Protein AF-A0A7W7VTS7-F1 (afdb_monomer)

Structure (mmCIF, N/CA/C/O backbone):
data_AF-A0A7W7VTS7-F1
#
_entry.id   AF-A0A7W7VTS7-F1
#
loop_
_atom_site.group_PDB
_atom_site.id
_atom_site.type_symbol
_atom_site.label_atom_id
_atom_site.label_alt_id
_atom_site.label_comp_id
_atom_site.label_asym_id
_atom_site.label_entity_id
_atom_site.label_seq_id
_atom_site.pdbx_PDB_ins_code
_atom_site.Cartn_x
_atom_site.Cartn_y
_atom_site.Cartn_z
_atom_site.occupancy
_atom_site.B_iso_or_equiv
_atom_site.auth_seq_id
_atom_site.auth_comp_id
_atom_site.auth_asym_id
_atom_site.auth_atom_id
_atom_site.pdbx_PDB_model_num
ATOM 1 N N . MET A 1 1 ? 4.448 7.349 30.442 1.00 47.22 1 MET A N 1
ATOM 2 C CA . MET A 1 1 ? 3.817 6.717 31.629 1.00 47.22 1 MET A CA 1
ATOM 3 C C . MET A 1 1 ? 4.777 5.716 32.263 1.00 47.22 1 MET A C 1
ATOM 5 O O . MET A 1 1 ? 5.516 5.076 31.533 1.00 47.22 1 MET A O 1
ATOM 9 N N . THR A 1 2 ? 4.729 5.546 33.587 1.00 43.16 2 THR A N 1
ATOM 10 C CA . THR A 1 2 ? 5.243 4.364 34.321 1.00 43.16 2 THR A CA 1
ATOM 11 C C . THR A 1 2 ? 4.133 3.340 34.621 1.00 43.16 2 THR A C 1
ATOM 13 O O . THR A 1 2 ? 4.333 2.423 35.411 1.00 43.16 2 THR A O 1
ATOM 16 N N . ALA A 1 3 ? 2.946 3.514 34.028 1.00 45.22 3 ALA A N 1
ATOM 17 C CA . ALA A 1 3 ? 1.828 2.587 34.148 1.00 45.22 3 ALA A CA 1
ATOM 18 C C . ALA A 1 3 ? 2.062 1.339 33.284 1.00 45.22 3 ALA A C 1
ATOM 20 O O . ALA A 1 3 ? 2.686 1.426 32.226 1.00 45.22 3 ALA A O 1
ATOM 21 N N . ASP A 1 4 ? 1.552 0.202 33.756 1.00 57.69 4 ASP A N 1
ATOM 22 C CA . ASP A 1 4 ? 1.576 -1.071 33.039 1.00 57.69 4 ASP A CA 1
ATOM 23 C C . ASP A 1 4 ? 0.934 -0.896 31.646 1.00 57.69 4 ASP A C 1
ATOM 25 O O . ASP A 1 4 ? -0.243 -0.525 31.582 1.00 57.69 4 ASP A O 1
ATOM 29 N N . PRO A 1 5 ? 1.663 -1.134 30.536 1.00 59.34 5 PRO A N 1
ATOM 30 C CA . PRO A 1 5 ? 1.112 -1.017 29.185 1.00 59.34 5 PRO A CA 1
ATOM 31 C C . PRO A 1 5 ? -0.109 -1.925 28.960 1.00 59.34 5 PRO A C 1
ATOM 33 O O . PRO A 1 5 ? -0.898 -1.671 28.056 1.00 59.34 5 PRO A O 1
ATOM 36 N N . ALA A 1 6 ? -0.312 -2.951 29.796 1.00 61.41 6 ALA A N 1
ATOM 37 C CA . ALA A 1 6 ? -1.484 -3.817 29.741 1.00 61.41 6 ALA A CA 1
ATOM 38 C C . ALA A 1 6 ? -2.790 -3.164 30.237 1.00 61.41 6 ALA A C 1
ATOM 40 O O . ALA A 1 6 ? -3.862 -3.719 29.986 1.00 61.41 6 ALA A O 1
ATOM 41 N N . CYS A 1 7 ? -2.730 -2.030 30.942 1.00 80.50 7 CYS A N 1
ATOM 42 C CA . CYS A 1 7 ? -3.922 -1.323 31.407 1.00 80.50 7 CYS A CA 1
ATOM 43 C C . CYS A 1 7 ? -4.460 -0.394 30.308 1.00 80.50 7 CYS A C 1
ATOM 45 O O . CYS A 1 7 ? -3.727 0.485 29.849 1.00 80.50 7 CYS A O 1
ATOM 47 N N . PRO A 1 8 ? -5.740 -0.528 29.909 1.00 90.50 8 PRO A N 1
ATOM 48 C CA . PRO A 1 8 ? -6.339 0.391 28.957 1.00 90.50 8 PRO A CA 1
ATOM 49 C C . PRO A 1 8 ? -6.312 1.836 29.462 1.00 90.50 8 PRO A C 1
ATOM 51 O O . PRO A 1 8 ? -6.553 2.111 30.639 1.00 90.50 8 PRO A O 1
ATOM 54 N N . VAL A 1 9 ? -6.051 2.766 28.552 1.00 94.56 9 VAL A N 1
ATOM 55 C CA . VAL A 1 9 ? -6.082 4.205 28.813 1.00 94.56 9 VAL A CA 1
ATOM 56 C C . VAL A 1 9 ? -7.477 4.734 28.502 1.00 94.56 9 VAL A C 1
ATOM 58 O O . VAL A 1 9 ? -8.006 4.500 27.417 1.00 94.56 9 VAL A O 1
ATOM 61 N N . ASP A 1 10 ? -8.078 5.473 29.431 1.00 95.25 10 ASP A N 1
ATOM 62 C CA . ASP A 1 10 ? -9.341 6.164 29.159 1.00 95.25 10 ASP A CA 1
ATOM 63 C C . ASP A 1 10 ? -9.106 7.294 28.145 1.00 95.25 10 ASP A C 1
ATOM 65 O O . ASP A 1 10 ? -8.245 8.155 28.341 1.00 95.25 10 ASP A O 1
ATOM 69 N N . HIS A 1 11 ? -9.888 7.313 27.067 1.00 96.31 11 HIS A N 1
ATOM 70 C CA . HIS A 1 11 ? -9.857 8.343 26.034 1.00 96.31 11 HIS A CA 1
ATOM 71 C C . HIS A 1 11 ? -9.980 9.749 26.640 1.00 96.31 11 HIS A C 1
ATOM 73 O O . HIS A 1 11 ? -9.348 10.691 26.167 1.00 96.31 11 HIS A O 1
ATOM 79 N N . THR A 1 12 ? -10.784 9.921 27.691 1.00 94.12 12 THR A N 1
ATOM 80 C CA . THR A 1 12 ? -10.979 11.222 28.347 1.00 94.12 12 THR A CA 1
ATOM 81 C C . THR A 1 12 ? -9.732 11.734 29.078 1.00 94.12 12 THR A C 1
ATOM 83 O O . THR A 1 12 ? -9.636 12.928 29.354 1.00 94.12 12 THR A O 1
ATOM 86 N N . ALA A 1 13 ? -8.750 10.864 29.340 1.00 93.31 13 ALA A N 1
ATOM 87 C CA . ALA A 1 13 ? -7.452 11.222 29.905 1.00 93.31 13 ALA A CA 1
ATOM 88 C C . ALA A 1 13 ? -6.433 11.696 28.848 1.00 93.31 13 ALA A C 1
ATOM 90 O O . ALA A 1 13 ? -5.326 12.105 29.210 1.00 93.31 13 ALA A O 1
ATOM 91 N N . LEU A 1 14 ? -6.762 11.640 27.552 1.00 95.56 14 LEU A N 1
ATOM 92 C CA . LEU A 1 14 ? -5.877 12.055 26.461 1.00 95.56 14 LEU A CA 1
ATOM 93 C C . LEU A 1 14 ? -6.085 13.530 26.091 1.00 95.56 14 LEU A C 1
ATOM 95 O O . LEU A 1 14 ? -7.198 13.967 25.807 1.00 95.56 14 LEU A O 1
ATOM 99 N N . ALA A 1 15 ? -4.991 14.292 26.024 1.00 95.81 15 ALA A N 1
ATOM 100 C CA . ALA A 1 15 ? -4.980 15.643 25.470 1.00 95.81 15 ALA A CA 1
ATOM 101 C C . ALA A 1 15 ? -4.651 15.580 23.971 1.00 95.81 15 ALA A C 1
ATOM 103 O O . ALA A 1 15 ? -3.478 15.572 23.581 1.00 95.81 15 ALA A O 1
ATOM 104 N N . LEU A 1 16 ? -5.696 15.502 23.143 1.00 94.06 16 LEU A N 1
ATOM 105 C CA . LEU A 1 16 ? -5.573 15.374 21.690 1.00 94.06 16 LEU A CA 1
ATOM 106 C C . LEU A 1 16 ? -5.359 16.735 21.016 1.00 94.06 16 LEU A C 1
ATOM 108 O O . LEU A 1 16 ? -6.047 17.706 21.328 1.00 94.06 16 LEU A O 1
ATOM 112 N N . GLY A 1 17 ? -4.418 16.801 20.074 1.00 89.94 17 GLY A N 1
ATOM 113 C CA . GLY A 1 17 ? -4.280 17.943 19.168 1.00 89.94 17 GLY A CA 1
ATOM 114 C C . GLY A 1 17 ? -5.099 17.783 17.883 1.00 89.94 17 GLY A C 1
ATOM 115 O O . GLY A 1 17 ? -5.961 16.911 17.768 1.00 89.94 17 GLY A O 1
ATOM 116 N N . ALA A 1 18 ? -4.818 18.633 16.892 1.00 87.06 18 ALA A N 1
ATOM 117 C CA . ALA A 1 18 ? -5.485 18.572 15.593 1.00 87.06 18 ALA A CA 1
ATOM 118 C C . ALA A 1 18 ? -5.193 17.246 14.873 1.00 87.06 18 ALA A C 1
ATOM 120 O O . ALA A 1 18 ? -4.064 16.758 14.896 1.00 87.06 18 ALA A O 1
ATOM 121 N N . ARG A 1 19 ? -6.212 16.682 14.215 1.00 87.88 19 ARG A N 1
ATOM 122 C CA . ARG A 1 19 ? -6.106 15.425 13.463 1.00 87.88 19 ARG A CA 1
ATOM 123 C C . ARG A 1 19 ? -4.976 15.506 12.430 1.00 87.88 19 ARG A C 1
ATOM 125 O O . ARG A 1 19 ? -5.001 16.383 11.570 1.00 87.88 19 ARG A O 1
ATOM 132 N N . LEU A 1 20 ? -4.023 14.575 12.498 1.00 78.19 20 LEU A N 1
ATOM 133 C CA . LEU A 1 20 ? -2.881 14.500 11.577 1.00 78.19 20 LEU A CA 1
ATOM 134 C C . LEU A 1 20 ? -3.278 13.908 10.222 1.00 78.19 20 LEU A C 1
ATOM 136 O O . LEU A 1 20 ? -2.729 14.287 9.193 1.00 78.19 20 LEU A O 1
ATOM 140 N N . GLY A 1 21 ? -4.230 12.977 10.221 1.00 72.06 21 GLY A N 1
ATOM 141 C CA . GLY A 1 21 ? -4.698 12.315 9.011 1.00 72.06 21 GLY A CA 1
ATOM 142 C C . GLY A 1 21 ? -5.822 11.323 9.285 1.00 72.06 21 GLY A C 1
ATOM 143 O O . GLY A 1 21 ? -6.153 11.038 10.438 1.00 72.06 21 GLY A O 1
ATOM 144 N N . GLN A 1 22 ? -6.404 10.813 8.205 1.00 70.06 22 GLN A N 1
ATOM 145 C CA . GLN A 1 22 ? -7.403 9.751 8.211 1.00 70.06 22 GLN A CA 1
ATOM 146 C C . GLN A 1 22 ? -7.004 8.727 7.143 1.00 70.06 22 GLN A C 1
ATOM 148 O O . GLN A 1 22 ? -6.792 9.095 5.988 1.00 70.06 22 GLN A O 1
ATOM 153 N N . GLY A 1 23 ? -6.830 7.475 7.558 1.00 61.72 23 GLY A N 1
ATOM 154 C CA . GLY A 1 23 ? -6.544 6.335 6.688 1.00 61.72 23 GLY A CA 1
ATOM 155 C C . GLY A 1 23 ? -7.795 5.494 6.442 1.00 61.72 23 GLY A C 1
ATOM 156 O O . GLY A 1 23 ? -8.892 5.874 6.838 1.00 61.72 23 GLY A O 1
ATOM 157 N N . GLY A 1 24 ? -7.628 4.325 5.818 1.00 62.94 24 GLY A N 1
ATOM 158 C CA . GLY A 1 24 ? -8.740 3.406 5.533 1.00 62.94 24 GLY A CA 1
ATOM 159 C C . GLY A 1 24 ? -9.301 2.662 6.752 1.00 62.94 24 GLY A C 1
ATOM 160 O O . GLY A 1 24 ? -10.249 1.902 6.596 1.00 62.94 24 GLY A O 1
ATOM 161 N N . GLN A 1 25 ? -8.693 2.837 7.929 1.00 73.19 25 GLN A N 1
ATOM 162 C CA . GLN A 1 25 ? -9.075 2.135 9.157 1.00 73.19 25 GLN A CA 1
ATOM 163 C C . GLN A 1 25 ? -9.274 3.055 10.365 1.00 73.19 25 GLN A C 1
ATOM 165 O O . GLN A 1 25 ? -9.479 2.570 11.479 1.00 73.19 25 GLN A O 1
ATOM 170 N N . GLY A 1 26 ? -9.158 4.372 10.190 1.00 84.44 26 GLY A N 1
ATOM 171 C CA . GLY A 1 26 ? -9.253 5.281 11.320 1.00 84.44 26 GLY A CA 1
ATOM 172 C C . GLY A 1 26 ? -8.586 6.635 11.147 1.00 84.44 26 GLY A C 1
ATOM 173 O O . GLY A 1 26 ? -7.987 6.961 10.119 1.00 84.44 26 GLY A O 1
ATOM 174 N N . SER A 1 27 ? -8.671 7.426 12.211 1.00 89.94 27 SER A N 1
ATOM 175 C CA . SER A 1 27 ? -8.106 8.772 12.318 1.00 89.94 27 SER A CA 1
ATOM 176 C C . SER A 1 27 ? -6.921 8.803 13.281 1.00 89.94 27 SER A C 1
ATOM 178 O O . SER A 1 27 ? -6.918 8.114 14.298 1.00 89.94 27 SER A O 1
ATOM 180 N N . ILE A 1 28 ? -5.919 9.632 12.980 1.00 91.38 28 ILE A N 1
ATOM 181 C CA . ILE A 1 28 ? -4.708 9.777 13.800 1.00 91.38 28 ILE A CA 1
ATOM 182 C C . ILE A 1 28 ? -4.684 11.147 14.474 1.00 91.38 28 ILE A C 1
ATOM 184 O O . ILE A 1 28 ? -4.782 12.178 13.802 1.00 91.38 28 ILE A O 1
ATOM 188 N N . TYR A 1 29 ? -4.480 11.164 15.788 1.00 95.00 29 TYR A N 1
ATOM 189 C CA . TYR A 1 29 ? -4.401 12.377 16.599 1.00 95.00 29 TYR A CA 1
ATOM 190 C C . TYR A 1 29 ? -3.082 12.426 17.377 1.00 95.00 29 TYR A C 1
ATOM 192 O O . TYR A 1 29 ? -2.669 11.408 17.932 1.00 95.00 29 TYR A O 1
ATOM 200 N N . PRO A 1 30 ? -2.414 13.586 17.474 1.00 94.75 30 PRO A N 1
ATOM 201 C CA . PRO A 1 30 ? -1.263 13.735 18.348 1.00 94.75 30 PRO A CA 1
ATOM 202 C C . PRO A 1 30 ? -1.739 13.793 19.801 1.00 94.75 30 PRO A C 1
ATOM 204 O O . PRO A 1 30 ? -2.779 14.388 20.090 1.00 94.75 30 PRO A O 1
ATOM 207 N N . VAL A 1 31 ? -0.972 13.207 20.718 1.00 97.00 31 VAL A N 1
ATOM 208 C CA . VAL A 1 31 ? -1.274 13.220 22.155 1.00 97.00 31 VAL A CA 1
ATOM 209 C C . VAL A 1 31 ? -0.179 13.996 22.875 1.00 97.00 31 VAL A C 1
ATOM 211 O O . VAL A 1 31 ? 0.985 13.610 22.848 1.00 97.00 31 VAL A O 1
ATOM 214 N N . THR A 1 32 ? -0.539 15.102 23.524 1.00 94.44 32 THR A N 1
ATOM 215 C CA . THR A 1 32 ? 0.449 16.053 24.074 1.00 94.44 32 THR A CA 1
ATOM 216 C C . THR A 1 32 ? 0.795 15.812 25.542 1.00 94.44 32 THR A C 1
ATOM 218 O O . THR A 1 32 ? 1.784 16.342 26.042 1.00 94.44 32 THR A O 1
ATOM 221 N N . ASN A 1 33 ? 0.001 15.004 26.245 1.00 94.25 33 ASN A N 1
ATOM 222 C CA . ASN A 1 33 ? 0.164 14.725 27.672 1.00 94.25 33 ASN A CA 1
ATOM 223 C C . ASN A 1 33 ? 0.670 13.304 27.973 1.00 94.25 33 ASN A C 1
ATOM 225 O O . ASN A 1 33 ? 0.633 12.885 29.129 1.00 94.25 33 ASN A O 1
ATOM 229 N N . GLN A 1 34 ? 1.116 12.555 26.958 1.00 93.12 34 GLN A N 1
ATOM 230 C CA . GLN A 1 34 ? 1.595 11.179 27.101 1.00 93.12 34 GLN A CA 1
ATOM 231 C C . GLN A 1 34 ? 2.870 10.937 26.292 1.00 93.12 34 GLN A C 1
ATOM 233 O O . GLN A 1 34 ? 3.102 11.563 25.263 1.00 93.12 34 GLN A O 1
ATOM 238 N N . THR A 1 35 ? 3.676 9.983 26.756 1.00 93.06 35 THR A N 1
ATOM 239 C CA . THR A 1 35 ? 4.885 9.500 26.076 1.00 93.06 35 THR A CA 1
ATOM 240 C C . THR A 1 35 ? 5.045 7.990 26.266 1.00 93.06 35 THR A C 1
ATOM 242 O O . THR A 1 35 ? 4.637 7.442 27.302 1.00 93.06 35 THR A O 1
ATOM 245 N N . ILE A 1 36 ? 5.672 7.326 25.289 1.00 91.00 36 ILE A N 1
ATOM 246 C CA . ILE A 1 36 ? 6.195 5.958 25.434 1.00 91.00 36 ILE A CA 1
ATOM 247 C C . ILE A 1 36 ? 7.643 6.076 25.898 1.00 91.00 36 ILE A C 1
ATOM 249 O O . ILE A 1 36 ? 8.436 6.751 25.246 1.00 91.00 36 ILE A O 1
ATOM 253 N N . THR A 1 37 ? 7.992 5.397 26.989 1.00 90.25 37 THR A N 1
ATOM 254 C CA . THR A 1 37 ? 9.367 5.322 27.493 1.00 90.25 37 THR A CA 1
ATOM 255 C C . THR A 1 37 ? 9.778 3.863 27.598 1.00 90.25 37 THR A C 1
ATOM 257 O O . THR A 1 37 ? 9.088 3.062 28.229 1.00 90.25 37 THR A O 1
ATOM 260 N N . VAL A 1 38 ? 10.899 3.511 26.976 1.00 86.75 38 VAL A N 1
ATOM 261 C CA . VAL A 1 38 ? 11.503 2.182 27.060 1.00 86.75 38 VAL A CA 1
ATOM 262 C C . VAL A 1 38 ? 12.996 2.347 27.297 1.00 86.75 38 VAL A C 1
ATOM 264 O O . VAL A 1 38 ? 13.676 2.974 26.489 1.00 86.75 38 VAL A O 1
ATOM 267 N N . ALA A 1 39 ? 13.492 1.764 28.393 1.00 86.38 39 ALA A N 1
ATOM 268 C CA . ALA A 1 39 ? 14.849 2.016 28.877 1.00 86.38 39 ALA A CA 1
ATOM 269 C C . ALA A 1 39 ? 15.091 3.534 29.003 1.00 86.38 39 ALA A C 1
ATOM 271 O O . ALA A 1 39 ? 14.286 4.220 29.632 1.00 86.38 39 ALA A O 1
ATOM 272 N N . ASP A 1 40 ? 16.144 4.053 28.372 1.00 87.44 40 ASP A N 1
ATOM 273 C CA . ASP A 1 40 ? 16.496 5.476 28.399 1.00 87.44 40 ASP A CA 1
ATOM 274 C C . ASP A 1 40 ? 15.866 6.280 27.245 1.00 87.44 40 ASP A C 1
ATOM 276 O O . ASP A 1 40 ? 16.047 7.495 27.149 1.00 87.44 40 ASP A O 1
ATOM 280 N N . ALA A 1 41 ? 15.119 5.625 26.351 1.00 89.88 41 ALA A N 1
ATOM 281 C CA . ALA A 1 41 ? 14.514 6.263 25.192 1.00 89.88 41 ALA A CA 1
ATOM 282 C C . ALA A 1 41 ? 13.054 6.651 25.461 1.00 89.88 41 ALA A C 1
ATOM 284 O O . ALA A 1 41 ? 12.279 5.890 26.039 1.00 89.88 41 ALA A O 1
ATOM 285 N N . THR A 1 42 ? 12.672 7.857 25.035 1.00 93.88 42 THR A N 1
ATOM 286 C CA . THR A 1 42 ? 11.310 8.388 25.171 1.00 93.88 42 THR A CA 1
ATOM 287 C C . THR A 1 42 ? 10.837 8.957 23.843 1.00 93.88 42 THR A C 1
ATOM 289 O O . THR A 1 42 ? 11.595 9.646 23.157 1.00 93.88 42 THR A O 1
ATOM 292 N N . TRP A 1 43 ? 9.583 8.685 23.487 1.00 94.62 43 TRP A N 1
ATOM 293 C CA . TRP A 1 43 ? 8.998 9.104 22.220 1.00 94.62 43 TRP A CA 1
ATOM 294 C C . TRP A 1 43 ? 7.626 9.741 22.390 1.00 94.62 43 TRP A C 1
ATOM 296 O O . TRP A 1 43 ? 6.842 9.366 23.267 1.00 94.62 43 TRP A O 1
ATOM 306 N N . GLU A 1 44 ? 7.349 10.685 21.494 1.00 95.62 44 GLU A N 1
ATOM 307 C CA . GLU A 1 44 ? 6.018 11.237 21.278 1.00 95.62 44 GLU A CA 1
ATOM 308 C C . GLU A 1 44 ? 5.062 10.149 20.793 1.00 95.62 44 GLU A C 1
ATOM 310 O O . GLU A 1 44 ? 5.461 9.187 20.122 1.00 95.62 44 GLU A O 1
ATOM 315 N N . VAL A 1 45 ? 3.789 10.309 21.140 1.00 95.50 45 VAL A N 1
ATOM 316 C CA . VAL A 1 45 ? 2.758 9.313 20.866 1.00 95.50 45 VAL A CA 1
ATOM 317 C C . VAL A 1 45 ? 1.609 9.929 20.097 1.00 95.50 45 VAL A C 1
ATOM 319 O O . VAL A 1 45 ? 1.242 11.092 20.275 1.00 95.50 45 VAL A O 1
ATOM 322 N N . VAL A 1 46 ? 1.028 9.110 19.238 1.00 96.88 46 VAL A N 1
ATOM 323 C CA . VAL A 1 46 ? -0.214 9.398 18.542 1.00 96.88 46 VAL A CA 1
ATOM 324 C C . VAL A 1 46 ? -1.259 8.380 18.967 1.00 96.88 46 VAL A C 1
ATOM 326 O O . VAL A 1 46 ? -0.945 7.248 19.336 1.00 96.88 46 VAL A O 1
ATOM 329 N N . TYR A 1 47 ? -2.509 8.799 18.915 1.00 97.81 47 TYR A N 1
ATOM 330 C CA . TYR A 1 47 ? -3.674 7.962 19.101 1.00 97.81 47 TYR A CA 1
ATOM 331 C C . TYR A 1 47 ? -4.258 7.632 17.726 1.00 97.81 47 TYR A C 1
ATOM 333 O O . TYR A 1 47 ? -4.621 8.550 16.986 1.00 97.81 47 TYR A O 1
ATOM 341 N N . LYS A 1 48 ? -4.330 6.341 17.381 1.00 96.44 48 LYS A N 1
ATOM 342 C CA . LYS A 1 48 ? -5.129 5.847 16.253 1.00 96.44 48 LYS A CA 1
ATOM 343 C C . LYS A 1 48 ? -6.510 5.491 16.789 1.00 96.44 48 LYS A C 1
ATOM 345 O O . LYS A 1 48 ? -6.634 4.565 17.586 1.00 96.44 48 LYS A O 1
ATOM 350 N N . GLU A 1 49 ? -7.519 6.249 16.378 1.00 96.06 49 GLU A N 1
ATOM 351 C CA . GLU A 1 49 ? -8.935 5.966 16.625 1.00 96.06 49 GLU A CA 1
ATOM 352 C C . GLU A 1 49 ? -9.464 5.131 15.461 1.00 96.06 49 GLU A C 1
ATOM 354 O O . GLU A 1 49 ? -9.359 5.568 14.314 1.00 96.06 49 GLU A O 1
ATOM 359 N N . TYR A 1 50 ? -10.005 3.944 15.740 1.00 93.50 50 TYR A N 1
ATOM 360 C CA . TYR A 1 50 ? -10.585 3.094 14.701 1.00 93.50 50 TYR A CA 1
ATOM 361 C C . TYR A 1 50 ? -11.874 3.703 14.154 1.00 93.50 50 TYR A C 1
ATOM 363 O O . TYR A 1 50 ? -12.666 4.288 14.897 1.00 93.50 50 TYR A O 1
ATOM 371 N N . ASP A 1 51 ? -12.124 3.503 12.861 1.00 87.75 51 ASP A N 1
ATOM 372 C CA . ASP A 1 51 ? -13.427 3.833 12.293 1.00 87.75 51 ASP A CA 1
ATOM 373 C C . ASP A 1 51 ? -14.522 2.975 12.960 1.00 87.75 51 ASP A C 1
ATOM 375 O O . ASP A 1 51 ? -14.340 1.763 13.115 1.00 87.75 51 ASP A O 1
ATOM 379 N N . PRO A 1 52 ? -15.691 3.545 13.320 1.00 86.56 52 PRO A N 1
ATOM 380 C CA . PRO A 1 52 ? -16.747 2.804 14.015 1.00 86.56 52 PRO A CA 1
ATOM 381 C C . PRO A 1 52 ? -17.212 1.532 13.295 1.00 86.56 52 PRO A C 1
ATOM 383 O O . PRO A 1 52 ? -17.656 0.591 13.946 1.00 86.56 52 PRO A O 1
ATOM 386 N N . ALA A 1 53 ? -17.093 1.498 11.964 1.00 85.31 53 ALA A N 1
ATOM 387 C CA . ALA A 1 53 ? -17.439 0.345 11.137 1.00 85.31 53 ALA A CA 1
ATOM 388 C C . ALA A 1 53 ? -16.514 -0.867 11.348 1.00 85.31 53 ALA A C 1
ATOM 390 O O . ALA A 1 53 ? -16.933 -1.980 11.059 1.00 85.31 53 ALA A O 1
ATOM 391 N N . LEU A 1 54 ? -15.291 -0.665 11.854 1.00 85.94 54 LEU A N 1
ATOM 392 C CA . LEU A 1 54 ? -14.314 -1.732 12.102 1.00 85.94 54 LEU A CA 1
ATOM 393 C C . LEU A 1 54 ? -14.359 -2.275 13.531 1.00 85.94 54 LEU A C 1
ATOM 395 O O . LEU A 1 54 ? -13.851 -3.361 13.788 1.00 85.94 54 LEU A O 1
ATOM 399 N N . LEU A 1 55 ? -14.963 -1.540 14.469 1.00 89.31 55 LEU A N 1
ATOM 400 C CA . LEU A 1 55 ? -15.049 -1.959 15.870 1.00 89.31 55 LEU A CA 1
ATOM 401 C C . LEU A 1 55 ? -15.723 -3.330 16.077 1.00 89.31 55 LEU A C 1
ATOM 403 O O . LEU A 1 55 ? -15.275 -4.044 16.971 1.00 89.31 55 LEU A O 1
ATOM 407 N N . PRO A 1 56 ? -16.753 -3.736 15.301 1.00 90.44 56 PRO A N 1
ATOM 408 C CA . PRO A 1 56 ? -17.331 -5.076 15.422 1.00 90.44 56 PRO A CA 1
ATOM 409 C C . PRO A 1 56 ? -16.372 -6.210 15.038 1.00 90.44 56 PRO A C 1
ATOM 411 O O . PRO A 1 56 ? -16.485 -7.299 15.593 1.00 90.44 56 PRO A O 1
ATOM 414 N N . ASP A 1 57 ? -15.440 -5.951 14.116 1.00 90.56 57 ASP A N 1
ATOM 415 C CA . ASP A 1 57 ? -14.472 -6.934 13.612 1.00 90.56 57 ASP A CA 1
ATOM 416 C C . ASP A 1 57 ? -13.146 -6.915 14.393 1.00 90.56 57 ASP A C 1
ATOM 418 O O . ASP A 1 57 ? -12.252 -7.720 14.125 1.00 90.56 57 ASP A O 1
ATOM 422 N N . LEU A 1 58 ? -12.999 -5.986 15.344 1.00 94.00 58 LEU A N 1
ATOM 423 C CA . LEU A 1 58 ? -11.789 -5.813 16.138 1.00 94.00 58 LEU A CA 1
ATOM 424 C C . LEU A 1 58 ? -11.668 -6.906 17.208 1.00 94.00 58 LEU A C 1
ATOM 426 O O . LEU A 1 58 ? -12.412 -6.927 18.191 1.00 94.00 58 LEU A O 1
ATOM 430 N N . ASP A 1 59 ? -10.644 -7.745 17.082 1.00 96.50 59 ASP A N 1
ATOM 431 C CA . ASP A 1 59 ? -10.194 -8.640 18.143 1.00 96.50 59 ASP A CA 1
ATOM 432 C C . ASP A 1 59 ? -9.365 -7.848 19.170 1.00 96.50 59 ASP A C 1
ATOM 434 O O . ASP A 1 59 ? -8.165 -7.581 19.019 1.00 96.50 59 ASP A O 1
ATOM 438 N N . VAL A 1 60 ? -10.044 -7.433 20.241 1.00 94.81 60 VAL A N 1
ATOM 439 C CA . VAL A 1 60 ? -9.448 -6.661 21.339 1.00 94.81 60 VAL A CA 1
ATOM 440 C C . VAL A 1 60 ? -8.402 -7.474 22.106 1.00 94.81 60 VAL A C 1
ATOM 442 O O . VAL A 1 60 ? -7.429 -6.892 22.598 1.00 94.81 60 VAL A O 1
ATOM 445 N N . ASP A 1 61 ? -8.560 -8.795 22.202 1.00 94.81 61 ASP A N 1
ATOM 446 C CA . ASP A 1 61 ? -7.604 -9.655 22.898 1.00 94.81 61 ASP A CA 1
ATOM 447 C C . ASP A 1 61 ? -6.304 -9.747 22.097 1.00 94.81 61 ASP A C 1
ATOM 449 O O . ASP A 1 61 ? -5.223 -9.565 22.663 1.00 94.81 61 ASP A O 1
ATOM 453 N N . ALA A 1 62 ? -6.393 -9.916 20.776 1.00 96.12 62 ALA A N 1
ATOM 454 C CA . ALA A 1 62 ? -5.234 -9.882 19.892 1.00 96.12 62 ALA A CA 1
ATOM 455 C C . ALA A 1 62 ? -4.499 -8.532 19.967 1.00 96.12 62 ALA A C 1
ATOM 457 O O . ALA A 1 62 ? -3.283 -8.511 20.174 1.00 96.12 62 ALA A O 1
ATOM 458 N N . LEU A 1 63 ? -5.216 -7.402 19.905 1.00 96.38 63 LEU A N 1
ATOM 459 C CA . LEU A 1 63 ? -4.612 -6.072 20.074 1.00 96.38 63 LEU A CA 1
ATOM 460 C C . LEU A 1 63 ? -3.936 -5.916 21.449 1.00 96.38 63 LEU A C 1
ATOM 462 O O . LEU A 1 63 ? -2.843 -5.357 21.561 1.00 96.38 63 LEU A O 1
ATOM 466 N N . THR A 1 64 ? -4.555 -6.447 22.505 1.00 94.75 64 THR A N 1
ATOM 467 C CA . THR A 1 64 ? -3.993 -6.429 23.863 1.00 94.75 64 THR A CA 1
ATOM 468 C C . THR A 1 64 ? -2.720 -7.275 23.955 1.00 94.75 64 THR A C 1
ATOM 470 O O . THR A 1 64 ? -1.755 -6.864 24.602 1.00 94.75 64 THR A O 1
ATOM 473 N N . VAL A 1 65 ? -2.670 -8.431 23.288 1.00 94.62 65 VAL A N 1
ATOM 474 C CA . VAL A 1 65 ? -1.459 -9.261 23.182 1.00 94.62 65 VAL A CA 1
ATOM 475 C C . VAL A 1 65 ? -0.341 -8.509 22.454 1.00 94.62 65 VAL A C 1
ATOM 477 O O . VAL A 1 65 ? 0.801 -8.536 22.913 1.00 94.62 65 VAL A O 1
ATOM 480 N N . MET A 1 66 ? -0.652 -7.768 21.385 1.00 96.38 66 MET A N 1
ATOM 481 C CA . MET A 1 66 ? 0.336 -6.930 20.691 1.00 96.38 66 MET A CA 1
ATOM 482 C C . MET A 1 66 ? 0.931 -5.869 21.618 1.00 96.38 66 MET A C 1
ATOM 484 O O . MET A 1 66 ? 2.151 -5.734 21.691 1.00 96.38 66 MET A O 1
ATOM 488 N N . VAL A 1 67 ? 0.096 -5.169 22.387 1.00 95.75 67 VAL A N 1
ATOM 489 C CA . VAL A 1 67 ? 0.551 -4.188 23.385 1.00 95.75 67 VAL A CA 1
ATOM 490 C C . VAL A 1 67 ? 1.437 -4.841 24.457 1.00 95.75 67 VAL A C 1
ATOM 492 O O . VAL A 1 67 ? 2.496 -4.316 24.814 1.00 95.75 67 VAL A O 1
ATOM 495 N N . ARG A 1 68 ? 1.044 -6.024 24.945 1.00 94.06 68 ARG A N 1
ATOM 496 C CA . ARG A 1 68 ? 1.785 -6.766 25.978 1.00 94.06 68 ARG A CA 1
ATOM 497 C C . ARG A 1 68 ? 3.129 -7.293 25.508 1.00 94.06 68 ARG A C 1
ATOM 499 O O . ARG A 1 68 ? 4.004 -7.455 26.360 1.00 94.06 68 ARG A O 1
ATOM 506 N N . LEU A 1 69 ? 3.337 -7.478 24.200 1.00 94.81 69 LEU A N 1
ATOM 507 C CA . LEU A 1 69 ? 4.616 -7.933 23.651 1.00 94.81 69 LEU A CA 1
ATOM 508 C C . LEU A 1 69 ? 5.784 -7.122 24.211 1.00 94.81 69 LEU A C 1
ATOM 510 O O . LEU A 1 69 ? 6.816 -7.691 24.555 1.00 94.81 69 LEU A O 1
ATOM 514 N N . ARG A 1 70 ? 5.619 -5.803 24.388 1.00 89.88 70 ARG A N 1
ATOM 515 C CA . ARG A 1 70 ? 6.684 -4.981 24.965 1.00 89.88 70 ARG A CA 1
ATOM 516 C C . ARG A 1 70 ? 7.129 -5.497 26.333 1.00 89.88 70 ARG A C 1
ATOM 518 O O . ARG A 1 70 ? 8.325 -5.518 26.571 1.00 89.88 70 ARG A O 1
ATOM 525 N N . SER A 1 71 ? 6.225 -5.911 27.213 1.00 88.44 71 SER A N 1
ATOM 526 C CA . SER A 1 71 ? 6.591 -6.417 28.546 1.00 88.44 71 SER A CA 1
ATOM 527 C C . SER A 1 71 ? 7.334 -7.761 28.517 1.00 88.44 71 SER A C 1
ATOM 529 O O . SER A 1 71 ? 8.039 -8.084 29.468 1.00 88.44 71 SER A O 1
ATOM 531 N N . GLU A 1 72 ? 7.214 -8.517 27.422 1.00 92.62 72 GLU A N 1
ATOM 532 C CA . GLU A 1 72 ? 7.883 -9.808 27.225 1.00 92.62 72 GLU A CA 1
ATOM 533 C C . GLU A 1 72 ? 9.304 -9.665 26.664 1.00 92.62 72 GLU A C 1
ATOM 535 O O . GLU A 1 72 ? 10.137 -10.553 26.843 1.00 92.62 72 GLU A O 1
ATOM 540 N N . LEU A 1 73 ? 9.578 -8.563 25.961 1.00 94.00 73 LEU A N 1
ATOM 541 C CA . LEU A 1 73 ? 10.875 -8.293 25.346 1.00 94.00 73 LEU A CA 1
ATOM 542 C C . LEU A 1 73 ? 11.866 -7.726 26.363 1.00 94.00 73 LEU A C 1
ATOM 544 O O . LEU A 1 73 ? 11.503 -6.948 27.252 1.00 94.00 73 LEU A O 1
ATOM 548 N N . ASP A 1 74 ? 13.154 -8.007 26.172 1.00 93.56 74 ASP A N 1
ATOM 549 C CA . ASP A 1 74 ? 14.192 -7.301 26.917 1.00 93.56 74 ASP A CA 1
ATOM 550 C C . ASP A 1 74 ? 14.213 -5.793 26.574 1.00 93.56 74 ASP A C 1
ATOM 552 O O . ASP A 1 74 ? 13.466 -5.292 25.725 1.00 93.56 74 ASP A O 1
ATOM 556 N N . ALA A 1 75 ? 15.021 -5.018 27.298 1.00 90.19 75 ALA A N 1
ATOM 557 C CA . ALA A 1 75 ? 15.104 -3.573 27.098 1.00 90.19 75 ALA A CA 1
ATOM 558 C C . ALA A 1 75 ? 15.550 -3.186 25.676 1.00 90.19 75 ALA A C 1
ATOM 560 O O . ALA A 1 75 ? 15.013 -2.230 25.116 1.00 90.19 75 ALA A O 1
ATOM 561 N N . ALA A 1 76 ? 16.488 -3.934 25.093 1.00 92.94 76 ALA A N 1
ATOM 562 C CA . ALA A 1 76 ? 17.075 -3.629 23.796 1.00 92.94 76 ALA A CA 1
ATOM 563 C C . ALA A 1 76 ? 16.125 -3.979 22.642 1.00 92.94 76 ALA A C 1
ATOM 565 O O . ALA A 1 76 ? 15.974 -3.187 21.712 1.00 92.94 76 ALA A O 1
ATOM 566 N N . ASP A 1 77 ? 15.454 -5.130 22.705 1.00 94.81 77 ASP A N 1
ATOM 567 C CA . ASP A 1 77 ? 14.431 -5.543 21.743 1.00 94.81 77 ASP A CA 1
ATOM 568 C C . ASP A 1 77 ? 13.213 -4.623 21.796 1.00 94.81 77 ASP A C 1
ATOM 570 O O . ASP A 1 77 ? 12.713 -4.195 20.756 1.00 94.81 77 ASP A O 1
ATOM 574 N N . GLY A 1 78 ? 12.764 -4.257 22.999 1.00 94.06 78 GLY A N 1
ATOM 575 C CA . GLY A 1 78 ? 11.656 -3.325 23.158 1.00 94.06 78 GLY A CA 1
ATOM 576 C C . GLY A 1 78 ? 11.971 -1.927 22.640 1.00 94.06 78 GLY A C 1
ATOM 577 O O . GLY A 1 78 ? 11.133 -1.324 21.972 1.00 94.06 78 GLY A O 1
ATOM 578 N N . GLN A 1 79 ? 13.170 -1.409 22.926 1.00 95.12 79 GLN A N 1
ATOM 579 C CA . GLN A 1 79 ? 13.607 -0.124 22.384 1.00 95.12 79 GLN A CA 1
ATOM 580 C C . GLN A 1 79 ? 13.682 -0.185 20.856 1.00 95.12 79 GLN A C 1
ATOM 582 O O . GLN A 1 79 ? 13.121 0.678 20.182 1.00 95.12 79 GLN A O 1
ATOM 587 N N . TRP A 1 80 ? 14.301 -1.234 20.309 1.00 96.44 80 TRP A N 1
ATOM 588 C CA . TRP A 1 80 ? 14.414 -1.428 18.867 1.00 96.44 80 TRP A CA 1
ATOM 589 C C . TRP A 1 80 ? 13.047 -1.502 18.170 1.00 96.44 80 TRP A C 1
ATOM 591 O O . TRP A 1 80 ? 12.871 -0.896 17.112 1.00 96.44 80 TRP A O 1
ATOM 601 N N . LEU A 1 81 ? 12.073 -2.201 18.763 1.00 97.06 81 LEU A N 1
ATOM 602 C CA . LEU A 1 81 ? 10.730 -2.344 18.198 1.00 97.06 81 LEU A CA 1
ATOM 603 C C . LEU A 1 81 ? 10.095 -0.970 17.963 1.00 97.06 81 LEU A C 1
ATOM 605 O O . LEU A 1 81 ? 9.674 -0.668 16.847 1.00 97.06 81 LEU A O 1
ATOM 609 N N . TYR A 1 82 ? 10.113 -0.099 18.973 1.00 95.81 82 TYR A N 1
ATOM 610 C CA . TYR A 1 82 ? 9.606 1.265 18.829 1.00 95.81 82 TYR A CA 1
ATOM 611 C C . TYR A 1 82 ? 10.514 2.150 17.974 1.00 95.81 82 TYR A C 1
ATOM 613 O O . TYR A 1 82 ? 10.031 3.101 17.372 1.00 95.81 82 TYR A O 1
ATOM 621 N N . GLU A 1 83 ? 11.819 1.887 17.885 1.00 94.62 83 GLU A N 1
ATOM 622 C CA . GLU A 1 83 ? 12.730 2.587 16.965 1.00 94.62 83 GLU A CA 1
ATOM 623 C C . GLU A 1 83 ? 12.431 2.348 15.494 1.00 94.62 83 GLU A C 1
ATOM 625 O O . GLU A 1 83 ? 12.658 3.256 14.691 1.00 94.62 83 GLU A O 1
ATOM 630 N N . ARG A 1 84 ? 11.910 1.169 15.150 1.00 96.56 84 ARG A N 1
ATOM 631 C CA . ARG A 1 84 ? 11.662 0.773 13.761 1.00 96.56 84 ARG A CA 1
ATOM 632 C C . ARG A 1 84 ? 10.196 0.747 13.357 1.00 96.56 84 ARG A C 1
ATOM 634 O O . ARG A 1 84 ? 9.917 0.638 12.166 1.00 96.56 84 ARG A O 1
ATOM 641 N N . THR A 1 85 ? 9.271 0.828 14.308 1.00 98.06 85 THR A N 1
ATOM 642 C CA . THR A 1 85 ? 7.847 0.630 14.029 1.00 98.06 85 THR A CA 1
ATOM 643 C C . THR A 1 85 ? 6.949 1.539 14.869 1.00 98.06 85 THR A C 1
ATOM 645 O O . THR A 1 85 ? 7.287 1.914 15.996 1.00 98.06 85 THR A O 1
ATOM 648 N N . ALA A 1 86 ? 5.764 1.853 14.346 1.00 97.25 86 ALA A N 1
ATOM 649 C CA . ALA A 1 86 ? 4.658 2.434 15.103 1.00 97.25 86 ALA A CA 1
ATOM 650 C C . ALA A 1 86 ? 3.872 1.340 15.855 1.00 97.25 86 ALA A C 1
ATOM 652 O O . ALA A 1 86 ? 2.657 1.220 15.705 1.00 97.25 86 ALA A O 1
ATOM 653 N N . TRP A 1 87 ? 4.571 0.510 16.637 1.00 97.75 87 TRP A N 1
ATOM 654 C CA . TRP A 1 87 ? 3.957 -0.609 17.356 1.00 97.75 87 TRP A CA 1
ATOM 655 C C . TRP A 1 87 ? 2.883 -0.137 18.359 1.00 97.75 87 TRP A C 1
ATOM 657 O O . TRP A 1 87 ? 3.071 0.913 18.992 1.00 97.75 87 TRP A O 1
ATOM 667 N N . PRO A 1 88 ? 1.783 -0.893 18.555 1.00 96.88 88 PRO A N 1
ATOM 668 C CA . PRO A 1 88 ? 0.801 -0.597 19.593 1.00 96.88 88 PRO A CA 1
ATOM 669 C C . PRO A 1 88 ? 1.412 -0.601 21.000 1.00 96.88 88 PRO A C 1
ATOM 671 O O . PRO A 1 88 ? 2.057 -1.564 21.409 1.00 96.88 88 PRO A O 1
ATOM 674 N N . ALA A 1 89 ? 1.173 0.467 21.759 1.00 95.31 89 ALA A N 1
ATOM 675 C CA . ALA A 1 89 ? 1.758 0.678 23.082 1.00 95.31 89 ALA A CA 1
ATOM 676 C C . ALA A 1 89 ? 0.755 0.674 24.236 1.00 95.31 89 ALA A C 1
ATOM 678 O O . ALA A 1 89 ? 1.139 0.383 25.366 1.00 95.31 89 ALA A O 1
ATOM 679 N N . ALA A 1 90 ? -0.506 1.016 23.971 1.00 95.69 90 ALA A N 1
ATOM 680 C CA . ALA A 1 90 ? -1.591 0.925 24.941 1.00 95.69 90 ALA A CA 1
ATOM 681 C C . ALA A 1 90 ? -2.940 0.892 24.222 1.00 95.69 90 ALA A C 1
ATOM 683 O O . ALA A 1 90 ? -3.141 1.635 23.261 1.00 95.69 90 ALA A O 1
ATOM 684 N N . VAL A 1 91 ? -3.884 0.087 24.706 1.00 96.62 91 VAL A N 1
ATOM 685 C CA . VAL A 1 91 ? -5.275 0.127 24.230 1.00 96.62 91 VAL A CA 1
ATOM 686 C C . VAL A 1 91 ? -5.959 1.371 24.793 1.00 96.62 91 VAL A C 1
ATOM 688 O O . VAL A 1 91 ? -5.763 1.707 25.958 1.00 96.62 91 VAL A O 1
ATOM 691 N N . VAL A 1 92 ? -6.775 2.051 23.989 1.00 96.94 92 VAL A N 1
ATOM 692 C CA . VAL A 1 92 ? -7.561 3.214 24.421 1.00 96.94 92 VAL A CA 1
ATOM 693 C C . VAL A 1 92 ? -9.042 2.864 24.434 1.00 96.94 92 VAL A C 1
ATOM 695 O O . VAL A 1 92 ? -9.597 2.396 23.435 1.00 96.94 92 VAL A O 1
ATOM 698 N N . GLN A 1 93 ? -9.705 3.136 25.554 1.00 96.25 93 GLN A N 1
ATOM 699 C CA . GLN A 1 93 ? -11.128 2.874 25.744 1.00 96.25 93 GLN A CA 1
ATOM 700 C C . GLN A 1 93 ? -11.934 4.161 25.893 1.00 96.25 93 GLN A C 1
ATOM 702 O O . GLN A 1 93 ? -11.505 5.113 26.536 1.00 96.25 93 GLN A O 1
ATOM 707 N N . ARG A 1 94 ? -13.149 4.167 25.349 1.00 92.69 94 ARG A N 1
ATOM 708 C CA . ARG A 1 94 ? -14.154 5.210 25.543 1.00 92.69 94 ARG A CA 1
ATOM 709 C C . ARG A 1 94 ? -15.375 4.562 26.188 1.00 92.69 94 ARG A C 1
ATOM 711 O O . ARG A 1 94 ? -15.990 3.686 25.590 1.00 92.69 94 ARG A O 1
ATOM 718 N N . ILE A 1 95 ? -15.713 4.976 27.412 1.00 89.50 95 ILE A N 1
ATOM 719 C CA . ILE A 1 95 ? -16.852 4.423 28.174 1.00 89.50 95 ILE A CA 1
ATOM 720 C C . ILE A 1 95 ? -16.735 2.884 28.287 1.00 89.50 95 ILE A C 1
ATOM 722 O O . ILE A 1 95 ? -17.673 2.142 28.029 1.00 89.50 95 ILE A O 1
ATOM 726 N N . GLY A 1 96 ? -15.534 2.388 28.606 1.00 86.75 96 GLY A N 1
ATOM 727 C CA . GLY A 1 96 ? -15.259 0.952 28.769 1.00 86.75 96 GLY A CA 1
ATOM 728 C C . GLY A 1 96 ? -15.165 0.128 27.477 1.00 86.75 96 GLY A C 1
ATOM 729 O O . GLY A 1 96 ? -14.825 -1.049 27.548 1.00 86.75 96 GLY A O 1
ATOM 730 N N . HIS A 1 97 ? -15.405 0.717 26.301 1.00 91.69 97 HIS A N 1
ATOM 731 C CA . HIS A 1 97 ? -15.265 0.040 25.009 1.00 91.69 97 HIS A CA 1
ATOM 732 C C . HIS A 1 97 ? -13.976 0.448 24.303 1.00 91.69 97 HIS A C 1
ATOM 734 O O . HIS A 1 97 ? -13.626 1.628 24.288 1.00 91.69 97 HIS A O 1
ATOM 740 N N . THR A 1 98 ? -13.275 -0.508 23.692 1.00 95.12 98 THR A N 1
ATOM 741 C CA . THR A 1 98 ? -12.085 -0.213 22.884 1.00 95.12 98 THR A CA 1
ATOM 742 C C . THR A 1 98 ? -12.450 0.710 21.726 1.00 95.12 98 THR A C 1
ATOM 744 O O . THR A 1 98 ? -13.407 0.469 21.000 1.00 95.12 98 THR A O 1
ATOM 747 N N . SER A 1 99 ? -11.678 1.781 21.580 1.00 95.81 99 SER A N 1
ATOM 748 C CA . SER A 1 99 ? -11.867 2.818 20.556 1.00 95.81 99 SER A CA 1
ATOM 749 C C . SER A 1 99 ? -10.657 2.956 19.634 1.00 95.81 99 SER A C 1
ATOM 751 O O . SER A 1 99 ? -10.748 3.551 18.567 1.00 95.81 99 SER A O 1
ATOM 753 N N . GLY A 1 100 ? -9.505 2.433 20.049 1.00 96.38 100 GLY A N 1
ATOM 754 C CA . GLY A 1 100 ? -8.249 2.603 19.341 1.00 96.38 100 GLY A CA 1
ATOM 755 C C . GLY A 1 100 ? -7.056 2.245 20.214 1.00 96.38 100 GLY A C 1
ATOM 756 O O . GLY A 1 100 ? -7.200 1.544 21.220 1.00 96.38 100 GLY A O 1
ATOM 757 N N . PHE A 1 101 ? -5.881 2.749 19.856 1.00 97.12 101 PHE A N 1
ATOM 758 C CA . PHE A 1 101 ? -4.646 2.498 20.595 1.00 97.12 101 PHE A CA 1
ATOM 759 C C . PHE A 1 101 ? -3.648 3.655 20.474 1.00 97.12 101 PHE A C 1
ATOM 761 O O . PHE A 1 101 ? -3.678 4.445 19.528 1.00 97.12 101 PHE A O 1
ATOM 768 N N . LEU A 1 102 ? -2.761 3.761 21.462 1.00 97.31 102 LEU A N 1
ATOM 769 C CA . LEU A 1 102 ? -1.596 4.637 21.414 1.00 97.31 102 LEU A CA 1
ATOM 770 C C . LEU A 1 102 ? -0.450 3.927 20.704 1.00 97.31 102 LEU A C 1
ATOM 772 O O . LEU A 1 102 ? -0.194 2.752 20.960 1.00 97.31 102 LEU A O 1
ATOM 776 N N . MET A 1 103 ? 0.282 4.660 19.877 1.00 97.12 103 MET A N 1
ATOM 777 C CA . MET A 1 103 ? 1.505 4.195 19.229 1.00 97.12 103 MET A CA 1
ATOM 778 C C . MET A 1 103 ? 2.517 5.328 19.130 1.00 97.12 103 MET A C 1
ATOM 780 O O . MET A 1 103 ? 2.187 6.502 19.310 1.00 97.12 103 MET A O 1
ATOM 784 N N . ARG A 1 104 ? 3.770 4.985 18.840 1.00 95.62 104 ARG A N 1
ATOM 785 C CA . ARG A 1 104 ? 4.813 5.985 18.620 1.00 95.62 104 ARG A CA 1
ATOM 786 C C . ARG A 1 104 ? 4.483 6.851 17.394 1.00 95.62 104 ARG A C 1
ATOM 788 O O . ARG A 1 104 ? 4.137 6.329 16.337 1.00 95.62 104 ARG A O 1
ATOM 795 N N . ALA A 1 105 ? 4.668 8.164 17.517 1.00 95.62 105 ALA A N 1
ATOM 796 C CA . ALA A 1 105 ? 4.621 9.086 16.387 1.00 95.62 105 ALA A CA 1
ATOM 797 C C . ALA A 1 105 ? 5.770 8.820 15.394 1.00 95.62 105 ALA A C 1
ATOM 799 O O . ALA A 1 105 ? 6.916 8.596 15.802 1.00 95.62 105 ALA A O 1
ATOM 800 N N . ALA A 1 106 ? 5.486 8.893 14.090 1.00 95.06 106 ALA A N 1
ATOM 801 C CA . ALA A 1 106 ? 6.520 8.790 13.063 1.00 95.06 106 ALA A CA 1
ATOM 802 C C . ALA A 1 106 ? 7.604 9.862 13.302 1.00 95.06 106 ALA A C 1
ATOM 804 O O . ALA A 1 106 ? 7.273 11.047 13.372 1.00 95.06 106 ALA A O 1
ATOM 805 N N . PRO A 1 107 ? 8.889 9.486 13.440 1.00 94.31 107 PRO A N 1
ATOM 806 C CA . PRO A 1 107 ? 9.933 10.458 13.743 1.00 94.31 107 PRO A CA 1
ATOM 807 C C . PRO A 1 107 ? 10.079 11.539 12.668 1.00 94.31 107 PRO A C 1
ATOM 809 O O . PRO A 1 107 ? 9.922 11.283 11.476 1.00 94.31 107 PRO A O 1
ATOM 812 N N . ASP A 1 108 ? 10.498 12.731 13.083 1.00 93.94 108 ASP A N 1
ATOM 813 C CA . ASP A 1 108 ? 10.656 13.899 12.209 1.00 93.94 108 ASP A CA 1
ATOM 814 C C . ASP A 1 108 ? 11.511 13.659 10.959 1.00 93.94 108 ASP A C 1
ATOM 816 O O . ASP A 1 108 ? 11.207 14.183 9.891 1.00 93.94 108 ASP A O 1
ATOM 820 N N . ARG A 1 109 ? 12.539 12.814 11.060 1.00 94.94 109 ARG A N 1
ATOM 821 C CA . ARG A 1 109 ? 13.416 12.444 9.935 1.00 94.94 109 ARG A CA 1
ATOM 822 C C . ARG A 1 109 ? 12.720 11.659 8.815 1.00 94.94 109 ARG A C 1
ATOM 824 O O . ARG A 1 109 ? 13.257 11.592 7.721 1.00 94.94 109 ARG A O 1
ATOM 831 N N . PHE A 1 110 ? 11.537 11.101 9.068 1.00 96.44 110 PHE A N 1
ATOM 832 C CA . PHE A 1 110 ? 10.685 10.468 8.055 1.00 96.44 110 PHE A CA 1
ATOM 833 C C . PHE A 1 110 ? 9.711 11.457 7.407 1.00 96.44 110 PHE A C 1
ATOM 835 O O . PHE A 1 110 ? 8.709 11.050 6.823 1.00 96.44 110 PHE A O 1
ATOM 842 N N . HIS A 1 111 ? 9.976 12.758 7.525 1.00 94.50 111 HIS A N 1
ATOM 843 C CA . HIS A 1 111 ? 9.223 13.803 6.852 1.00 94.50 111 HIS A CA 1
ATOM 844 C C . HIS A 1 111 ? 10.099 14.550 5.852 1.00 94.50 111 HIS A C 1
ATOM 846 O O . HIS A 1 111 ? 11.308 14.688 6.030 1.00 94.50 111 HIS A O 1
ATOM 852 N N . PHE A 1 112 ? 9.463 15.094 4.821 1.00 94.00 112 PHE A N 1
ATOM 853 C CA . PHE A 1 112 ? 10.102 15.970 3.850 1.00 94.00 112 PHE A CA 1
ATOM 854 C C . PHE A 1 112 ? 9.195 17.145 3.489 1.00 94.00 112 PHE A C 1
ATOM 856 O O . PHE A 1 112 ? 7.971 17.100 3.660 1.00 94.00 112 PHE A O 1
ATOM 863 N N . ASP A 1 113 ? 9.812 18.201 2.969 1.00 91.62 113 ASP A N 1
ATOM 864 C CA . ASP A 1 113 ? 9.101 19.352 2.428 1.00 91.62 113 ASP A CA 1
ATOM 865 C C . ASP A 1 113 ? 8.616 19.031 1.012 1.00 91.62 113 ASP A C 1
ATOM 867 O O . ASP A 1 113 ? 9.339 19.225 0.030 1.00 91.62 113 ASP A O 1
ATOM 871 N N . TYR A 1 114 ? 7.377 18.550 0.914 1.00 86.69 114 TYR A N 1
ATOM 872 C CA . TYR A 1 114 ? 6.732 18.260 -0.358 1.00 86.69 114 TYR A CA 1
ATOM 873 C C . TYR A 1 114 ? 6.539 19.537 -1.172 1.00 86.69 114 TYR A C 1
ATOM 875 O O . TYR A 1 114 ? 6.009 20.543 -0.682 1.00 86.69 114 TYR A O 1
ATOM 883 N N . ARG A 1 115 ? 6.944 19.468 -2.439 1.00 87.62 115 ARG A N 1
ATOM 884 C CA . ARG A 1 115 ? 6.784 20.524 -3.437 1.00 87.62 115 ARG A CA 1
ATOM 885 C C . ARG A 1 115 ? 5.712 20.098 -4.423 1.00 87.62 115 ARG A C 1
ATOM 887 O O . ARG A 1 115 ? 5.839 19.067 -5.078 1.00 87.62 115 ARG A O 1
ATOM 894 N N . SER A 1 116 ? 4.654 20.894 -4.536 1.00 73.00 116 SER A N 1
ATOM 895 C CA . SER A 1 116 ? 3.638 20.617 -5.543 1.00 73.00 116 SER A CA 1
ATOM 896 C C . SER A 1 116 ? 4.210 20.834 -6.942 1.00 73.00 116 SER A C 1
ATOM 898 O O . SER A 1 116 ? 4.778 21.887 -7.228 1.00 73.00 116 SER A O 1
ATOM 900 N N . LEU A 1 117 ? 3.989 19.876 -7.841 1.00 68.50 117 LEU A N 1
ATOM 901 C CA . LEU A 1 117 ? 4.370 20.007 -9.251 1.00 68.50 117 LEU A CA 1
ATOM 902 C C . LEU A 1 117 ? 3.551 21.088 -9.983 1.00 68.50 117 LEU A C 1
ATOM 904 O O . LEU A 1 117 ? 3.974 21.582 -11.023 1.00 68.50 117 LEU A O 1
ATOM 908 N N . SER A 1 118 ? 2.395 21.483 -9.434 1.00 57.06 118 SER A N 1
ATOM 909 C CA . SER A 1 118 ? 1.508 22.516 -9.991 1.00 57.06 118 SER A CA 1
ATOM 910 C C . SER A 1 118 ? 1.696 23.912 -9.381 1.00 57.06 118 SER A C 1
ATOM 912 O O . SER A 1 118 ? 1.177 24.887 -9.920 1.00 57.06 118 SER A O 1
ATOM 914 N N . SER A 1 119 ? 2.409 24.033 -8.256 1.00 52.62 119 SER A N 1
ATOM 915 C CA . SER A 1 119 ? 2.593 25.297 -7.534 1.00 52.62 119 SER A CA 1
ATOM 916 C C . SER A 1 119 ? 3.933 25.310 -6.809 1.00 52.62 119 SER A C 1
ATOM 918 O O . SER A 1 119 ? 4.158 24.542 -5.876 1.00 52.62 119 SER A O 1
ATOM 920 N N . THR A 1 120 ? 4.828 26.202 -7.228 1.00 55.16 120 THR A N 1
ATOM 921 C CA . THR A 1 120 ? 6.224 26.251 -6.768 1.00 55.16 120 THR A CA 1
ATOM 922 C C . THR A 1 120 ? 6.437 27.038 -5.471 1.00 55.16 120 THR A C 1
ATOM 924 O O . THR A 1 120 ? 7.549 27.033 -4.941 1.00 55.16 120 THR A O 1
ATOM 927 N N . THR A 1 121 ? 5.403 27.696 -4.936 1.00 57.53 121 THR A N 1
ATOM 928 C CA . THR A 1 121 ? 5.555 28.644 -3.815 1.00 57.53 121 THR A CA 1
ATOM 929 C C . THR A 1 121 ? 5.273 28.026 -2.443 1.00 57.53 121 THR A C 1
ATOM 931 O O . THR A 1 121 ? 5.870 28.451 -1.455 1.00 57.53 121 THR A O 1
ATOM 934 N N . THR A 1 122 ? 4.412 27.006 -2.357 1.00 61.53 122 THR A N 1
ATOM 935 C CA . THR A 1 122 ? 3.990 26.423 -1.071 1.00 61.53 122 THR A CA 1
ATOM 936 C C . THR A 1 122 ? 4.656 25.071 -0.842 1.00 61.53 122 THR A C 1
ATOM 938 O O . THR A 1 122 ? 4.475 24.143 -1.630 1.00 61.53 122 THR A O 1
ATOM 941 N N . ARG A 1 123 ? 5.411 24.951 0.255 1.00 78.31 123 ARG A N 1
ATOM 942 C CA . ARG A 1 123 ? 5.941 23.672 0.748 1.00 78.31 123 ARG A CA 1
ATOM 943 C C . ARG A 1 123 ? 5.051 23.160 1.866 1.00 78.31 123 ARG A C 1
ATOM 945 O O . ARG A 1 123 ? 4.725 23.913 2.779 1.00 78.31 123 ARG A O 1
ATOM 952 N N . THR A 1 124 ? 4.680 21.888 1.799 1.00 82.88 124 THR A N 1
ATOM 953 C CA . THR A 1 124 ? 3.912 21.221 2.859 1.00 82.88 124 THR A CA 1
ATOM 954 C C . THR A 1 124 ? 4.731 20.078 3.423 1.00 82.88 124 THR A C 1
ATOM 956 O O . THR A 1 124 ? 5.245 19.270 2.654 1.00 82.88 124 THR A O 1
ATOM 959 N N . ARG A 1 125 ? 4.828 19.966 4.746 1.00 87.31 125 ARG A N 1
ATOM 960 C CA . ARG A 1 125 ? 5.506 18.832 5.375 1.00 87.31 125 ARG A CA 1
ATOM 961 C C . ARG A 1 125 ? 4.671 17.564 5.188 1.00 87.31 125 ARG A C 1
ATOM 963 O O . ARG A 1 125 ? 3.481 17.570 5.493 1.00 87.31 125 ARG A O 1
ATOM 970 N N . ARG A 1 126 ? 5.275 16.492 4.672 1.00 87.94 126 ARG A N 1
ATOM 971 C CA . ARG A 1 126 ? 4.620 15.191 4.450 1.00 87.94 126 ARG A CA 1
ATOM 972 C C . ARG A 1 126 ? 5.502 14.046 4.922 1.00 87.94 126 ARG A C 1
ATOM 974 O O . ARG A 1 126 ? 6.719 14.192 4.957 1.00 87.94 126 ARG A O 1
ATOM 981 N N . LEU A 1 127 ? 4.883 12.911 5.237 1.00 93.25 127 LEU A N 1
ATOM 982 C CA . LEU A 1 127 ? 5.594 11.656 5.473 1.00 93.25 127 LEU A CA 1
ATOM 983 C C . LEU A 1 127 ? 6.288 11.193 4.187 1.00 93.25 127 LEU A C 1
ATOM 985 O O . LEU A 1 127 ? 5.682 11.189 3.116 1.00 93.25 127 LEU A O 1
ATOM 989 N N . ALA A 1 128 ? 7.546 10.783 4.296 1.00 96.00 128 ALA A N 1
ATOM 990 C CA . ALA A 1 128 ? 8.342 10.219 3.214 1.00 96.00 128 ALA A CA 1
ATOM 991 C C . ALA A 1 128 ? 8.008 8.728 3.039 1.00 96.00 128 ALA A C 1
ATOM 993 O O . ALA A 1 128 ? 8.780 7.854 3.424 1.00 96.00 128 ALA A O 1
ATOM 994 N N . SER A 1 129 ? 6.824 8.432 2.496 1.00 95.88 129 SER A N 1
ATOM 995 C CA . SER A 1 129 ? 6.430 7.065 2.130 1.00 95.88 129 SER A CA 1
ATOM 996 C C . SER A 1 129 ? 7.256 6.549 0.945 1.00 95.88 129 SER A C 1
ATOM 998 O O . SER A 1 129 ? 7.569 7.299 0.015 1.00 95.88 129 SER A O 1
ATOM 1000 N N . LEU A 1 130 ? 7.578 5.251 0.936 1.00 97.06 130 LEU A N 1
ATOM 1001 C CA . LEU A 1 130 ? 8.251 4.601 -0.191 1.00 97.06 130 LEU A CA 1
ATOM 1002 C C . LEU A 1 130 ? 7.449 4.678 -1.497 1.00 97.06 130 LEU A C 1
ATOM 1004 O O . LEU A 1 130 ? 8.042 4.514 -2.562 1.00 97.06 130 LEU A O 1
ATOM 1008 N N . GLU A 1 131 ? 6.143 4.964 -1.458 1.00 93.19 131 GLU A N 1
ATOM 1009 C CA . GLU A 1 131 ? 5.302 5.037 -2.664 1.00 93.19 131 GLU A CA 1
ATOM 1010 C C . GLU A 1 131 ? 5.784 6.116 -3.636 1.00 93.19 131 GLU A C 1
ATOM 1012 O O . GLU A 1 131 ? 5.716 5.946 -4.855 1.00 93.19 131 GLU A O 1
ATOM 1017 N N . TYR A 1 132 ? 6.355 7.199 -3.099 1.00 92.06 132 TYR A N 1
ATOM 1018 C CA . TYR A 1 132 ? 6.942 8.267 -3.894 1.00 92.06 132 TYR A CA 1
ATOM 1019 C C . TYR A 1 132 ? 8.123 7.771 -4.726 1.00 92.06 132 TYR A C 1
ATOM 1021 O O . TYR A 1 132 ? 8.306 8.221 -5.857 1.00 92.06 132 TYR A O 1
ATOM 1029 N N . LEU A 1 133 ? 8.895 6.820 -4.194 1.00 96.00 133 LEU A N 1
ATOM 1030 C CA . LEU A 1 133 ? 10.106 6.302 -4.820 1.00 96.00 133 LEU A CA 1
ATOM 1031 C C . LEU A 1 133 ? 9.842 5.277 -5.925 1.00 96.00 133 LEU A C 1
ATOM 1033 O O . LEU A 1 133 ? 10.779 4.924 -6.643 1.00 96.00 133 LEU A O 1
ATOM 1037 N N . LEU A 1 134 ? 8.602 4.811 -6.078 1.00 92.75 134 LEU A N 1
ATOM 1038 C CA . LEU A 1 134 ? 8.199 3.902 -7.156 1.00 92.75 134 LEU A CA 1
ATOM 1039 C C . LEU A 1 134 ? 7.846 4.641 -8.460 1.00 92.75 134 LEU A C 1
ATOM 1041 O O . LEU A 1 134 ? 7.281 4.040 -9.367 1.00 92.75 134 LEU A O 1
ATOM 1045 N N . ASN A 1 135 ? 8.168 5.931 -8.554 1.00 90.69 135 ASN A N 1
ATOM 1046 C CA . ASN A 1 135 ? 8.047 6.746 -9.763 1.00 90.69 135 ASN A CA 1
ATOM 1047 C C . ASN A 1 135 ? 9.443 7.080 -10.315 1.00 90.69 135 ASN A C 1
ATOM 1049 O O . ASN A 1 135 ? 10.458 6.807 -9.663 1.00 90.69 135 ASN A O 1
ATOM 1053 N N . ASP A 1 136 ? 9.497 7.692 -11.499 1.00 85.88 136 ASP A N 1
ATOM 1054 C CA . ASP A 1 136 ? 10.756 8.126 -12.105 1.00 85.88 136 ASP A CA 1
ATOM 1055 C C . ASP A 1 136 ? 11.503 9.181 -11.266 1.00 85.88 136 ASP A C 1
ATOM 1057 O O . ASP A 1 136 ? 10.942 9.874 -10.411 1.00 85.88 136 ASP A O 1
ATOM 1061 N N . ASP A 1 137 ? 12.813 9.289 -11.498 1.00 88.44 137 ASP A N 1
ATOM 1062 C CA . ASP A 1 137 ? 13.676 10.165 -10.702 1.00 88.44 137 ASP A CA 1
ATOM 1063 C C . ASP A 1 137 ? 13.352 11.661 -10.911 1.00 88.44 137 ASP A C 1
ATOM 1065 O O . ASP A 1 137 ? 13.601 12.463 -10.010 1.00 88.44 137 ASP A O 1
ATOM 1069 N N . ALA A 1 138 ? 12.744 12.046 -12.044 1.00 83.06 138 ALA A N 1
ATOM 1070 C CA . ALA A 1 138 ? 12.334 13.429 -12.293 1.00 83.06 138 ALA A CA 1
ATOM 1071 C C . ALA A 1 138 ? 11.123 13.815 -11.431 1.00 83.06 138 ALA A C 1
ATOM 1073 O O . ALA A 1 138 ? 11.102 14.905 -10.854 1.00 83.06 138 ALA A O 1
ATOM 1074 N N . TYR A 1 139 ? 10.148 12.915 -11.274 1.00 88.50 139 TYR A N 1
ATOM 1075 C CA . TYR A 1 139 ? 9.055 13.070 -10.319 1.00 88.50 139 TYR A CA 1
ATOM 1076 C C . TYR A 1 139 ? 9.591 13.186 -8.890 1.00 88.50 139 TYR A C 1
ATOM 1078 O O . TYR A 1 139 ? 9.260 14.143 -8.189 1.00 88.50 139 TYR A O 1
ATOM 1086 N N . VAL A 1 140 ? 10.447 12.244 -8.471 1.00 88.88 140 VAL A N 1
ATOM 1087 C CA . VAL A 1 140 ? 11.014 12.197 -7.111 1.00 88.88 140 VAL A CA 1
ATOM 1088 C C . VAL A 1 140 ? 11.749 13.502 -6.785 1.00 88.88 140 VAL A C 1
ATOM 1090 O O . VAL A 1 140 ? 11.480 14.123 -5.753 1.00 88.88 140 VAL A O 1
ATOM 1093 N N . ALA A 1 141 ? 12.607 13.972 -7.696 1.00 89.06 141 ALA A N 1
ATOM 1094 C CA . ALA A 1 141 ? 13.290 15.256 -7.563 1.00 89.06 141 ALA A CA 1
ATOM 1095 C C . ALA A 1 141 ? 12.308 16.441 -7.550 1.00 89.06 141 ALA A C 1
ATOM 1097 O O . ALA A 1 141 ? 12.439 17.360 -6.734 1.00 89.06 141 ALA A O 1
ATOM 1098 N N . GLY A 1 142 ? 11.296 16.408 -8.422 1.00 86.62 142 GLY A N 1
ATOM 1099 C CA . GLY A 1 142 ? 10.277 17.447 -8.562 1.00 86.62 142 GLY A CA 1
ATOM 1100 C C . GLY A 1 142 ? 9.473 17.683 -7.285 1.00 86.62 142 GLY A C 1
ATOM 1101 O O . GLY A 1 142 ? 9.235 18.836 -6.920 1.00 86.62 142 GLY A O 1
ATOM 1102 N N . ILE A 1 143 ? 9.135 16.617 -6.554 1.00 88.00 143 ILE A N 1
ATOM 1103 C CA . ILE A 1 143 ? 8.409 16.718 -5.278 1.00 88.00 143 ILE A CA 1
ATOM 1104 C C . ILE A 1 143 ? 9.305 17.081 -4.088 1.00 88.00 143 ILE A C 1
ATOM 1106 O O . ILE A 1 143 ? 8.801 17.295 -2.988 1.00 88.00 143 ILE A O 1
ATOM 1110 N N . GLY A 1 144 ? 10.617 17.219 -4.300 1.00 89.50 144 GLY A N 1
ATOM 1111 C CA . GLY A 1 144 ? 11.572 17.670 -3.288 1.00 89.50 144 GLY A CA 1
ATOM 1112 C C . GLY A 1 144 ? 12.332 16.556 -2.567 1.00 89.50 144 GLY A C 1
ATOM 1113 O O . GLY A 1 144 ? 13.008 16.852 -1.583 1.00 89.50 144 GLY A O 1
ATOM 1114 N N . LEU A 1 145 ? 12.258 15.311 -3.044 1.00 92.44 145 LEU A N 1
ATOM 1115 C CA . LEU A 1 145 ? 13.070 14.206 -2.537 1.00 92.44 145 LEU A CA 1
ATOM 1116 C C . LEU A 1 145 ? 14.397 14.118 -3.299 1.00 92.44 145 LEU A C 1
ATOM 1118 O O . LEU A 1 145 ? 14.482 14.427 -4.483 1.00 92.44 145 LEU A O 1
ATOM 1122 N N . SER A 1 146 ? 15.445 13.671 -2.614 1.00 91.56 146 SER A N 1
ATOM 1123 C CA . SER A 1 146 ? 16.756 13.412 -3.209 1.00 91.56 146 SER A CA 1
ATOM 1124 C C . SER A 1 146 ? 17.251 12.067 -2.711 1.00 91.56 146 SER A C 1
ATOM 1126 O O . SER A 1 146 ? 17.407 11.874 -1.504 1.00 91.56 146 SER A O 1
ATOM 1128 N N . ILE A 1 147 ? 17.443 11.126 -3.631 1.00 94.75 147 ILE A N 1
ATOM 1129 C CA . ILE A 1 147 ? 17.822 9.758 -3.296 1.00 94.75 147 ILE A CA 1
ATOM 1130 C C . ILE A 1 147 ? 18.684 9.147 -4.402 1.00 94.75 147 ILE A C 1
ATOM 1132 O O . ILE A 1 147 ? 18.395 9.303 -5.589 1.00 94.75 147 ILE A O 1
ATOM 1136 N N . SER A 1 148 ? 19.757 8.462 -4.015 1.00 95.62 148 SER A N 1
ATOM 1137 C CA . SER A 1 148 ? 20.628 7.722 -4.932 1.00 95.62 148 SER A CA 1
ATOM 1138 C C . SER A 1 148 ? 20.236 6.244 -5.042 1.00 95.62 148 SER A C 1
ATOM 1140 O O . SER A 1 148 ? 19.483 5.721 -4.219 1.00 95.62 148 SER A O 1
ATOM 1142 N N . ASP A 1 149 ? 20.776 5.529 -6.035 1.00 95.75 149 ASP A N 1
ATOM 1143 C CA . ASP A 1 149 ? 20.622 4.067 -6.102 1.00 95.75 149 ASP A CA 1
ATOM 1144 C C . ASP A 1 149 ? 21.238 3.376 -4.886 1.00 95.75 149 ASP A C 1
ATOM 1146 O O . ASP A 1 149 ? 20.675 2.407 -4.373 1.00 95.75 149 ASP A O 1
ATOM 1150 N N . ARG A 1 150 ? 22.357 3.904 -4.374 1.00 97.25 150 ARG A N 1
ATOM 1151 C CA . ARG A 1 150 ? 22.953 3.423 -3.128 1.00 97.25 150 ARG A CA 1
ATOM 1152 C C . ARG A 1 150 ? 21.992 3.569 -1.952 1.00 97.25 150 ARG A C 1
ATOM 1154 O O . ARG A 1 150 ? 21.836 2.619 -1.192 1.00 97.25 150 ARG A O 1
ATOM 1161 N N . ASP A 1 151 ? 21.323 4.710 -1.817 1.00 97.94 151 ASP A N 1
ATOM 1162 C CA . ASP A 1 151 ? 20.345 4.921 -0.745 1.00 97.94 151 ASP A CA 1
ATOM 1163 C C . ASP A 1 151 ? 19.148 3.979 -0.886 1.00 97.94 151 ASP A C 1
ATOM 1165 O O . ASP A 1 151 ? 18.745 3.362 0.094 1.00 97.94 151 ASP A O 1
ATOM 1169 N N . ARG A 1 152 ? 18.621 3.798 -2.107 1.00 98.06 152 ARG A N 1
ATOM 1170 C CA . ARG A 1 152 ? 17.541 2.835 -2.389 1.00 98.06 152 ARG A CA 1
ATOM 1171 C C . ARG A 1 152 ? 17.930 1.424 -1.942 1.00 98.06 152 ARG A C 1
ATOM 1173 O O . ARG A 1 152 ? 17.150 0.771 -1.254 1.00 98.06 152 ARG A O 1
ATOM 1180 N N . LEU A 1 153 ? 19.143 0.970 -2.271 1.00 98.62 153 LEU A N 1
ATOM 1181 C CA . LEU A 1 153 ? 19.654 -0.332 -1.827 1.00 98.62 153 LEU A CA 1
ATOM 1182 C C . LEU A 1 153 ? 19.767 -0.418 -0.302 1.00 98.62 153 LEU A C 1
ATOM 1184 O O . LEU A 1 153 ? 19.381 -1.430 0.278 1.00 98.62 153 LEU A O 1
ATOM 1188 N N . LEU A 1 154 ? 20.277 0.629 0.351 1.00 98.69 154 LEU A N 1
ATOM 1189 C CA . LEU A 1 154 ? 20.472 0.641 1.801 1.00 98.69 154 LEU A CA 1
ATOM 1190 C C . LEU A 1 154 ? 19.147 0.704 2.575 1.00 98.69 154 LEU A C 1
ATOM 1192 O O . LEU A 1 154 ? 19.016 -0.002 3.570 1.00 98.69 154 LEU A O 1
ATOM 1196 N N . VAL A 1 155 ? 18.145 1.452 2.097 1.00 98.69 155 VAL A N 1
ATOM 1197 C CA . VAL A 1 155 ? 16.791 1.460 2.683 1.00 98.69 155 VAL A CA 1
ATOM 1198 C C . VAL A 1 155 ? 16.150 0.073 2.589 1.00 98.69 155 VAL A C 1
ATOM 1200 O O . VAL A 1 155 ? 15.587 -0.413 3.568 1.00 98.69 155 VAL A O 1
ATOM 1203 N N . VAL A 1 156 ? 16.264 -0.610 1.444 1.00 98.62 156 VAL A N 1
ATOM 1204 C CA . VAL A 1 156 ? 15.720 -1.973 1.301 1.00 98.62 156 VAL A CA 1
ATOM 1205 C C . VAL A 1 156 ? 16.523 -2.980 2.132 1.00 98.62 156 VAL A C 1
ATOM 1207 O O . VAL A 1 156 ? 15.939 -3.891 2.715 1.00 98.62 156 VAL A O 1
ATOM 1210 N N . ALA A 1 157 ? 17.846 -2.822 2.250 1.00 98.75 157 ALA A N 1
ATOM 1211 C CA . ALA A 1 157 ? 18.667 -3.673 3.114 1.00 98.75 157 ALA A CA 1
ATOM 1212 C C . ALA A 1 157 ? 18.273 -3.528 4.590 1.00 98.75 157 ALA A C 1
ATOM 1214 O O . ALA A 1 157 ? 18.218 -4.515 5.327 1.00 98.75 157 ALA A O 1
ATOM 1215 N N . ASP A 1 158 ? 17.979 -2.301 5.009 1.00 98.75 158 ASP A N 1
ATOM 1216 C CA . ASP A 1 158 ? 17.498 -1.982 6.344 1.00 98.75 158 ASP A CA 1
ATOM 1217 C C . ASP A 1 158 ? 16.092 -2.551 6.608 1.00 98.75 158 ASP A C 1
ATOM 1219 O O . ASP A 1 158 ? 15.853 -3.151 7.661 1.00 98.75 158 ASP A O 1
ATOM 1223 N N . LEU A 1 159 ? 15.193 -2.488 5.622 1.00 98.81 159 LEU A N 1
ATOM 1224 C CA . LEU A 1 159 ? 13.898 -3.169 5.678 1.00 98.81 159 LEU A CA 1
ATOM 1225 C C . LEU A 1 159 ? 14.059 -4.685 5.796 1.00 98.81 159 LEU A C 1
ATOM 1227 O O . LEU A 1 159 ? 13.431 -5.310 6.645 1.00 98.81 159 LEU A O 1
ATOM 1231 N N . ALA A 1 160 ? 14.936 -5.286 4.998 1.00 98.81 160 ALA A N 1
ATOM 1232 C CA . ALA A 1 160 ? 15.194 -6.719 5.036 1.00 98.81 160 ALA A CA 1
ATOM 1233 C C . ALA A 1 160 ? 15.757 -7.167 6.403 1.00 98.81 160 ALA A C 1
ATOM 1235 O O . ALA A 1 160 ? 15.373 -8.214 6.937 1.00 98.81 160 ALA A O 1
ATOM 1236 N N . ALA A 1 161 ? 16.616 -6.346 7.019 1.00 98.69 161 ALA A N 1
ATOM 1237 C CA . ALA A 1 161 ? 17.076 -6.545 8.392 1.00 98.69 161 ALA A CA 1
ATOM 1238 C C . ALA A 1 161 ? 15.927 -6.432 9.409 1.00 98.69 161 ALA A C 1
ATOM 1240 O O . ALA A 1 161 ? 15.832 -7.253 10.323 1.00 98.69 161 ALA A O 1
ATOM 1241 N N . THR A 1 162 ? 15.046 -5.449 9.225 1.00 98.75 162 THR A N 1
ATOM 1242 C CA . THR A 1 162 ? 13.885 -5.214 10.089 1.00 98.75 162 THR A CA 1
ATOM 1243 C C . THR A 1 162 ? 12.901 -6.378 10.034 1.00 98.75 162 THR A C 1
ATOM 1245 O O . THR A 1 162 ? 12.566 -6.928 11.079 1.00 98.75 162 THR A O 1
ATOM 1248 N N . LEU A 1 163 ? 12.538 -6.841 8.835 1.00 98.81 163 LEU A N 1
ATOM 1249 C CA . LEU A 1 163 ? 11.687 -8.016 8.632 1.00 98.81 163 LEU A CA 1
ATOM 1250 C C . LEU A 1 163 ? 12.291 -9.269 9.268 1.00 98.81 163 LEU A C 1
ATOM 1252 O O . LEU A 1 163 ? 11.596 -9.989 9.973 1.00 98.81 163 LEU A O 1
ATOM 1256 N N . THR A 1 164 ? 13.600 -9.493 9.104 1.00 98.69 164 THR A N 1
ATOM 1257 C CA . THR A 1 164 ? 14.288 -10.636 9.732 1.00 98.69 164 THR A CA 1
ATOM 1258 C C . THR A 1 164 ? 14.092 -10.646 11.252 1.00 98.69 164 THR A C 1
ATOM 1260 O O . THR A 1 164 ? 13.821 -11.693 11.846 1.00 98.69 164 THR A O 1
ATOM 1263 N N . ARG A 1 165 ? 14.233 -9.483 11.900 1.00 98.44 165 ARG A N 1
ATOM 1264 C CA . ARG A 1 165 ? 14.075 -9.380 13.354 1.00 98.44 165 ARG A CA 1
ATOM 1265 C C . ARG A 1 165 ? 12.607 -9.470 13.772 1.00 98.44 165 ARG A C 1
ATOM 1267 O O . ARG A 1 165 ? 12.326 -10.194 14.718 1.00 98.44 165 ARG A O 1
ATOM 1274 N N . LEU A 1 166 ? 11.676 -8.859 13.035 1.00 98.62 166 LEU A N 1
ATOM 1275 C CA . LEU A 1 166 ? 10.234 -9.031 13.265 1.00 98.62 166 LEU A CA 1
ATOM 1276 C C . LEU A 1 166 ? 9.820 -10.509 13.186 1.00 98.62 166 LEU A C 1
ATOM 1278 O O . LEU A 1 166 ? 9.203 -11.016 14.121 1.00 98.62 166 LEU A O 1
ATOM 1282 N N . HIS A 1 167 ? 10.253 -11.233 12.149 1.00 98.38 167 HIS A N 1
ATOM 1283 C CA . HIS A 1 167 ? 9.980 -12.667 11.993 1.00 98.38 167 HIS A CA 1
ATOM 1284 C C . HIS A 1 167 ? 10.541 -13.489 13.160 1.00 98.38 167 HIS A C 1
ATOM 1286 O O . HIS A 1 167 ? 9.885 -14.418 13.624 1.00 98.38 167 HIS A O 1
ATOM 1292 N N . THR A 1 168 ? 11.713 -13.117 13.687 1.00 97.44 168 THR A N 1
ATOM 1293 C CA . THR A 1 168 ? 12.316 -13.762 14.871 1.00 97.44 168 THR A CA 1
ATOM 1294 C C . THR A 1 168 ? 11.486 -13.535 16.141 1.00 97.44 168 THR A C 1
ATOM 1296 O O . THR A 1 168 ? 11.392 -14.426 16.980 1.00 97.44 168 THR A O 1
ATOM 1299 N N . LEU A 1 169 ? 10.832 -12.375 16.267 1.00 97.12 169 LEU A N 1
ATOM 1300 C CA . LEU A 1 169 ? 9.894 -12.070 17.355 1.00 97.12 169 LEU A CA 1
ATOM 1301 C C . LEU A 1 169 ? 8.502 -12.705 17.152 1.00 97.12 169 LEU A C 1
ATOM 1303 O O . LEU A 1 169 ? 7.630 -12.578 18.015 1.00 97.12 169 LEU A O 1
ATOM 1307 N N . GLY A 1 170 ? 8.288 -13.408 16.034 1.00 97.81 170 GLY A N 1
ATOM 1308 C CA . GLY A 1 170 ? 7.007 -14.009 15.670 1.00 97.81 170 GLY A CA 1
ATOM 1309 C C . GLY A 1 170 ? 6.010 -13.019 15.068 1.00 97.81 170 GLY A C 1
ATOM 1310 O O . GLY A 1 170 ? 4.812 -13.282 15.119 1.00 97.81 170 GLY A O 1
ATOM 1311 N N . ILE A 1 171 ? 6.480 -11.890 14.533 1.00 98.69 171 ILE A N 1
ATOM 1312 C CA . ILE A 1 171 ? 5.655 -10.872 13.874 1.00 98.69 171 ILE A CA 1
ATOM 1313 C C . ILE A 1 171 ? 5.781 -11.034 12.362 1.00 98.69 171 ILE A C 1
ATOM 1315 O O . ILE A 1 171 ? 6.889 -10.928 11.844 1.00 98.69 171 ILE A O 1
ATOM 1319 N N . ALA A 1 172 ? 4.669 -11.226 11.657 1.00 98.44 172 ALA A N 1
ATOM 1320 C CA . ALA A 1 172 ? 4.591 -11.109 10.202 1.00 98.44 172 ALA A CA 1
ATOM 1321 C C . ALA A 1 172 ? 3.841 -9.824 9.828 1.00 98.44 172 ALA A C 1
ATOM 1323 O O . ALA A 1 172 ? 2.809 -9.513 10.423 1.00 98.44 172 ALA A O 1
ATOM 1324 N N . VAL A 1 173 ? 4.358 -9.075 8.852 1.00 98.19 173 VAL A N 1
ATOM 1325 C CA . VAL A 1 173 ? 3.821 -7.755 8.493 1.00 98.19 173 VAL A CA 1
ATOM 1326 C C . VAL A 1 173 ? 2.478 -7.882 7.783 1.00 98.19 173 VAL A C 1
ATOM 1328 O O . VAL A 1 173 ? 1.551 -7.141 8.095 1.00 98.19 173 VAL A O 1
ATOM 1331 N N . GLY A 1 174 ? 2.351 -8.827 6.848 1.00 96.00 174 GLY A N 1
ATOM 1332 C CA . GLY A 1 174 ? 1.115 -9.038 6.096 1.00 96.00 174 GLY A CA 1
ATOM 1333 C C . GLY A 1 174 ? 0.927 -7.995 5.012 1.00 96.00 174 GLY A C 1
ATOM 1334 O O . GLY A 1 174 ? 1.174 -8.289 3.842 1.00 96.00 174 GLY A O 1
ATOM 1335 N N . ASP A 1 175 ? 0.537 -6.775 5.370 1.00 95.12 175 ASP A N 1
ATOM 1336 C CA . ASP A 1 175 ? 0.369 -5.679 4.412 1.00 95.12 175 ASP A CA 1
ATOM 1337 C C . ASP A 1 175 ? 1.670 -4.892 4.181 1.00 95.12 175 ASP A C 1
ATOM 1339 O O . ASP A 1 175 ? 1.762 -3.681 4.400 1.00 95.12 175 ASP A O 1
ATOM 1343 N N . LEU A 1 176 ? 2.716 -5.606 3.744 1.00 97.25 176 LEU A N 1
ATOM 1344 C CA . LEU A 1 176 ? 3.990 -4.998 3.363 1.00 97.25 176 LEU A CA 1
ATOM 1345 C C . LEU A 1 176 ? 3.841 -4.270 2.019 1.00 97.25 176 LEU A C 1
ATOM 1347 O O . LEU A 1 176 ? 4.023 -4.855 0.951 1.00 97.25 176 LEU A O 1
ATOM 1351 N N . SER A 1 177 ? 3.506 -2.986 2.087 1.00 94.69 177 SER A N 1
ATOM 1352 C CA . SER A 1 177 ? 3.280 -2.118 0.933 1.00 94.69 177 SER A CA 1
ATOM 1353 C C . SER A 1 177 ? 4.028 -0.787 1.099 1.00 94.69 177 SER A C 1
ATOM 1355 O O . SER A 1 177 ? 4.401 -0.406 2.210 1.00 94.69 177 SER A O 1
ATOM 1357 N N . PRO A 1 178 ? 4.269 -0.036 0.013 1.00 93.69 178 PRO A N 1
ATOM 1358 C CA . PRO A 1 178 ? 5.062 1.183 0.056 1.00 93.69 178 PRO A CA 1
ATOM 1359 C C . PRO A 1 178 ? 4.362 2.290 0.853 1.00 93.69 178 PRO A C 1
ATOM 1361 O O . PRO A 1 178 ? 5.036 3.172 1.379 1.00 93.69 178 PRO A O 1
ATOM 1364 N N . LYS A 1 179 ? 3.033 2.216 1.006 1.00 90.25 179 LYS A N 1
ATOM 1365 C CA . LYS A 1 179 ? 2.237 3.138 1.829 1.00 90.25 179 LYS A CA 1
ATOM 1366 C C . LYS A 1 179 ? 2.479 2.945 3.324 1.00 90.25 179 LYS A C 1
ATOM 1368 O O . LYS A 1 179 ? 2.482 3.927 4.058 1.00 90.25 179 LYS A O 1
ATOM 1373 N N . ASN A 1 180 ? 2.778 1.716 3.746 1.00 96.50 180 ASN A N 1
ATOM 1374 C CA . ASN A 1 180 ? 3.048 1.369 5.145 1.00 96.50 180 ASN A CA 1
ATOM 1375 C C . ASN A 1 180 ? 4.543 1.443 5.507 1.00 96.50 180 ASN A C 1
ATOM 1377 O O . ASN A 1 180 ? 4.950 1.065 6.607 1.00 96.50 180 ASN A O 1
ATOM 1381 N N . LEU A 1 181 ? 5.371 1.941 4.583 1.00 98.38 181 LEU A N 1
ATOM 1382 C CA . LEU A 1 181 ? 6.817 2.044 4.728 1.00 98.38 181 LEU A CA 1
ATOM 1383 C C . LEU A 1 181 ? 7.260 3.489 4.560 1.00 98.38 181 LEU A C 1
ATOM 1385 O O . LEU A 1 181 ? 7.149 4.070 3.480 1.00 98.38 181 LEU A O 1
ATOM 1389 N N . LEU A 1 182 ? 7.814 4.052 5.625 1.00 98.44 182 LEU A N 1
ATOM 1390 C CA . LEU A 1 182 ? 8.490 5.338 5.585 1.00 98.44 182 LEU A CA 1
ATOM 1391 C C . LEU A 1 182 ? 9.987 5.127 5.387 1.00 98.44 182 LEU A C 1
ATOM 1393 O O . LEU A 1 182 ? 10.531 4.119 5.838 1.00 98.44 182 LEU A O 1
ATOM 1397 N N . PHE A 1 183 ? 10.660 6.087 4.759 1.00 98.31 183 PHE A N 1
ATOM 1398 C CA . PHE A 1 183 ? 12.110 6.065 4.604 1.00 98.31 183 PHE A CA 1
ATOM 1399 C C . PHE A 1 183 ? 12.757 7.389 5.011 1.00 98.31 183 PHE A C 1
ATOM 1401 O O . PHE A 1 183 ? 12.151 8.457 4.935 1.00 98.31 183 PHE A O 1
ATOM 1408 N N . SER A 1 184 ? 14.015 7.306 5.423 1.00 96.88 184 SER A N 1
ATOM 1409 C CA . SER A 1 184 ? 14.924 8.444 5.520 1.00 96.88 184 SER A CA 1
ATOM 1410 C C . SER A 1 184 ? 16.259 8.063 4.897 1.00 96.88 184 SER A C 1
ATOM 1412 O O . SER A 1 184 ? 16.616 6.889 4.882 1.00 96.88 184 SER A O 1
ATOM 1414 N N . THR A 1 185 ? 16.998 9.047 4.390 1.00 93.81 185 THR A N 1
ATOM 1415 C CA . THR A 1 185 ? 18.401 8.906 3.965 1.00 93.81 185 THR A CA 1
ATOM 1416 C C . THR A 1 185 ? 19.375 9.616 4.907 1.00 93.81 185 THR A C 1
ATOM 1418 O O . THR A 1 185 ? 20.585 9.437 4.790 1.00 93.81 185 THR A O 1
ATOM 1421 N N . ALA A 1 186 ? 18.862 10.392 5.871 1.00 89.12 186 ALA A N 1
ATOM 1422 C CA . ALA A 1 186 ? 19.646 11.174 6.820 1.00 89.12 186 ALA A CA 1
ATOM 1423 C C . ALA A 1 186 ? 19.167 10.946 8.274 1.00 89.12 186 ALA A C 1
ATOM 1425 O O . ALA A 1 186 ? 17.962 10.957 8.541 1.00 89.12 186 ALA A O 1
ATOM 1426 N N . PRO A 1 187 ? 20.081 10.766 9.247 1.00 89.31 187 PRO A N 1
ATOM 1427 C CA . PRO A 1 187 ? 21.543 10.748 9.103 1.00 89.31 187 PRO A CA 1
ATOM 1428 C C . PRO A 1 187 ? 22.084 9.501 8.383 1.00 89.31 187 PRO A C 1
ATOM 1430 O O . PRO A 1 187 ? 23.241 9.495 7.972 1.00 89.31 187 PRO A O 1
ATOM 1433 N N . GLN A 1 188 ? 21.258 8.470 8.220 1.00 92.31 188 GLN A N 1
ATOM 1434 C CA . GLN A 1 188 ? 21.578 7.251 7.484 1.00 92.31 188 GLN A CA 1
ATOM 1435 C C . GLN A 1 188 ? 20.317 6.703 6.795 1.00 92.31 188 GLN A C 1
ATOM 1437 O O . GLN A 1 188 ? 19.213 6.994 7.266 1.00 92.31 188 GLN A O 1
ATOM 1442 N N . PRO A 1 189 ? 20.463 5.909 5.719 1.00 96.19 189 PRO A N 1
ATOM 1443 C CA . PRO A 1 189 ? 19.353 5.201 5.099 1.00 96.19 189 PRO A CA 1
ATOM 1444 C C . PRO A 1 189 ? 18.675 4.220 6.055 1.00 96.19 189 PRO A C 1
ATOM 1446 O O . PRO A 1 189 ? 19.318 3.300 6.559 1.00 96.19 189 PRO A O 1
ATOM 1449 N N . GLU A 1 190 ? 17.380 4.404 6.285 1.00 96.44 190 GLU A N 1
ATOM 1450 C CA . GLU A 1 190 ? 16.577 3.512 7.121 1.00 96.44 190 GLU A CA 1
ATOM 1451 C C . GLU A 1 190 ? 15.094 3.557 6.754 1.00 96.44 190 GLU A C 1
ATOM 1453 O O . GLU A 1 190 ? 14.618 4.499 6.113 1.00 96.44 190 GLU A O 1
ATOM 1458 N N . CYS A 1 191 ? 14.366 2.532 7.191 1.00 97.25 191 CYS A N 1
ATOM 1459 C CA . CYS A 1 191 ? 12.920 2.439 7.095 1.00 97.25 191 CYS A CA 1
ATOM 1460 C C . CYS A 1 191 ? 12.239 2.491 8.472 1.00 97.25 191 CYS A C 1
ATOM 1462 O O . CYS A 1 191 ? 12.836 2.171 9.507 1.00 97.25 191 CYS A O 1
ATOM 1464 N N . PHE A 1 192 ? 10.965 2.877 8.461 1.00 98.44 192 PHE A N 1
ATOM 1465 C CA . PHE A 1 192 ? 10.077 2.819 9.616 1.00 98.44 192 PHE A CA 1
ATOM 1466 C C . PHE A 1 192 ? 8.701 2.321 9.183 1.00 98.44 192 PHE A C 1
ATOM 1468 O O . PHE A 1 192 ? 8.114 2.856 8.239 1.00 98.44 192 PHE A O 1
ATOM 1475 N N . LEU A 1 193 ? 8.206 1.279 9.849 1.00 98.62 193 LEU A N 1
ATOM 1476 C CA . LEU A 1 193 ? 6.924 0.660 9.522 1.00 98.62 193 LEU A CA 1
ATOM 1477 C C . LEU A 1 193 ? 5.802 1.363 10.285 1.00 98.62 193 LEU A C 1
ATOM 1479 O O . LEU A 1 193 ? 5.909 1.602 11.489 1.00 98.62 193 LEU A O 1
ATOM 1483 N N . ILE A 1 194 ? 4.718 1.662 9.582 1.00 96.62 194 ILE A N 1
ATOM 1484 C CA . ILE A 1 194 ? 3.470 2.157 10.169 1.00 96.62 194 ILE A CA 1
ATOM 1485 C C . ILE A 1 194 ? 2.368 1.109 10.000 1.00 96.62 194 ILE A C 1
ATOM 1487 O O . ILE A 1 194 ? 2.611 0.047 9.432 1.00 96.62 194 ILE A O 1
ATOM 1491 N N . ASP A 1 195 ? 1.181 1.395 10.534 1.00 94.06 195 ASP A N 1
ATOM 1492 C CA . ASP A 1 195 ? 0.017 0.499 10.456 1.00 94.06 195 ASP A CA 1
ATOM 1493 C C . ASP A 1 195 ? 0.271 -0.881 11.091 1.00 94.06 195 ASP A C 1
ATOM 1495 O O . ASP A 1 195 ? -0.085 -1.939 10.576 1.00 94.06 195 ASP A O 1
ATOM 1499 N N . CYS A 1 196 ? 0.974 -0.873 12.227 1.00 96.75 196 CYS A N 1
ATOM 1500 C CA . CYS A 1 196 ? 1.464 -2.090 12.867 1.00 96.75 196 CYS A CA 1
ATOM 1501 C C . CYS A 1 196 ? 0.370 -2.921 13.545 1.00 96.75 196 CYS A C 1
ATOM 1503 O O . CYS A 1 196 ? 0.619 -4.075 13.865 1.00 96.75 196 CYS A O 1
ATOM 1505 N N . ASP A 1 197 ? -0.824 -2.372 13.751 1.00 94.62 197 ASP A N 1
ATOM 1506 C CA . ASP A 1 197 ? -2.005 -3.082 14.252 1.00 94.62 197 ASP A CA 1
ATOM 1507 C C . ASP A 1 197 ? -2.603 -4.071 13.240 1.00 94.62 197 ASP A C 1
ATOM 1509 O O . ASP A 1 197 ? -3.270 -5.023 13.641 1.00 94.62 197 ASP A O 1
ATOM 1513 N N . ALA A 1 198 ? -2.311 -3.905 11.946 1.00 91.62 198 ALA A N 1
ATOM 1514 C CA . ALA A 1 198 ? -2.682 -4.869 10.911 1.00 91.62 198 ALA A CA 1
ATOM 1515 C C . ALA A 1 198 ? -1.739 -6.090 10.855 1.00 91.62 198 ALA A C 1
ATOM 1517 O O . ALA A 1 198 ? -2.044 -7.081 10.185 1.00 91.62 198 ALA A O 1
ATOM 1518 N N . MET A 1 199 ? -0.597 -6.047 11.552 1.00 97.69 199 MET A N 1
ATOM 1519 C CA . MET A 1 199 ? 0.382 -7.136 11.560 1.00 97.69 199 MET A CA 1
ATOM 1520 C C . MET A 1 199 ? -0.129 -8.350 12.345 1.00 97.69 199 MET A C 1
ATOM 1522 O O . MET A 1 199 ? -0.954 -8.239 13.253 1.00 97.69 199 MET A O 1
ATOM 1526 N N . GLN A 1 200 ? 0.399 -9.529 12.023 1.00 97.81 200 GLN A N 1
ATOM 1527 C CA . GLN A 1 200 ? 0.111 -10.757 12.758 1.00 97.81 200 GLN A CA 1
ATOM 1528 C C . GLN A 1 200 ? 1.218 -11.032 13.775 1.00 97.81 200 GLN A C 1
ATOM 1530 O O . GLN A 1 200 ? 2.389 -11.124 13.409 1.00 97.81 200 GLN A O 1
ATOM 1535 N N . LEU A 1 201 ? 0.851 -11.236 15.039 1.00 97.88 201 LEU A N 1
ATOM 1536 C CA . LEU A 1 201 ? 1.766 -11.644 16.105 1.00 97.88 201 LEU A CA 1
ATOM 1537 C C . LEU A 1 201 ? 1.451 -13.078 16.535 1.00 97.88 201 LEU A C 1
ATOM 1539 O O . LEU A 1 201 ? 0.410 -13.340 17.131 1.00 97.88 201 LEU A O 1
ATOM 1543 N N . ARG A 1 202 ? 2.369 -14.011 16.260 1.00 96.50 202 ARG A N 1
ATOM 1544 C CA . ARG A 1 202 ? 2.287 -15.429 16.663 1.00 96.50 202 ARG A CA 1
ATOM 1545 C C . ARG A 1 202 ? 0.943 -16.079 16.283 1.00 96.50 202 ARG A C 1
ATOM 1547 O O . ARG A 1 202 ? 0.393 -16.867 17.046 1.00 96.50 202 ARG A O 1
ATOM 1554 N N . GLY A 1 203 ? 0.417 -15.732 15.105 1.00 93.50 203 GLY A N 1
ATOM 1555 C CA . GLY A 1 203 ? -0.869 -16.216 14.589 1.00 93.50 203 GLY A CA 1
ATOM 1556 C C . GLY A 1 203 ? -2.091 -15.362 14.949 1.00 93.50 203 GLY A C 1
ATOM 1557 O O . GLY A 1 203 ? -3.129 -15.526 14.317 1.00 93.50 203 GLY A O 1
ATOM 1558 N N . ALA A 1 204 ? -1.986 -14.439 15.910 1.00 95.06 204 ALA A N 1
ATOM 1559 C CA . ALA A 1 204 ? -3.074 -13.541 16.296 1.00 95.06 204 ALA A CA 1
ATOM 1560 C C . ALA A 1 204 ? -3.063 -12.253 15.462 1.00 95.06 204 ALA A C 1
ATOM 1562 O O . ALA A 1 204 ? -1.997 -11.728 15.134 1.00 95.06 204 ALA A O 1
ATOM 1563 N N . THR A 1 205 ? -4.243 -11.726 15.141 1.00 95.69 205 THR A N 1
ATOM 1564 C CA . THR A 1 205 ? -4.406 -10.461 14.417 1.00 95.69 205 THR A CA 1
ATOM 1565 C C . THR A 1 205 ? -5.567 -9.667 15.000 1.00 95.69 205 THR A C 1
ATOM 1567 O O . THR A 1 205 ? -6.577 -10.256 15.366 1.00 95.69 205 THR A O 1
ATOM 1570 N N . ALA A 1 206 ? -5.410 -8.346 15.114 1.00 94.75 206 ALA A N 1
ATOM 1571 C CA . ALA A 1 206 ? -6.447 -7.481 15.672 1.00 94.75 206 ALA A CA 1
ATOM 1572 C C . ALA A 1 206 ? -7.618 -7.264 14.703 1.00 94.75 206 ALA A C 1
ATOM 1574 O O . ALA A 1 206 ? -8.741 -7.053 15.143 1.00 94.75 206 ALA A O 1
ATOM 1575 N N . LEU A 1 207 ? -7.372 -7.313 13.393 1.00 91.19 207 LEU A N 1
ATOM 1576 C CA . LEU A 1 207 ? -8.379 -7.101 12.353 1.00 91.19 207 LEU A CA 1
ATOM 1577 C C . LEU A 1 207 ? -8.221 -8.141 11.237 1.00 91.19 207 LEU A C 1
ATOM 1579 O O . LEU A 1 207 ? -7.132 -8.693 11.054 1.00 91.19 207 LEU A O 1
ATOM 1583 N N . PRO A 1 208 ? -9.273 -8.401 10.439 1.00 89.88 208 PRO A N 1
ATOM 1584 C CA . PRO A 1 208 ? -9.161 -9.257 9.265 1.00 89.88 208 PRO A CA 1
ATOM 1585 C C . PRO A 1 208 ? -8.012 -8.830 8.341 1.00 89.88 208 PRO A C 1
ATOM 1587 O O . PRO A 1 208 ? -7.846 -7.654 8.018 1.00 89.88 208 PRO A O 1
ATOM 1590 N N . GLN A 1 209 ? -7.228 -9.808 7.882 1.00 90.44 209 GLN A N 1
ATOM 1591 C CA . GLN A 1 209 ? -6.042 -9.561 7.064 1.00 90.44 209 GLN A CA 1
ATOM 1592 C C . GLN A 1 209 ? 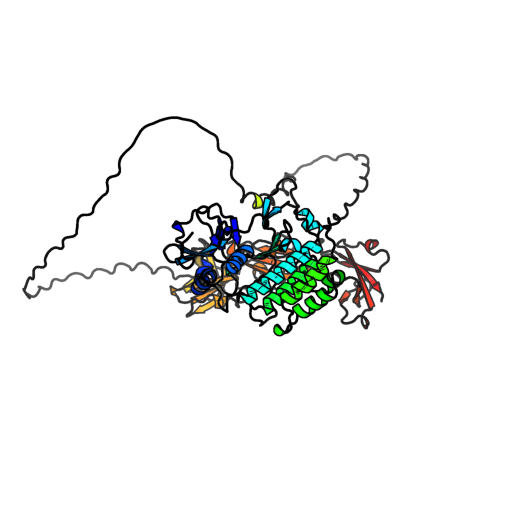-6.401 -8.971 5.691 1.00 90.44 209 GLN A C 1
ATOM 1594 O O . GLN A 1 209 ? -6.898 -9.661 4.787 1.00 90.44 209 GLN A O 1
ATOM 1599 N N . ALA A 1 210 ? -6.098 -7.687 5.528 1.00 85.31 210 ALA A N 1
ATOM 1600 C CA . ALA A 1 210 ? -6.213 -6.948 4.281 1.00 85.31 210 ALA A CA 1
ATOM 1601 C C . ALA A 1 210 ? -4.877 -6.924 3.525 1.00 85.31 210 ALA A C 1
ATOM 1603 O O . ALA A 1 210 ? -3.819 -7.231 4.068 1.00 85.31 210 ALA A O 1
ATOM 1604 N N . GLU A 1 211 ? -4.937 -6.585 2.241 1.00 83.81 211 GLU A N 1
ATOM 1605 C CA . GLU A 1 211 ? -3.745 -6.336 1.436 1.00 83.81 211 GLU A CA 1
ATOM 1606 C C . GLU A 1 211 ? -3.973 -5.100 0.582 1.00 83.81 211 GLU A C 1
ATOM 1608 O O . GLU A 1 211 ? -5.059 -4.904 0.028 1.00 83.81 211 GLU A O 1
ATOM 1613 N N . THR A 1 212 ? -2.928 -4.295 0.445 1.00 82.38 212 THR A N 1
ATOM 1614 C CA . THR A 1 212 ? -2.914 -3.166 -0.472 1.00 82.38 212 THR A CA 1
ATOM 1615 C C . THR A 1 212 ? -3.155 -3.669 -1.909 1.00 82.38 212 THR A C 1
ATOM 1617 O O . THR A 1 212 ? -2.525 -4.645 -2.331 1.00 82.38 212 THR A O 1
ATOM 1620 N N . PRO A 1 213 ? -4.044 -3.024 -2.692 1.00 81.38 213 PRO A N 1
ATOM 1621 C CA . PRO A 1 213 ? -4.237 -3.357 -4.100 1.00 81.38 213 PRO A CA 1
ATOM 1622 C C . PRO A 1 213 ? -2.925 -3.349 -4.893 1.00 81.38 213 PRO A C 1
ATOM 1624 O O . PRO A 1 213 ? -2.090 -2.477 -4.671 1.00 81.38 213 PRO A O 1
ATOM 1627 N N . ASP A 1 214 ? -2.744 -4.309 -5.801 1.00 81.38 214 ASP A N 1
ATOM 1628 C CA . ASP A 1 214 ? -1.513 -4.581 -6.562 1.00 81.38 214 ASP A CA 1
ATOM 1629 C C . ASP A 1 214 ? -0.317 -5.070 -5.726 1.00 81.38 214 ASP A C 1
ATOM 1631 O O . ASP A 1 214 ? 0.805 -5.148 -6.236 1.00 81.38 214 ASP A O 1
ATOM 1635 N N . TRP A 1 215 ? -0.530 -5.418 -4.455 1.00 92.25 215 TRP A N 1
ATOM 1636 C CA . TRP A 1 215 ? 0.465 -6.020 -3.555 1.00 92.25 215 TRP A CA 1
ATOM 1637 C C . TRP A 1 215 ? 0.013 -7.374 -3.003 1.00 92.25 215 TRP A C 1
ATOM 1639 O O . TRP A 1 215 ? 0.565 -7.847 -2.009 1.00 92.25 215 TRP A O 1
ATOM 1649 N N . GLN A 1 216 ? -0.996 -7.991 -3.618 1.00 92.06 216 GLN A N 1
ATOM 1650 C CA . GLN A 1 216 ? -1.542 -9.260 -3.155 1.00 92.06 216 GLN A CA 1
ATOM 1651 C C . GLN A 1 216 ? -0.568 -10.417 -3.372 1.00 92.06 216 GLN A C 1
ATOM 1653 O O . GLN A 1 216 ? 0.180 -10.465 -4.355 1.00 92.06 216 GLN A O 1
ATOM 1658 N N . LEU A 1 217 ? -0.624 -11.377 -2.455 1.00 93.38 217 LEU A N 1
ATOM 1659 C CA . LEU A 1 217 ? -0.007 -12.684 -2.642 1.00 93.38 217 LEU A CA 1
ATOM 1660 C C . LEU A 1 217 ? -0.709 -13.478 -3.761 1.00 93.38 217 LEU A C 1
ATOM 1662 O O . LEU A 1 217 ? -1.866 -13.199 -4.097 1.00 93.38 217 LEU A O 1
ATOM 1666 N N . PRO A 1 218 ? -0.037 -14.494 -4.334 1.00 90.88 218 PRO A N 1
ATOM 1667 C CA . PRO A 1 218 ? -0.687 -15.475 -5.193 1.00 90.88 218 PRO A CA 1
ATOM 1668 C C . PRO A 1 218 ? -1.964 -16.052 -4.564 1.00 90.88 218 PRO A C 1
ATOM 1670 O O . PRO A 1 218 ? -2.046 -16.284 -3.356 1.00 90.88 218 PRO A O 1
ATOM 1673 N N . ALA A 1 219 ? -2.977 -16.292 -5.399 1.00 86.56 219 ALA A N 1
ATOM 1674 C CA . ALA A 1 219 ? -4.286 -16.738 -4.938 1.00 86.56 219 ALA A CA 1
ATOM 1675 C C . ALA A 1 219 ? -4.199 -18.033 -4.110 1.00 86.56 219 ALA A C 1
ATOM 1677 O O . ALA A 1 219 ? -3.570 -19.008 -4.519 1.00 86.56 219 ALA A O 1
ATOM 1678 N N . GLY A 1 220 ? -4.880 -18.046 -2.961 1.00 88.19 220 GLY A N 1
ATOM 1679 C CA . GLY A 1 220 ? -4.916 -19.190 -2.046 1.00 88.19 220 GLY A CA 1
ATOM 1680 C C . GLY A 1 220 ? -3.760 -19.250 -1.045 1.00 88.19 220 GLY A C 1
ATOM 1681 O O . GLY A 1 220 ? -3.773 -20.116 -0.172 1.00 88.19 220 GLY A O 1
ATOM 1682 N N . GLU A 1 221 ? -2.788 -18.339 -1.120 1.00 93.88 221 GLU A N 1
ATOM 1683 C CA . GLU A 1 221 ? -1.729 -18.252 -0.119 1.00 93.88 221 GLU A CA 1
ATOM 1684 C C . GLU A 1 221 ? -2.228 -17.597 1.186 1.00 93.88 221 GLU A C 1
ATOM 1686 O O . GLU A 1 221 ? -2.933 -16.583 1.141 1.00 93.88 221 GLU A O 1
ATOM 1691 N N . PRO A 1 222 ? -1.862 -18.130 2.368 1.00 93.12 222 PRO A N 1
ATOM 1692 C CA . PRO A 1 222 ? -2.152 -17.476 3.638 1.00 93.12 222 PRO A CA 1
ATOM 1693 C C . PRO A 1 222 ? -1.475 -16.102 3.756 1.00 93.12 222 PRO A C 1
ATOM 1695 O O . PRO A 1 222 ? -0.267 -15.959 3.556 1.00 93.12 222 PRO A O 1
ATOM 1698 N N . LYS A 1 223 ? -2.259 -15.095 4.151 1.00 94.50 223 LYS A N 1
ATOM 1699 C CA . LYS A 1 223 ? -1.783 -13.731 4.423 1.00 94.50 223 LYS A CA 1
ATOM 1700 C C . LYS A 1 223 ? -1.026 -13.646 5.751 1.00 94.50 223 LYS A C 1
ATOM 1702 O O . LYS A 1 223 ? -1.178 -14.514 6.609 1.00 94.50 223 LYS A O 1
ATOM 1707 N N . ALA A 1 224 ? -0.243 -12.577 5.914 1.00 94.88 224 ALA A N 1
ATOM 1708 C CA . ALA A 1 224 ? 0.602 -12.331 7.089 1.00 94.88 224 ALA A CA 1
ATOM 1709 C C . ALA A 1 224 ? 1.443 -13.539 7.494 1.00 94.88 224 ALA A C 1
ATOM 1711 O O . ALA A 1 224 ? 1.402 -14.020 8.622 1.00 94.88 224 ALA A O 1
ATOM 1712 N N . THR A 1 225 ? 2.242 -14.010 6.541 1.00 97.25 225 THR A N 1
ATOM 1713 C CA . THR A 1 225 ? 3.261 -15.027 6.775 1.00 97.25 225 THR A CA 1
ATOM 1714 C C . THR A 1 225 ? 4.644 -14.466 6.443 1.00 97.25 225 THR A C 1
ATOM 1716 O O . THR A 1 225 ? 4.760 -13.601 5.571 1.00 97.25 225 THR A O 1
ATOM 1719 N N . PRO A 1 226 ? 5.722 -14.988 7.058 1.00 98.06 226 PRO A N 1
ATOM 1720 C CA . PRO A 1 226 ? 7.083 -14.603 6.687 1.00 98.06 226 PRO A CA 1
ATOM 1721 C C . PRO A 1 226 ? 7.404 -14.801 5.197 1.00 98.06 226 PRO A C 1
ATOM 1723 O O . PRO A 1 226 ? 8.126 -14.000 4.604 1.00 98.06 226 PRO A O 1
ATOM 1726 N N . ALA A 1 227 ? 6.844 -15.844 4.575 1.00 98.25 227 ALA A N 1
ATOM 1727 C CA . ALA A 1 227 ? 7.011 -16.111 3.147 1.00 98.25 227 ALA A CA 1
ATOM 1728 C C . ALA A 1 227 ? 6.226 -15.124 2.263 1.00 98.25 227 ALA A C 1
ATOM 1730 O O . ALA A 1 227 ? 6.691 -14.765 1.177 1.00 98.25 227 ALA A O 1
ATOM 1731 N N . GLY A 1 228 ? 5.070 -14.649 2.735 1.00 98.19 228 GLY A N 1
ATOM 1732 C CA . GLY A 1 228 ? 4.326 -13.571 2.095 1.00 98.19 228 GLY A CA 1
ATOM 1733 C C . GLY A 1 228 ? 5.063 -12.230 2.178 1.00 98.19 228 GLY A C 1
ATOM 1734 O O . GLY A 1 228 ? 5.195 -11.529 1.175 1.00 98.19 228 GLY A O 1
ATOM 1735 N N . ASP A 1 229 ? 5.649 -11.906 3.333 1.00 98.62 229 ASP A N 1
ATOM 1736 C CA . ASP A 1 229 ? 6.500 -10.718 3.478 1.00 98.62 229 ASP A CA 1
ATOM 1737 C C . ASP A 1 229 ? 7.730 -10.792 2.557 1.00 98.62 229 ASP A C 1
ATOM 1739 O O . ASP A 1 229 ? 8.110 -9.794 1.946 1.00 98.62 229 ASP A O 1
ATOM 1743 N N . ALA A 1 230 ? 8.339 -11.975 2.405 1.00 98.62 230 ALA A N 1
ATOM 1744 C CA . ALA A 1 230 ? 9.460 -12.189 1.486 1.00 98.62 230 ALA A CA 1
ATOM 1745 C C . ALA A 1 230 ? 9.069 -11.968 0.011 1.00 98.62 230 ALA A C 1
ATOM 1747 O O . ALA A 1 230 ? 9.832 -11.356 -0.741 1.00 98.62 230 ALA A O 1
ATOM 1748 N N . TYR A 1 231 ? 7.870 -12.404 -0.392 1.00 98.69 231 TYR A N 1
ATOM 1749 C CA . TYR A 1 231 ? 7.318 -12.116 -1.720 1.00 98.69 231 TYR A CA 1
ATOM 1750 C C . TYR A 1 231 ? 7.147 -10.609 -1.939 1.00 98.69 231 TYR A C 1
ATOM 1752 O O . TYR A 1 231 ? 7.609 -10.056 -2.940 1.00 98.69 231 TYR A O 1
ATOM 1760 N N . LYS A 1 232 ? 6.546 -9.915 -0.969 1.00 98.56 232 LYS A N 1
ATOM 1761 C CA . LYS A 1 232 ? 6.314 -8.467 -1.052 1.00 98.56 232 LYS A CA 1
ATOM 1762 C C . LYS A 1 232 ? 7.613 -7.660 -0.997 1.00 98.56 232 LYS A C 1
ATOM 1764 O O . LYS A 1 232 ? 7.715 -6.641 -1.675 1.00 98.56 232 LYS A O 1
ATOM 1769 N N . LEU A 1 233 ? 8.641 -8.138 -0.289 1.00 98.81 233 LEU A N 1
ATOM 1770 C CA . LEU A 1 233 ? 9.991 -7.565 -0.324 1.00 98.81 233 LEU A CA 1
ATOM 1771 C C . LEU A 1 233 ? 10.612 -7.673 -1.726 1.00 98.81 233 LEU A C 1
ATOM 1773 O O . LEU A 1 233 ? 11.190 -6.700 -2.219 1.00 98.81 233 LEU A O 1
ATOM 1777 N N . ALA A 1 234 ? 10.472 -8.825 -2.389 1.00 98.62 234 ALA A N 1
ATOM 1778 C CA . ALA A 1 234 ? 10.944 -9.008 -3.760 1.00 98.62 234 ALA A CA 1
ATOM 1779 C C . ALA A 1 234 ? 10.223 -8.052 -4.721 1.00 98.62 234 ALA A C 1
ATOM 1781 O O . ALA A 1 234 ? 10.873 -7.325 -5.474 1.00 98.62 234 ALA A O 1
ATOM 1782 N N . LEU A 1 235 ? 8.891 -7.988 -4.630 1.00 98.44 235 LEU A N 1
ATOM 1783 C CA . LEU A 1 235 ? 8.061 -7.100 -5.441 1.00 98.44 235 LEU A CA 1
ATOM 1784 C C . LEU A 1 235 ? 8.407 -5.619 -5.222 1.00 98.44 235 LEU A C 1
ATOM 1786 O O . LEU A 1 235 ? 8.575 -4.876 -6.191 1.00 98.44 235 LEU A O 1
ATOM 1790 N N . LEU A 1 236 ? 8.595 -5.198 -3.967 1.00 98.69 236 LEU A N 1
ATOM 1791 C CA . LEU A 1 236 ? 9.045 -3.848 -3.622 1.00 98.69 236 LEU A CA 1
ATOM 1792 C C . LEU A 1 236 ? 10.387 -3.526 -4.263 1.00 98.69 236 LEU A C 1
ATOM 1794 O O . LEU A 1 236 ? 10.544 -2.463 -4.860 1.00 98.69 236 LEU A O 1
ATOM 1798 N N . THR A 1 237 ? 11.341 -4.449 -4.164 1.00 98.56 237 THR A N 1
ATOM 1799 C CA . THR A 1 237 ? 12.685 -4.246 -4.702 1.00 98.56 237 THR A CA 1
ATOM 1800 C C . THR A 1 237 ? 12.643 -4.110 -6.225 1.00 98.56 237 THR A C 1
ATOM 1802 O O . THR A 1 237 ? 13.250 -3.195 -6.774 1.00 98.56 237 THR A O 1
ATOM 1805 N N . ILE A 1 238 ? 11.861 -4.944 -6.916 1.00 98.25 238 ILE A N 1
ATOM 1806 C CA . ILE A 1 238 ? 11.653 -4.834 -8.367 1.00 98.25 238 ILE A CA 1
ATOM 1807 C C . ILE A 1 238 ? 11.087 -3.459 -8.731 1.00 98.25 238 ILE A C 1
ATOM 1809 O O . ILE A 1 238 ? 11.672 -2.756 -9.551 1.00 98.25 238 ILE A O 1
ATOM 1813 N N . ARG A 1 239 ? 9.985 -3.045 -8.097 1.00 97.94 239 ARG A N 1
ATOM 1814 C CA . ARG A 1 239 ? 9.298 -1.776 -8.397 1.00 97.94 239 ARG A CA 1
ATOM 1815 C C . ARG A 1 239 ? 10.169 -0.559 -8.124 1.00 97.94 239 ARG A C 1
ATOM 1817 O O . ARG A 1 239 ? 10.186 0.383 -8.916 1.00 97.94 239 ARG A O 1
ATOM 1824 N N . LEU A 1 240 ? 10.941 -0.603 -7.040 1.00 97.25 240 LEU A N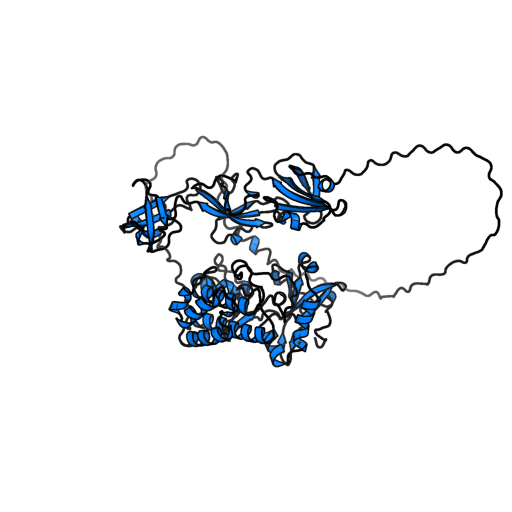 1
ATOM 1825 C CA . LEU A 1 240 ? 11.846 0.473 -6.655 1.00 97.25 240 LEU A CA 1
ATOM 1826 C C . LEU A 1 240 ? 12.939 0.700 -7.705 1.00 97.25 240 LEU A C 1
ATOM 1828 O O . LEU A 1 240 ? 13.276 1.849 -7.993 1.00 97.25 240 LEU A O 1
ATOM 1832 N N . PHE A 1 241 ? 13.481 -0.367 -8.298 1.00 96.12 241 PHE A N 1
ATOM 1833 C CA . PHE A 1 241 ? 14.521 -0.264 -9.329 1.00 96.12 241 PHE A CA 1
ATOM 1834 C C . PHE A 1 241 ? 13.972 -0.125 -10.749 1.00 96.12 241 PHE A C 1
ATOM 1836 O O . PHE A 1 241 ? 14.610 0.520 -11.573 1.00 96.12 241 PHE A O 1
ATOM 1843 N N . ALA A 1 242 ? 12.757 -0.606 -11.006 1.00 92.75 242 ALA A N 1
ATOM 1844 C CA . ALA A 1 242 ? 12.021 -0.322 -12.234 1.00 92.75 242 ALA A CA 1
ATOM 1845 C C . ALA A 1 242 ? 11.503 1.124 -12.305 1.00 92.75 242 ALA A C 1
ATOM 1847 O O . ALA A 1 242 ? 11.110 1.563 -13.382 1.00 92.75 242 ALA A O 1
ATOM 1848 N N . ARG A 1 243 ? 11.479 1.850 -11.173 1.00 90.62 243 ARG A N 1
ATOM 1849 C CA . ARG A 1 243 ? 10.868 3.188 -11.048 1.00 90.62 243 ARG A CA 1
ATOM 1850 C C . ARG A 1 243 ? 9.403 3.196 -11.490 1.00 90.62 243 ARG A C 1
ATOM 1852 O O . ARG A 1 243 ? 8.950 4.124 -12.156 1.00 90.62 243 ARG A O 1
ATOM 1859 N N . HIS A 1 244 ? 8.685 2.124 -11.158 1.00 88.06 244 HIS A N 1
ATOM 1860 C CA . HIS A 1 244 ? 7.337 1.899 -11.662 1.00 88.06 244 HIS A CA 1
ATOM 1861 C C . HIS A 1 244 ? 6.430 1.255 -10.610 1.00 88.06 244 HIS A C 1
ATOM 1863 O O . HIS A 1 244 ? 6.769 0.220 -10.033 1.00 88.06 244 HIS A O 1
ATOM 1869 N N . GLN A 1 245 ? 5.238 1.830 -10.424 1.00 82.38 245 GLN A N 1
ATOM 1870 C CA . GLN A 1 245 ? 4.281 1.458 -9.371 1.00 82.38 245 GLN A CA 1
ATOM 1871 C C . GLN A 1 245 ? 3.804 0.002 -9.446 1.00 82.38 245 GLN A C 1
ATOM 1873 O O . GLN A 1 245 ? 3.531 -0.608 -8.417 1.00 82.38 245 GLN A O 1
ATOM 1878 N N . SER A 1 246 ? 3.722 -0.568 -10.650 1.00 80.94 246 SER A N 1
ATOM 1879 C CA . SER A 1 246 ? 3.157 -1.906 -10.875 1.00 80.94 246 SER A CA 1
ATOM 1880 C C . SER A 1 246 ? 4.117 -2.905 -11.525 1.00 80.94 246 SER A C 1
ATOM 1882 O O . SER A 1 246 ? 3.697 -3.998 -11.892 1.00 80.94 246 SER A O 1
ATOM 1884 N N . ALA A 1 247 ? 5.406 -2.572 -11.669 1.00 83.19 247 ALA A N 1
ATOM 1885 C CA . ALA A 1 247 ? 6.356 -3.488 -12.304 1.00 83.19 247 ALA A CA 1
ATOM 1886 C C . ALA A 1 247 ? 6.493 -4.808 -11.529 1.00 83.19 247 ALA A C 1
ATOM 1888 O O . ALA A 1 247 ? 6.478 -4.833 -10.296 1.00 83.19 247 ALA A O 1
ATOM 1889 N N . THR A 1 248 ? 6.645 -5.901 -12.273 1.00 88.12 248 THR A N 1
ATOM 1890 C CA . THR A 1 248 ? 6.825 -7.257 -11.732 1.00 88.12 248 THR A CA 1
ATOM 1891 C C . THR A 1 248 ? 8.019 -7.985 -12.343 1.00 88.12 248 THR A C 1
ATOM 1893 O O . THR A 1 248 ? 8.379 -9.045 -11.846 1.00 88.12 248 THR A O 1
ATOM 1896 N N . ASP A 1 249 ? 8.657 -7.429 -13.380 1.00 91.12 249 ASP A N 1
ATOM 1897 C CA . ASP A 1 249 ? 9.764 -8.076 -14.085 1.00 91.12 249 ASP A CA 1
ATOM 1898 C C . ASP A 1 249 ? 11.081 -8.002 -13.281 1.00 91.12 249 ASP A C 1
ATOM 1900 O O . ASP A 1 249 ? 11.659 -6.916 -13.136 1.00 91.12 249 ASP A O 1
ATOM 1904 N N . PRO A 1 250 ? 11.625 -9.145 -12.812 1.00 92.50 250 PRO A N 1
ATOM 1905 C CA . PRO A 1 250 ? 12.912 -9.197 -12.120 1.00 92.50 250 PRO A CA 1
ATOM 1906 C C . PRO A 1 250 ? 14.089 -8.664 -12.944 1.00 92.50 250 PRO A C 1
ATOM 1908 O O . PRO A 1 250 ? 15.135 -8.338 -12.374 1.00 92.50 250 PRO A O 1
ATOM 1911 N N . ALA A 1 251 ? 13.953 -8.567 -14.273 1.00 90.31 251 ALA A N 1
ATOM 1912 C CA . ALA A 1 251 ? 14.995 -8.038 -15.143 1.00 90.31 251 ALA A CA 1
ATOM 1913 C C . ALA A 1 251 ? 15.383 -6.591 -14.798 1.00 90.31 251 ALA A C 1
ATOM 1915 O O . ALA A 1 251 ? 16.540 -6.230 -15.030 1.00 90.31 251 ALA A O 1
ATOM 1916 N N . ALA A 1 252 ? 14.490 -5.819 -14.162 1.00 90.44 252 ALA A N 1
ATOM 1917 C CA . ALA A 1 252 ? 14.761 -4.465 -13.672 1.00 90.44 252 ALA A CA 1
ATOM 1918 C C . ALA A 1 252 ? 15.992 -4.381 -12.746 1.00 90.44 252 ALA A C 1
ATOM 1920 O O . ALA A 1 252 ? 16.657 -3.351 -12.682 1.00 90.44 252 ALA A O 1
ATOM 1921 N N . LEU A 1 253 ? 16.341 -5.476 -12.062 1.00 94.19 253 LEU A N 1
ATOM 1922 C CA . LEU A 1 253 ? 17.490 -5.534 -11.154 1.00 94.19 253 LEU A CA 1
ATOM 1923 C C . LEU A 1 253 ? 18.792 -5.968 -11.834 1.00 94.19 253 LEU A C 1
ATOM 1925 O O . LEU A 1 253 ? 19.859 -5.853 -11.233 1.00 94.19 253 LEU A O 1
ATOM 1929 N N . SER A 1 254 ? 18.742 -6.431 -13.087 1.00 90.56 254 SER A N 1
ATOM 1930 C CA . SER A 1 254 ? 19.914 -6.983 -13.788 1.00 90.56 254 SER A CA 1
ATOM 1931 C C . SER A 1 254 ? 21.017 -5.948 -13.999 1.00 90.56 254 SER A C 1
ATOM 1933 O O . SER A 1 254 ? 22.192 -6.301 -13.974 1.00 90.56 254 SER A O 1
ATOM 1935 N N . ALA A 1 255 ? 20.643 -4.677 -14.182 1.00 86.12 255 ALA A N 1
ATOM 1936 C CA . ALA A 1 255 ? 21.590 -3.570 -14.319 1.00 86.12 255 ALA A CA 1
ATOM 1937 C C . ALA A 1 255 ? 22.280 -3.200 -12.993 1.00 86.12 255 ALA A C 1
ATOM 1939 O O . ALA A 1 255 ? 23.332 -2.569 -13.011 1.00 86.12 255 ALA A O 1
ATOM 1940 N N . ILE A 1 256 ? 21.696 -3.595 -11.858 1.00 92.38 256 ILE A N 1
ATOM 1941 C CA . ILE A 1 256 ? 22.208 -3.300 -10.517 1.00 92.38 256 ILE A CA 1
ATOM 1942 C C . ILE A 1 256 ? 23.079 -4.451 -10.016 1.00 92.38 256 ILE A C 1
ATOM 1944 O O . ILE A 1 256 ? 24.216 -4.244 -9.601 1.00 92.38 256 ILE A O 1
ATOM 1948 N N . SER A 1 257 ? 22.544 -5.674 -10.047 1.00 94.88 257 SER A N 1
ATOM 1949 C CA . SER A 1 257 ? 23.264 -6.883 -9.653 1.00 94.88 257 SER A CA 1
ATOM 1950 C C . SER A 1 257 ? 22.579 -8.137 -10.215 1.00 94.88 257 SER A C 1
ATOM 1952 O O . SER A 1 257 ? 21.384 -8.346 -9.970 1.00 94.88 257 SER A O 1
ATOM 1954 N N . PRO A 1 258 ? 23.319 -9.036 -10.893 1.00 94.25 258 PRO A N 1
ATOM 1955 C CA . PRO A 1 258 ? 22.797 -10.339 -11.306 1.00 94.25 258 PRO A CA 1
ATOM 1956 C C . PRO A 1 258 ? 22.266 -11.181 -10.137 1.00 94.25 258 PRO A C 1
ATOM 1958 O O . PRO A 1 258 ? 21.297 -11.922 -10.303 1.00 94.25 258 PRO A O 1
ATOM 1961 N N . GLU A 1 259 ? 22.876 -11.052 -8.955 1.00 95.81 259 GLU A N 1
ATOM 1962 C CA . GLU A 1 259 ? 22.446 -11.742 -7.736 1.00 95.81 259 GLU A CA 1
ATOM 1963 C C . GLU A 1 259 ? 21.084 -11.225 -7.261 1.00 95.81 259 GLU A C 1
ATOM 1965 O O . GLU A 1 259 ? 20.190 -12.023 -6.984 1.00 95.81 259 GLU A O 1
ATOM 1970 N N . LEU A 1 260 ? 20.875 -9.902 -7.259 1.00 97.38 260 LEU A N 1
ATOM 1971 C CA . LEU A 1 260 ? 19.576 -9.314 -6.911 1.00 97.38 260 LEU A CA 1
ATOM 1972 C C . LEU A 1 260 ? 18.484 -9.721 -7.905 1.00 97.38 260 LEU A C 1
ATOM 1974 O O . LEU A 1 260 ? 17.370 -10.032 -7.494 1.00 97.38 260 LEU A O 1
ATOM 1978 N N . ALA A 1 261 ? 18.801 -9.792 -9.200 1.00 96.75 261 ALA A N 1
ATOM 1979 C CA . ALA A 1 261 ? 17.864 -10.297 -10.201 1.00 96.75 261 ALA A CA 1
ATOM 1980 C C . ALA A 1 261 ? 17.516 -11.784 -9.981 1.00 96.75 261 ALA A C 1
ATOM 1982 O O . ALA A 1 261 ? 16.376 -12.194 -10.201 1.00 96.75 261 ALA A O 1
ATOM 1983 N N . ALA A 1 262 ? 18.470 -12.606 -9.529 1.00 97.12 262 ALA A N 1
ATOM 1984 C CA . ALA A 1 262 ? 18.212 -14.001 -9.171 1.00 97.12 262 ALA A CA 1
ATOM 1985 C C . ALA A 1 262 ? 17.337 -14.128 -7.915 1.00 97.12 262 ALA A C 1
ATOM 1987 O O . ALA A 1 262 ? 16.378 -14.902 -7.925 1.00 97.12 262 ALA A O 1
ATOM 1988 N N . LEU A 1 263 ? 17.611 -13.331 -6.880 1.00 98.06 263 LEU A N 1
ATOM 1989 C CA . LEU A 1 263 ? 16.789 -13.277 -5.671 1.00 98.06 263 LEU A CA 1
ATOM 1990 C C . LEU A 1 263 ? 15.371 -12.799 -5.965 1.00 98.06 263 LEU A C 1
ATOM 1992 O O . LEU A 1 263 ? 14.429 -13.375 -5.438 1.00 98.06 263 LEU A O 1
ATOM 1996 N N . ALA A 1 264 ? 15.202 -11.815 -6.846 1.00 98.00 264 ALA A N 1
ATOM 1997 C CA . ALA A 1 264 ? 13.891 -11.344 -7.275 1.00 98.00 264 ALA A CA 1
ATOM 1998 C C . ALA A 1 264 ? 13.069 -12.441 -7.958 1.00 98.00 264 ALA A C 1
ATOM 2000 O O . ALA A 1 264 ? 11.911 -12.637 -7.603 1.00 98.00 264 ALA A O 1
ATOM 2001 N N . ARG A 1 265 ? 13.673 -13.214 -8.871 1.00 98.12 265 ARG A N 1
ATOM 2002 C CA . ARG A 1 265 ? 12.999 -14.371 -9.490 1.00 98.12 265 ARG A CA 1
ATOM 2003 C C . ARG A 1 265 ? 12.588 -15.413 -8.451 1.00 98.12 265 ARG A C 1
ATOM 2005 O O . ARG A 1 265 ? 11.459 -15.880 -8.492 1.00 98.12 265 ARG A O 1
ATOM 2012 N N . ALA A 1 266 ? 13.483 -15.753 -7.524 1.00 97.88 266 ALA A N 1
ATOM 2013 C CA . ALA A 1 266 ? 13.191 -16.721 -6.468 1.00 97.88 266 ALA A CA 1
ATOM 2014 C C . ALA A 1 266 ? 12.166 -16.191 -5.446 1.00 97.88 266 ALA A C 1
ATOM 2016 O O . ALA A 1 266 ? 11.370 -16.950 -4.909 1.00 97.88 266 ALA A O 1
ATOM 2017 N N . GLY A 1 267 ? 12.158 -14.885 -5.176 1.00 97.69 267 GLY A N 1
ATOM 2018 C CA . GLY A 1 267 ? 11.209 -14.241 -4.269 1.00 97.69 267 GLY A CA 1
ATOM 2019 C C . GLY A 1 267 ? 9.782 -14.204 -4.812 1.00 97.69 267 GLY A C 1
ATOM 2020 O O . GLY A 1 267 ? 8.843 -14.229 -4.026 1.00 97.69 267 GLY A O 1
ATOM 2021 N N . LEU A 1 268 ? 9.619 -14.215 -6.139 1.00 96.69 268 LEU A N 1
ATOM 2022 C CA . LEU A 1 268 ? 8.322 -14.342 -6.809 1.00 96.69 268 LEU A CA 1
ATOM 2023 C C . LEU A 1 268 ? 7.916 -15.804 -7.089 1.00 96.69 268 LEU A C 1
ATOM 2025 O O . LEU A 1 268 ? 6.960 -16.032 -7.829 1.00 96.69 268 LEU A O 1
ATOM 2029 N N . ASP A 1 269 ? 8.622 -16.798 -6.533 1.00 96.81 269 ASP A N 1
ATOM 2030 C CA . ASP A 1 269 ? 8.265 -18.208 -6.723 1.00 96.81 269 ASP A CA 1
ATOM 2031 C C . ASP A 1 269 ? 6.843 -18.474 -6.173 1.00 96.81 269 ASP A C 1
ATOM 2033 O O . ASP A 1 269 ? 6.511 -18.027 -5.062 1.00 96.81 269 ASP A O 1
ATOM 2037 N N . PRO A 1 270 ? 5.973 -19.173 -6.930 1.00 92.50 270 PRO A N 1
ATOM 2038 C CA . PRO A 1 270 ? 4.625 -19.501 -6.474 1.00 92.50 270 PRO A CA 1
ATOM 2039 C C . PRO A 1 270 ? 4.614 -20.406 -5.237 1.00 92.50 270 PRO A C 1
ATOM 2041 O O . PRO A 1 270 ? 3.621 -20.410 -4.518 1.00 92.50 270 PRO A O 1
ATOM 2044 N N . ALA A 1 271 ? 5.689 -21.156 -4.976 1.00 94.56 271 ALA A N 1
ATOM 2045 C CA . ALA A 1 271 ? 5.847 -21.980 -3.787 1.00 94.56 271 ALA A CA 1
ATOM 2046 C C . ALA A 1 271 ? 6.480 -21.153 -2.643 1.00 94.56 271 ALA A C 1
ATOM 2048 O O . ALA A 1 271 ? 7.668 -20.810 -2.725 1.00 94.56 271 ALA A O 1
ATOM 2049 N N . PRO A 1 272 ? 5.732 -20.819 -1.569 1.00 97.00 272 PRO A N 1
ATOM 2050 C CA . PRO A 1 272 ? 6.201 -19.897 -0.531 1.00 97.00 272 PRO A CA 1
ATOM 2051 C C . PRO A 1 272 ? 7.497 -20.342 0.157 1.00 97.00 272 PRO A C 1
ATOM 2053 O O . PRO A 1 272 ? 8.346 -19.517 0.485 1.00 97.00 272 PRO A O 1
ATOM 2056 N N . GLU A 1 273 ? 7.694 -21.648 0.327 1.00 94.94 273 GLU A N 1
ATOM 2057 C CA . GLU A 1 273 ? 8.868 -22.239 0.972 1.00 94.94 273 GLU A CA 1
ATOM 2058 C C . GLU A 1 273 ? 10.166 -22.105 0.164 1.00 94.94 273 GLU A C 1
ATOM 2060 O O . GLU A 1 273 ? 11.252 -22.311 0.706 1.00 94.94 273 GLU A O 1
ATOM 2065 N N . ARG A 1 274 ? 10.076 -21.769 -1.129 1.00 96.19 274 ARG A N 1
ATOM 2066 C CA . ARG A 1 274 ? 11.243 -21.578 -2.006 1.00 96.19 274 ARG A CA 1
ATOM 2067 C C . ARG A 1 274 ? 11.751 -20.143 -2.023 1.00 96.19 274 ARG A C 1
ATOM 2069 O O . ARG A 1 274 ? 12.820 -19.881 -2.578 1.00 96.19 274 ARG A O 1
ATOM 2076 N N . ARG A 1 275 ? 11.002 -19.212 -1.432 1.00 98.12 275 ARG A N 1
ATOM 2077 C CA . ARG A 1 275 ? 11.340 -17.790 -1.449 1.00 98.12 275 ARG A CA 1
ATOM 2078 C C . ARG A 1 275 ? 12.528 -17.515 -0.522 1.00 98.12 275 ARG A C 1
ATOM 2080 O O . ARG A 1 275 ? 12.535 -17.988 0.616 1.00 98.12 275 ARG A O 1
ATOM 2087 N N . PRO A 1 276 ? 13.534 -16.738 -0.963 1.00 98.06 276 PRO A N 1
ATOM 2088 C CA . PRO A 1 276 ? 14.650 -16.356 -0.110 1.00 98.06 276 PRO A CA 1
ATOM 2089 C C . PRO A 1 276 ? 14.176 -15.563 1.107 1.00 98.06 276 PRO A C 1
ATOM 2091 O O . PRO A 1 276 ? 13.319 -14.686 0.993 1.00 98.06 276 PRO A O 1
ATOM 2094 N N . THR A 1 277 ? 14.780 -15.817 2.265 1.00 97.56 277 THR A N 1
ATOM 2095 C CA . THR A 1 277 ? 14.471 -15.063 3.483 1.00 97.56 277 THR A CA 1
ATOM 2096 C C . THR A 1 277 ? 14.906 -13.598 3.345 1.00 97.56 277 THR A C 1
ATOM 2098 O O . THR A 1 277 ? 15.851 -13.293 2.603 1.00 97.56 277 THR A O 1
ATOM 2101 N N . PRO A 1 278 ? 14.307 -12.669 4.113 1.00 98.38 278 PRO A N 1
ATOM 2102 C CA . PRO A 1 278 ? 14.782 -11.286 4.159 1.00 98.38 278 PRO A CA 1
ATOM 2103 C C . PRO A 1 278 ? 16.275 -11.169 4.524 1.00 98.38 278 PRO A C 1
ATOM 2105 O O . PRO A 1 278 ? 16.988 -10.321 3.992 1.00 98.38 278 PRO A O 1
ATOM 2108 N N . SER A 1 279 ? 16.807 -12.068 5.357 1.00 97.56 279 SER A N 1
ATOM 2109 C CA . SER A 1 279 ? 18.237 -12.083 5.691 1.00 97.56 279 SER A CA 1
ATOM 2110 C C . SER A 1 279 ? 19.140 -12.367 4.483 1.00 97.56 279 SER A C 1
ATOM 2112 O O . SER A 1 279 ? 20.202 -11.752 4.365 1.00 97.56 279 SER A O 1
ATOM 2114 N N . THR A 1 280 ? 18.715 -13.229 3.555 1.00 97.50 280 THR A N 1
ATOM 2115 C CA . THR A 1 280 ? 19.433 -13.473 2.295 1.00 97.50 280 THR A CA 1
ATOM 2116 C C . THR A 1 280 ? 19.431 -12.227 1.412 1.00 97.50 280 THR A C 1
ATOM 2118 O O . THR A 1 280 ? 20.482 -11.837 0.904 1.00 97.50 280 THR A O 1
ATOM 2121 N N . TRP A 1 281 ? 18.283 -11.551 1.294 1.00 98.25 281 TRP A N 1
ATOM 2122 C CA . TRP A 1 281 ? 18.169 -10.281 0.571 1.00 98.25 281 TRP A CA 1
ATOM 2123 C C . TRP A 1 281 ? 19.112 -9.210 1.113 1.00 98.25 281 TRP A C 1
ATOM 2125 O O . TRP A 1 281 ? 19.835 -8.580 0.342 1.00 98.25 281 TRP A O 1
ATOM 2135 N N . ARG A 1 282 ? 19.150 -9.030 2.439 1.00 98.00 282 ARG A N 1
ATOM 2136 C CA . ARG A 1 282 ? 19.994 -8.023 3.097 1.00 98.00 282 ARG A CA 1
ATOM 2137 C C . ARG A 1 282 ? 21.456 -8.116 2.655 1.00 98.00 282 ARG A C 1
ATOM 2139 O O . ARG A 1 282 ? 22.058 -7.092 2.344 1.00 98.00 282 ARG A O 1
ATOM 2146 N N . ASN A 1 283 ? 22.026 -9.318 2.625 1.00 95.06 283 ASN A N 1
ATOM 2147 C CA . ASN A 1 283 ? 23.436 -9.506 2.279 1.00 95.06 283 ASN A CA 1
ATOM 2148 C C . ASN A 1 283 ? 23.728 -9.085 0.831 1.00 95.06 283 ASN A C 1
ATOM 2150 O O . ASN A 1 283 ? 24.670 -8.329 0.593 1.00 95.06 283 ASN A O 1
ATOM 2154 N N . ALA A 1 284 ? 22.895 -9.512 -0.120 1.00 97.38 284 ALA A N 1
ATOM 2155 C CA . ALA A 1 284 ? 23.047 -9.142 -1.527 1.00 97.38 284 ALA A CA 1
ATOM 2156 C C . ALA A 1 284 ? 22.852 -7.632 -1.756 1.00 97.38 284 ALA A C 1
ATOM 2158 O O . ALA A 1 284 ? 23.590 -7.016 -2.526 1.00 97.38 284 ALA A O 1
ATOM 2159 N N . LEU A 1 285 ? 21.900 -7.012 -1.048 1.00 98.56 285 LEU A N 1
ATOM 2160 C CA . LEU A 1 285 ? 21.645 -5.570 -1.121 1.00 98.56 285 LEU A CA 1
ATOM 2161 C C . LEU A 1 285 ? 22.833 -4.753 -0.601 1.00 98.56 285 LEU A C 1
ATOM 2163 O O . LEU A 1 285 ? 23.237 -3.790 -1.249 1.00 98.56 285 LEU A O 1
ATOM 2167 N N . LEU A 1 286 ? 23.431 -5.151 0.528 1.00 98.06 286 LEU A N 1
ATOM 2168 C CA . LEU A 1 286 ? 24.622 -4.491 1.075 1.00 98.06 286 LEU A CA 1
ATOM 2169 C C . LEU A 1 286 ? 25.831 -4.623 0.140 1.00 98.06 286 LEU A C 1
ATOM 2171 O O . LEU A 1 286 ? 26.559 -3.649 -0.055 1.00 98.06 286 LEU A O 1
ATOM 2175 N N . THR A 1 287 ? 26.016 -5.795 -0.473 1.00 96.94 287 THR A N 1
ATOM 2176 C CA . THR A 1 287 ? 27.067 -6.014 -1.477 1.00 96.94 287 THR A CA 1
ATOM 2177 C C . THR A 1 287 ? 26.875 -5.098 -2.684 1.00 96.94 287 THR A C 1
ATOM 2179 O O . THR A 1 287 ? 27.807 -4.396 -3.070 1.00 96.94 287 THR A O 1
ATOM 2182 N N . ALA A 1 288 ? 25.662 -5.032 -3.244 1.00 97.12 288 ALA A N 1
ATOM 2183 C CA . ALA A 1 288 ? 25.359 -4.144 -4.366 1.00 97.12 288 ALA A CA 1
ATOM 2184 C C . ALA A 1 288 ? 25.528 -2.657 -3.993 1.00 97.12 288 ALA A C 1
ATOM 2186 O O . ALA A 1 288 ? 26.035 -1.862 -4.786 1.00 97.12 288 ALA A O 1
ATOM 2187 N N . ALA A 1 289 ? 25.158 -2.275 -2.765 1.00 97.50 289 ALA A N 1
ATOM 2188 C CA . ALA A 1 289 ? 25.262 -0.898 -2.286 1.00 97.50 289 ALA A CA 1
ATOM 2189 C C . ALA A 1 289 ? 26.713 -0.408 -2.172 1.00 97.50 289 ALA A C 1
ATOM 2191 O O . ALA A 1 289 ? 26.957 0.797 -2.241 1.00 97.50 289 ALA A O 1
ATOM 2192 N N . ALA A 1 290 ? 27.681 -1.314 -2.005 1.00 96.50 290 ALA A N 1
ATOM 2193 C CA . ALA A 1 290 ? 29.097 -0.963 -1.919 1.00 96.50 290 ALA A CA 1
ATOM 2194 C C . ALA A 1 290 ? 29.656 -0.398 -3.237 1.00 96.50 290 ALA A C 1
ATOM 2196 O O . ALA A 1 290 ? 30.609 0.380 -3.209 1.00 96.50 290 ALA A O 1
ATOM 2197 N N . THR A 1 291 ? 29.059 -0.761 -4.376 1.00 93.88 291 THR A N 1
ATOM 2198 C CA . THR A 1 291 ? 29.492 -0.333 -5.718 1.00 93.88 291 THR A CA 1
ATOM 2199 C C . THR A 1 291 ? 28.485 0.570 -6.432 1.00 93.88 291 THR A C 1
ATOM 2201 O O . THR A 1 291 ? 28.777 1.063 -7.519 1.00 93.88 291 THR A O 1
ATOM 2204 N N . ALA A 1 292 ? 27.299 0.785 -5.856 1.00 94.94 292 ALA A N 1
ATOM 2205 C CA . ALA A 1 292 ? 26.251 1.613 -6.445 1.00 94.94 292 ALA A CA 1
ATOM 2206 C C . ALA A 1 292 ? 26.576 3.115 -6.388 1.00 94.94 292 ALA A C 1
ATOM 2208 O O . ALA A 1 292 ? 27.280 3.594 -5.494 1.00 94.94 292 ALA A O 1
ATOM 2209 N N . SER A 1 293 ? 26.005 3.878 -7.327 1.00 92.31 293 SER A N 1
ATOM 2210 C CA . SER A 1 293 ? 26.127 5.337 -7.337 1.00 92.31 293 SER A CA 1
ATOM 2211 C C . SER A 1 293 ? 25.545 5.937 -6.057 1.00 92.31 293 SER A C 1
ATOM 2213 O O . SER A 1 293 ? 24.379 5.712 -5.732 1.00 92.31 293 SER A O 1
ATOM 2215 N N . ALA A 1 294 ? 26.354 6.737 -5.361 1.00 93.06 294 ALA A N 1
ATOM 2216 C CA . ALA A 1 294 ? 25.923 7.564 -4.234 1.00 93.06 294 ALA A CA 1
ATOM 2217 C C . ALA A 1 294 ? 25.398 8.940 -4.682 1.00 93.06 294 ALA A C 1
ATOM 2219 O O . ALA A 1 294 ? 25.012 9.759 -3.853 1.00 93.06 294 ALA A O 1
ATOM 2220 N N . THR A 1 295 ? 25.421 9.226 -5.986 1.00 90.69 295 THR A N 1
ATOM 2221 C CA . THR A 1 295 ? 24.926 10.484 -6.540 1.00 90.69 295 THR A CA 1
ATOM 2222 C C . THR A 1 295 ? 23.452 10.320 -6.903 1.00 90.69 295 THR A C 1
ATOM 2224 O O . THR A 1 295 ? 23.136 9.446 -7.716 1.00 90.69 295 THR A O 1
ATOM 2227 N N . PRO A 1 296 ? 22.545 11.134 -6.332 1.00 86.81 296 PRO A N 1
ATOM 2228 C CA . PRO A 1 296 ? 21.160 11.197 -6.778 1.00 86.81 296 PRO A CA 1
ATOM 2229 C C . PRO A 1 296 ? 21.099 11.562 -8.259 1.00 86.81 296 PRO A C 1
ATOM 2231 O O . PRO A 1 296 ? 21.791 12.480 -8.703 1.00 86.81 296 PRO A O 1
ATOM 2234 N N . ASN A 1 297 ? 20.278 10.850 -9.025 1.00 77.00 297 ASN A N 1
ATOM 2235 C CA . ASN A 1 297 ? 20.030 11.199 -10.414 1.00 77.00 297 ASN A CA 1
ATOM 2236 C C . ASN A 1 297 ? 19.016 12.354 -10.432 1.00 77.00 297 ASN A C 1
ATOM 2238 O O . ASN A 1 297 ? 17.895 12.153 -9.970 1.00 77.00 297 ASN A O 1
ATOM 2242 N N . PRO A 1 298 ? 19.359 13.558 -10.924 1.00 57.84 298 PRO A N 1
ATOM 2243 C CA . PRO A 1 298 ? 18.429 14.686 -10.898 1.00 57.84 298 PRO A CA 1
ATOM 2244 C C . PRO A 1 298 ? 17.204 14.492 -11.806 1.00 57.84 298 PRO A C 1
ATOM 2246 O O . PRO A 1 298 ? 16.287 15.306 -11.740 1.00 57.84 298 PRO A O 1
ATOM 2249 N N . GLY A 1 299 ? 17.184 13.436 -12.633 1.00 54.56 299 GLY A N 1
ATOM 2250 C CA . GLY A 1 299 ? 16.224 13.273 -13.716 1.00 54.56 299 GLY A CA 1
ATOM 2251 C C . GLY A 1 299 ? 16.480 14.341 -14.779 1.00 54.56 299 GLY A C 1
ATOM 2252 O O . GLY A 1 299 ? 16.569 15.532 -14.485 1.00 54.56 299 GLY A O 1
ATOM 2253 N N . ASN A 1 300 ? 16.623 13.957 -16.046 1.00 39.59 300 ASN A N 1
ATOM 2254 C CA . ASN A 1 300 ? 16.529 14.986 -17.078 1.00 39.59 300 ASN A CA 1
ATOM 2255 C C . ASN A 1 300 ? 15.085 15.507 -17.057 1.00 39.59 300 ASN A C 1
ATOM 2257 O O . ASN A 1 300 ? 14.167 14.684 -17.126 1.00 39.59 300 ASN A O 1
ATOM 2261 N N . PRO A 1 301 ? 14.852 16.830 -16.965 1.00 36.81 301 PRO A N 1
ATOM 2262 C CA . PRO A 1 301 ? 13.520 17.353 -17.213 1.00 36.81 301 PRO A CA 1
ATOM 2263 C C . PRO A 1 301 ? 13.080 16.887 -18.609 1.00 36.81 301 PRO A C 1
ATOM 2265 O O . PRO A 1 301 ? 13.934 16.752 -19.498 1.00 36.81 301 PRO A O 1
ATOM 2268 N N . PRO A 1 302 ? 11.779 16.630 -18.834 1.00 34.19 302 PRO A N 1
ATOM 2269 C CA . PRO A 1 302 ? 11.294 16.359 -20.181 1.00 34.19 302 PRO A CA 1
ATOM 2270 C C . PRO A 1 302 ? 11.792 17.479 -21.111 1.00 34.19 302 PRO A C 1
ATOM 2272 O O . PRO A 1 302 ? 11.801 18.641 -20.688 1.00 34.19 302 PRO A O 1
ATOM 2275 N N . PRO A 1 303 ? 12.272 17.163 -22.330 1.00 28.27 303 PRO A N 1
ATOM 2276 C CA . PRO A 1 303 ? 12.880 18.153 -23.205 1.00 28.27 303 PRO A CA 1
ATOM 2277 C C . PRO A 1 303 ? 11.909 19.313 -23.409 1.00 28.27 303 PRO A C 1
ATOM 2279 O O . PRO A 1 303 ? 10.814 19.152 -23.946 1.00 28.27 303 PRO A O 1
ATOM 2282 N N . SER A 1 304 ? 12.315 20.497 -22.960 1.00 31.69 304 SER A N 1
ATOM 2283 C CA . SER A 1 304 ? 11.639 21.738 -23.288 1.00 31.69 304 SER A CA 1
ATOM 2284 C C . SER A 1 304 ? 11.728 21.921 -24.799 1.00 31.69 304 SER A C 1
ATOM 2286 O O . SER A 1 304 ? 12.801 22.149 -25.357 1.00 31.69 304 SER A O 1
ATOM 2288 N N . HIS A 1 305 ? 10.594 21.783 -25.482 1.00 32.66 305 HIS A N 1
ATOM 2289 C CA . HIS A 1 305 ? 10.499 22.146 -26.888 1.00 32.66 305 HIS A CA 1
ATOM 2290 C C . HIS A 1 305 ? 10.970 23.603 -27.055 1.00 32.66 305 HIS A C 1
ATOM 2292 O O . HIS A 1 305 ? 10.464 24.484 -26.351 1.00 32.66 305 HIS A O 1
ATOM 2298 N N . PRO A 1 306 ? 11.908 23.900 -27.973 1.00 30.94 306 PRO A N 1
ATOM 2299 C CA . PRO A 1 306 ? 12.164 25.273 -28.368 1.00 30.94 306 PRO A CA 1
ATOM 2300 C C . PRO A 1 306 ? 10.871 25.816 -28.973 1.00 30.94 306 PRO A C 1
ATOM 2302 O O . PRO A 1 306 ? 10.329 25.229 -29.911 1.00 30.94 306 PRO A O 1
ATOM 2305 N N . LEU A 1 307 ? 10.367 26.926 -28.434 1.00 31.45 307 LEU A N 1
ATOM 2306 C CA . LEU A 1 307 ? 9.323 27.706 -29.090 1.00 31.45 307 LEU A CA 1
ATOM 2307 C C . LEU A 1 307 ? 9.811 28.040 -30.505 1.00 31.45 307 LEU A C 1
ATOM 2309 O O . LEU A 1 307 ? 10.769 28.794 -30.679 1.00 31.45 307 LEU A O 1
ATOM 2313 N N . GLY A 1 308 ? 9.180 27.434 -31.511 1.00 33.66 308 GLY A N 1
ATOM 2314 C CA . GLY A 1 308 ? 9.398 27.793 -32.907 1.00 33.66 308 GLY A CA 1
ATOM 2315 C C . GLY A 1 308 ? 9.065 29.275 -33.140 1.00 33.66 308 GLY A C 1
ATOM 2316 O O . GLY A 1 308 ? 8.260 29.849 -32.403 1.00 33.66 308 GLY A O 1
ATOM 2317 N N . PRO A 1 309 ? 9.686 29.923 -34.139 1.00 33.69 309 PRO A N 1
ATOM 2318 C CA . PRO A 1 309 ? 9.518 31.352 -34.372 1.00 33.69 309 PRO A CA 1
ATOM 2319 C C . PRO A 1 309 ? 8.061 31.689 -34.718 1.00 33.69 309 PRO A C 1
ATOM 2321 O O . PRO A 1 309 ? 7.457 31.065 -35.592 1.00 33.69 309 PRO A O 1
ATOM 2324 N N . SER A 1 310 ? 7.506 32.694 -34.035 1.00 30.94 310 SER A N 1
ATOM 2325 C CA . SER A 1 310 ? 6.150 33.197 -34.271 1.00 30.94 310 SER A CA 1
ATOM 2326 C C . SER A 1 310 ? 5.940 33.623 -35.733 1.00 30.94 310 SER A C 1
ATOM 2328 O O . SER A 1 310 ? 6.810 34.288 -36.304 1.00 30.94 310 SER A O 1
ATOM 2330 N N . PRO A 1 311 ? 4.780 33.315 -36.344 1.00 34.22 311 PRO A N 1
ATOM 2331 C CA . PRO A 1 311 ? 4.473 33.738 -37.704 1.00 34.22 311 PRO A CA 1
ATOM 2332 C C . PRO A 1 311 ? 4.188 35.248 -37.774 1.00 34.22 311 PRO A C 1
ATOM 2334 O O . PRO A 1 311 ? 3.530 35.830 -36.912 1.00 34.22 311 PRO A O 1
ATOM 2337 N N . VAL A 1 312 ? 4.699 35.876 -38.835 1.00 35.44 312 VAL A N 1
ATOM 2338 C CA . VAL A 1 312 ? 4.568 37.308 -39.146 1.00 35.44 312 VAL A CA 1
ATOM 2339 C C . VAL A 1 312 ? 3.103 37.675 -39.469 1.00 35.44 312 VAL A C 1
ATOM 2341 O O . VAL A 1 312 ? 2.452 36.928 -40.202 1.00 35.44 312 VAL A O 1
ATOM 2344 N N . PRO A 1 313 ? 2.567 38.824 -39.004 1.00 32.69 313 PRO A N 1
ATOM 2345 C CA . PRO A 1 313 ? 1.207 39.256 -39.336 1.00 32.69 313 PRO A CA 1
ATOM 2346 C C . PRO A 1 313 ? 1.063 39.696 -40.805 1.00 32.69 313 PRO A C 1
ATOM 2348 O O . PRO A 1 313 ? 1.806 40.554 -41.280 1.00 32.69 313 PRO A O 1
ATOM 2351 N N . GLY A 1 314 ? 0.069 39.150 -41.514 1.00 32.69 314 GLY A N 1
ATOM 2352 C CA . GLY A 1 314 ? -0.373 39.634 -42.831 1.00 32.69 314 GLY A CA 1
ATOM 2353 C C . GLY A 1 314 ? -1.301 40.865 -42.749 1.00 32.69 314 GLY A C 1
ATOM 2354 O O . GLY A 1 314 ? -1.823 41.169 -41.674 1.00 32.69 314 GLY A O 1
ATOM 2355 N N . PRO A 1 315 ? -1.524 41.592 -43.864 1.00 35.88 315 PRO A N 1
ATOM 2356 C CA . PRO A 1 315 ? -2.178 42.903 -43.862 1.00 35.88 315 PRO A CA 1
ATOM 2357 C C . PRO A 1 315 ? -3.711 42.816 -43.698 1.00 35.88 315 PRO A C 1
ATOM 2359 O O . PRO A 1 315 ? -4.321 41.810 -44.074 1.00 35.88 315 PRO A O 1
ATOM 2362 N N . PRO A 1 316 ? -4.368 43.870 -43.171 1.00 33.75 316 PRO A N 1
ATOM 2363 C CA . PRO A 1 316 ? -5.769 43.810 -42.762 1.00 33.75 316 PRO A CA 1
ATOM 2364 C C . PRO A 1 316 ? -6.731 43.928 -43.955 1.00 33.75 316 PRO A C 1
ATOM 2366 O O . PRO A 1 316 ? -6.581 44.805 -44.805 1.00 33.75 316 PRO A O 1
ATOM 2369 N N . LYS A 1 317 ? -7.768 43.079 -43.989 1.00 30.84 317 LYS A N 1
ATOM 2370 C CA . LYS A 1 317 ? -8.927 43.214 -44.894 1.00 30.84 317 LYS A CA 1
ATOM 2371 C C . LYS A 1 317 ? -10.138 43.845 -44.177 1.00 30.84 317 LYS A C 1
ATOM 2373 O O . LYS A 1 317 ? -10.235 43.735 -42.954 1.00 30.84 317 LYS A O 1
ATOM 2378 N N . PRO A 1 318 ? -11.047 44.524 -44.909 1.00 30.84 318 PRO A N 1
ATOM 2379 C CA . PRO A 1 318 ? -12.034 45.444 -44.338 1.00 30.84 318 PRO A CA 1
ATOM 2380 C C . PRO A 1 318 ? -13.246 44.726 -43.727 1.00 30.84 318 PRO A C 1
ATOM 2382 O O . PRO A 1 318 ? -13.695 43.700 -44.234 1.00 30.84 318 PRO A O 1
ATOM 2385 N N . LYS A 1 319 ? -13.798 45.309 -42.656 1.00 30.81 319 LYS A N 1
ATOM 2386 C CA . LYS A 1 319 ? -14.969 44.810 -41.913 1.00 30.81 319 LYS A CA 1
ATOM 2387 C C . LYS A 1 319 ? -16.281 44.996 -42.697 1.00 30.81 319 LYS A C 1
ATOM 2389 O O . LYS A 1 319 ? -16.532 46.118 -43.139 1.00 30.81 319 LYS A O 1
ATOM 2394 N N . PRO A 1 320 ? -17.177 43.992 -42.759 1.00 28.25 320 PRO A N 1
ATOM 2395 C CA . PRO A 1 320 ? -18.595 44.216 -43.009 1.00 28.25 320 PRO A CA 1
ATOM 2396 C C . PRO A 1 320 ? -19.377 44.445 -41.703 1.00 28.25 320 PRO A C 1
ATOM 2398 O O . PRO A 1 320 ? -19.032 43.927 -40.640 1.00 28.25 320 PRO A O 1
ATOM 2401 N N . LEU A 1 321 ? -20.420 45.270 -41.824 1.00 30.66 321 LEU A N 1
ATOM 2402 C CA . LEU A 1 321 ? -21.320 45.753 -40.774 1.00 30.66 321 LEU A CA 1
ATOM 2403 C C . LEU A 1 321 ? -22.086 44.635 -40.045 1.00 30.66 321 LEU A C 1
ATOM 2405 O O . LEU A 1 321 ? -22.537 43.667 -40.652 1.00 30.66 321 LEU A O 1
ATOM 2409 N N . SER A 1 322 ? -22.305 44.851 -38.745 1.00 29.27 322 SER A N 1
ATOM 2410 C CA . SER A 1 322 ? -23.115 44.018 -37.856 1.00 29.27 322 SER A CA 1
ATOM 2411 C C . SER A 1 322 ? -24.619 44.239 -38.044 1.00 29.27 322 SER A C 1
ATOM 2413 O O . SER A 1 322 ? -25.079 45.382 -38.012 1.00 29.27 322 SER A O 1
ATOM 2415 N N . ILE A 1 323 ? -25.391 43.153 -38.067 1.00 30.50 323 ILE A N 1
ATOM 2416 C CA . ILE A 1 323 ? -26.787 43.132 -37.615 1.00 30.50 323 ILE A CA 1
ATOM 2417 C C . ILE A 1 323 ? -26.870 42.041 -36.546 1.00 30.50 323 ILE A C 1
ATOM 2419 O O . ILE A 1 323 ? -26.395 40.926 -36.747 1.00 30.50 323 ILE A O 1
ATOM 2423 N N . GLY A 1 324 ? -27.346 42.428 -35.365 1.00 31.12 324 GLY A N 1
ATOM 2424 C CA . GLY A 1 324 ? -27.192 41.663 -34.136 1.00 31.12 324 GLY A CA 1
ATOM 2425 C C . GLY A 1 324 ? -28.204 40.543 -33.933 1.00 31.12 324 GLY A C 1
ATOM 2426 O O . GLY A 1 324 ? -29.320 40.583 -34.436 1.00 31.12 324 GLY A O 1
ATOM 2427 N N . ALA A 1 325 ? -27.824 39.604 -33.075 1.00 26.33 325 ALA A N 1
ATOM 2428 C CA . ALA A 1 325 ? -28.726 38.918 -32.166 1.00 26.33 325 ALA A CA 1
ATOM 2429 C C . ALA A 1 325 ? -27.911 38.397 -30.978 1.00 26.33 325 ALA A C 1
ATOM 2431 O O . ALA A 1 325 ? -26.744 38.035 -31.099 1.00 26.33 325 ALA A O 1
ATOM 2432 N N . ARG A 1 326 ? -28.539 38.486 -29.812 1.00 33.31 326 ARG A N 1
ATOM 2433 C CA . ARG A 1 326 ? -27.995 38.274 -28.473 1.00 33.31 326 ARG A CA 1
ATOM 2434 C C . ARG A 1 326 ? -27.570 36.819 -28.249 1.00 33.31 326 ARG A C 1
ATOM 2436 O O . ARG A 1 326 ? -28.249 35.926 -28.738 1.00 33.31 326 ARG A O 1
ATOM 2443 N N . VAL A 1 327 ? -26.545 36.638 -27.410 1.00 26.58 327 VAL A N 1
ATOM 2444 C CA . VAL A 1 327 ? -26.418 35.683 -26.282 1.00 26.58 327 VAL A CA 1
ATOM 2445 C C . VAL A 1 327 ? -24.942 35.301 -26.104 1.00 26.58 327 VAL A C 1
ATOM 2447 O O . VAL A 1 327 ? -24.307 34.835 -27.038 1.00 26.58 327 VAL A O 1
ATOM 2450 N N . GLY A 1 328 ? -24.441 35.486 -24.876 1.00 30.81 328 GLY A N 1
ATOM 2451 C CA . GLY A 1 328 ? -23.366 34.687 -24.279 1.00 30.81 328 GLY A CA 1
ATOM 2452 C C . GLY A 1 328 ? -21.944 34.872 -24.814 1.00 30.81 328 GLY A C 1
ATOM 2453 O O . GLY A 1 328 ? -21.589 34.289 -25.826 1.00 30.81 328 GLY A O 1
ATOM 2454 N N . ALA A 1 329 ? -21.105 35.584 -24.054 1.00 25.41 329 ALA A N 1
ATOM 2455 C CA . ALA A 1 329 ? -19.673 35.286 -23.910 1.00 25.41 329 ALA A CA 1
ATOM 2456 C C . ALA A 1 329 ? -19.045 36.216 -22.855 1.00 25.41 329 ALA A C 1
ATOM 2458 O O . ALA A 1 329 ? -18.426 37.223 -23.179 1.00 25.41 329 ALA A O 1
ATOM 2459 N N . ALA A 1 330 ? -19.189 35.862 -21.579 1.00 26.09 330 ALA A N 1
ATOM 2460 C CA . ALA A 1 330 ? -18.145 36.131 -20.593 1.00 26.09 330 ALA A CA 1
ATOM 2461 C C . ALA A 1 330 ? -17.500 34.777 -20.278 1.00 26.09 330 ALA A C 1
ATOM 2463 O O . ALA A 1 330 ? -17.753 34.157 -19.252 1.00 26.09 330 ALA A O 1
ATOM 2464 N N . GLY A 1 331 ? -16.767 34.267 -21.266 1.00 28.25 331 GLY A N 1
ATOM 2465 C CA . GLY A 1 331 ? -15.854 33.147 -21.126 1.00 28.25 331 GLY A CA 1
ATOM 2466 C C . GLY A 1 331 ? -14.426 33.676 -21.090 1.00 28.25 331 GLY A C 1
ATOM 2467 O O . GLY A 1 331 ? -14.118 34.683 -21.725 1.00 28.25 331 GLY A O 1
ATOM 2468 N N . VAL A 1 332 ? -13.578 32.924 -20.394 1.00 32.62 332 VAL A N 1
ATOM 2469 C CA . VAL A 1 332 ? -12.124 33.086 -20.256 1.00 32.62 332 VAL A CA 1
ATOM 2470 C C . VAL A 1 332 ? -11.684 34.076 -19.176 1.00 32.62 332 VAL A C 1
ATOM 2472 O O . VAL A 1 332 ? -11.033 35.064 -19.472 1.00 32.62 332 VAL A O 1
ATOM 2475 N N . VAL A 1 333 ? -11.986 33.750 -17.915 1.00 32.72 333 VAL A N 1
ATOM 2476 C CA . VAL A 1 333 ? -10.975 33.532 -16.856 1.00 32.72 333 VAL A CA 1
ATOM 2477 C C . VAL A 1 333 ? -11.634 32.655 -15.782 1.00 32.72 333 VAL A C 1
ATOM 2479 O O . VAL A 1 333 ? -12.348 33.194 -14.951 1.00 32.72 333 VAL A O 1
ATOM 2482 N N . ALA A 1 334 ? -11.457 31.327 -15.819 1.00 31.00 334 ALA A N 1
ATOM 2483 C CA . ALA A 1 334 ? -11.577 30.427 -14.651 1.00 31.00 334 ALA A CA 1
ATOM 2484 C C . ALA A 1 334 ? -11.558 28.947 -15.082 1.00 31.00 334 ALA A C 1
ATOM 2486 O O . ALA A 1 334 ? -12.582 28.275 -15.068 1.00 31.00 334 ALA A O 1
ATOM 2487 N N . VAL A 1 335 ? -10.391 28.417 -15.460 1.00 32.44 335 VAL A N 1
ATOM 2488 C CA . VAL A 1 335 ? -10.148 26.951 -15.462 1.00 32.44 335 VAL A CA 1
ATOM 2489 C C . VAL A 1 335 ? -8.930 26.584 -14.596 1.00 32.44 335 VAL A C 1
ATOM 2491 O O . VAL A 1 335 ? -8.548 25.432 -14.475 1.00 32.44 335 VAL A O 1
ATOM 2494 N N . THR A 1 336 ? -8.367 27.536 -13.854 1.00 31.75 336 THR A N 1
ATOM 2495 C CA . THR A 1 336 ? -7.286 27.278 -12.884 1.00 31.75 336 THR A CA 1
ATOM 2496 C C . THR A 1 336 ? -7.738 27.327 -11.421 1.00 31.75 336 THR A C 1
ATOM 2498 O O . THR A 1 336 ? -6.907 27.212 -10.527 1.00 31.75 336 THR A O 1
ATOM 2501 N N . ALA A 1 337 ? -9.043 27.450 -11.150 1.00 29.47 337 ALA A N 1
ATOM 2502 C CA . ALA A 1 337 ? -9.558 27.610 -9.785 1.00 29.47 337 ALA A CA 1
ATOM 2503 C C . ALA A 1 337 ? -10.135 26.330 -9.144 1.00 29.47 337 ALA A C 1
ATOM 2505 O O . ALA A 1 337 ? -10.258 26.294 -7.924 1.00 29.47 337 ALA A O 1
ATOM 2506 N N . LEU A 1 338 ? -10.438 25.258 -9.892 1.00 28.88 338 LEU A N 1
ATOM 2507 C CA . LEU A 1 338 ? -11.103 24.082 -9.296 1.00 28.88 338 LEU A CA 1
ATOM 2508 C C . LEU A 1 338 ? -10.146 23.016 -8.728 1.00 28.88 338 LEU A C 1
ATOM 2510 O O . LEU A 1 338 ? -10.563 22.183 -7.935 1.00 28.88 338 LEU A O 1
ATOM 2514 N N . VAL A 1 339 ? -8.847 23.092 -9.033 1.00 32.34 339 VAL A N 1
ATOM 2515 C CA . VAL A 1 339 ? -7.820 22.231 -8.406 1.00 32.34 339 VAL A CA 1
ATOM 2516 C C . VAL A 1 339 ? -7.258 22.856 -7.115 1.00 32.34 339 VAL A C 1
ATOM 2518 O O . VAL A 1 339 ? -6.648 22.170 -6.303 1.00 32.34 339 VAL A O 1
ATOM 2521 N N . PHE A 1 340 ? -7.521 24.143 -6.858 1.00 29.67 340 PHE A N 1
ATOM 2522 C CA . PHE A 1 340 ? -7.044 24.831 -5.649 1.00 29.67 340 PHE A CA 1
ATOM 2523 C C . PHE A 1 340 ? -8.031 24.815 -4.474 1.00 29.67 340 PHE A C 1
ATOM 2525 O O . PHE A 1 340 ? -7.612 25.009 -3.336 1.00 29.67 340 PHE A O 1
ATOM 2532 N N . VAL A 1 341 ? -9.317 24.526 -4.699 1.00 29.08 341 VAL A N 1
ATOM 2533 C CA . VAL A 1 341 ? -10.314 24.526 -3.611 1.00 29.08 341 VAL A CA 1
ATOM 2534 C C . VAL A 1 341 ? -10.283 23.234 -2.781 1.00 29.08 341 VAL A C 1
ATOM 2536 O O . VAL A 1 341 ? -10.544 23.295 -1.583 1.00 29.08 341 VAL A O 1
ATOM 2539 N N . LEU A 1 342 ? -9.828 22.095 -3.319 1.00 29.09 342 LEU A N 1
ATOM 2540 C CA . LEU A 1 342 ? -9.680 20.872 -2.510 1.00 29.09 342 LEU A CA 1
ATOM 2541 C C . LEU A 1 342 ? -8.401 20.848 -1.644 1.00 29.09 342 LEU A C 1
ATOM 2543 O O . LEU A 1 342 ? -8.284 20.024 -0.742 1.00 29.09 342 LEU A O 1
ATOM 2547 N N . ALA A 1 343 ? -7.471 21.785 -1.864 1.00 29.55 343 ALA A N 1
ATOM 2548 C CA . ALA A 1 343 ? -6.276 21.969 -1.034 1.00 29.55 343 ALA A CA 1
ATOM 2549 C C . ALA A 1 343 ? -6.406 23.108 0.001 1.00 29.55 343 ALA A C 1
ATOM 2551 O O . ALA A 1 343 ? -5.548 23.231 0.872 1.00 29.55 343 ALA A O 1
ATOM 2552 N N . ILE A 1 344 ? -7.474 23.918 -0.046 1.00 31.20 344 ILE A N 1
ATOM 2553 C CA . ILE A 1 344 ? -7.722 25.000 0.929 1.00 31.20 344 ILE A CA 1
ATOM 2554 C C . ILE A 1 344 ? -8.591 24.536 2.116 1.00 31.20 344 ILE A C 1
ATOM 2556 O O . ILE A 1 344 ? -8.534 25.133 3.187 1.00 31.20 344 ILE A O 1
ATOM 2560 N N . VAL A 1 345 ? -9.285 23.395 2.032 1.00 30.02 345 VAL A N 1
ATOM 2561 C CA . VAL A 1 345 ? -10.080 22.870 3.170 1.00 30.02 345 VAL A CA 1
ATOM 2562 C C . VAL A 1 345 ? -9.220 22.175 4.251 1.00 30.02 345 VAL A C 1
ATOM 2564 O O . VAL A 1 345 ? -9.732 21.762 5.286 1.00 30.02 345 VAL A O 1
ATOM 2567 N N . LEU A 1 346 ? -7.889 22.131 4.095 1.00 35.62 346 LEU A N 1
ATOM 2568 C CA . LEU A 1 346 ? -6.955 21.681 5.142 1.00 35.62 346 LEU A CA 1
ATOM 2569 C C . LEU A 1 346 ? -6.064 22.796 5.723 1.00 35.62 346 LEU A C 1
ATOM 2571 O O . LEU A 1 346 ? -5.108 22.495 6.435 1.00 35.62 346 LEU A O 1
ATOM 2575 N N . SER A 1 347 ? -6.346 24.083 5.481 1.00 32.88 347 SER A N 1
ATOM 2576 C CA . SER A 1 347 ? -5.604 25.188 6.120 1.00 32.88 347 SER A CA 1
ATOM 2577 C C . SER A 1 347 ? -6.414 26.491 6.177 1.00 32.88 347 SER A C 1
ATOM 2579 O O . SER A 1 347 ? -6.192 27.404 5.388 1.00 32.88 347 SER A O 1
ATOM 2581 N N . HIS A 1 348 ? -7.312 26.608 7.158 1.00 28.02 348 HIS A N 1
ATOM 2582 C CA . HIS A 1 348 ? -7.788 27.905 7.647 1.00 28.02 348 HIS A CA 1
ATOM 2583 C C . HIS A 1 348 ? -7.405 28.066 9.122 1.00 28.02 348 HIS A C 1
ATOM 2585 O O . HIS A 1 348 ? -8.080 27.562 10.015 1.00 28.02 348 HIS A O 1
ATOM 2591 N N . THR A 1 349 ? -6.334 28.811 9.376 1.00 32.34 349 THR A N 1
ATOM 2592 C CA . THR A 1 349 ? -6.147 29.554 10.626 1.00 32.34 349 THR A CA 1
ATOM 2593 C C . THR A 1 349 ? -5.813 30.977 10.226 1.00 32.34 349 THR A C 1
ATOM 2595 O O . THR A 1 349 ? -4.671 31.247 9.859 1.00 32.34 349 THR A O 1
ATOM 2598 N N . ASP A 1 350 ? -6.807 31.863 10.256 1.00 27.52 350 ASP A N 1
ATOM 2599 C CA . ASP A 1 350 ? -6.556 33.294 10.157 1.00 27.52 350 ASP A CA 1
ATOM 2600 C C . ASP A 1 350 ? -6.559 33.946 11.539 1.00 27.52 350 ASP A C 1
ATOM 2602 O O . ASP A 1 350 ? -7.455 33.777 12.367 1.00 27.52 350 ASP A O 1
ATOM 2606 N N . SER A 1 351 ? -5.463 34.668 11.719 1.00 31.53 351 SER A N 1
ATOM 2607 C CA . SER A 1 351 ? -5.067 35.672 12.691 1.00 31.53 351 SER A CA 1
ATOM 2608 C C . SER A 1 351 ? -6.176 36.426 13.436 1.00 31.53 351 SER A C 1
ATOM 2610 O O . SER A 1 351 ? -7.143 36.936 12.874 1.00 31.53 351 SER A O 1
ATOM 2612 N N . THR A 1 352 ? -5.921 36.594 14.730 1.00 31.03 352 THR A N 1
ATOM 2613 C CA . THR A 1 352 ? -6.574 37.507 15.670 1.00 31.03 352 THR A CA 1
ATOM 2614 C C . THR A 1 352 ? -6.453 38.985 15.269 1.00 31.03 352 THR A C 1
ATOM 2616 O O . THR A 1 352 ? -5.406 39.415 14.780 1.00 31.03 352 THR A O 1
ATOM 2619 N N . PRO A 1 353 ? -7.442 39.820 15.640 1.00 28.98 353 PRO A N 1
ATOM 2620 C CA . PRO A 1 353 ? -7.198 41.200 16.021 1.00 28.98 353 PRO A CA 1
ATOM 2621 C C . PRO A 1 353 ? -7.385 41.382 17.531 1.00 28.98 353 PRO A C 1
ATOM 2623 O O . PRO A 1 353 ? -8.419 41.057 18.114 1.00 28.98 353 PRO A O 1
ATOM 2626 N N . SER A 1 354 ? -6.354 41.941 18.158 1.00 28.31 354 SER A N 1
ATOM 2627 C CA . SER A 1 354 ? -6.355 42.429 19.531 1.00 28.31 354 SER A CA 1
ATOM 2628 C C . SER A 1 354 ? -7.425 43.504 19.741 1.00 28.31 354 SER A C 1
ATOM 2630 O O . SER A 1 354 ? -7.419 44.525 19.057 1.00 28.31 354 SER A O 1
ATOM 2632 N N . ALA A 1 355 ? -8.269 43.334 20.758 1.00 27.27 355 ALA A N 1
ATOM 2633 C CA . ALA A 1 355 ? -8.978 44.433 21.401 1.00 27.27 355 ALA A CA 1
ATOM 2634 C C . ALA A 1 355 ? -8.842 44.289 22.920 1.00 27.27 355 ALA A C 1
ATOM 2636 O O . ALA A 1 355 ? -9.396 43.396 23.554 1.00 27.27 355 ALA A O 1
ATOM 2637 N N . SER A 1 356 ? -8.042 45.183 23.487 1.00 29.39 356 SER A N 1
ATOM 2638 C CA . SER A 1 356 ? -7.950 45.466 24.910 1.00 29.39 356 SER A CA 1
ATOM 2639 C C . SER A 1 356 ? -9.238 46.122 25.412 1.00 29.39 356 SER A C 1
ATOM 2641 O O . SER A 1 356 ? -9.597 47.191 24.922 1.00 29.39 356 SER A O 1
ATOM 2643 N N . SER A 1 357 ? -9.852 45.579 26.461 1.00 28.36 357 SER A N 1
ATOM 2644 C CA . SER A 1 357 ? -10.583 46.397 27.435 1.00 28.36 357 SER A CA 1
ATOM 2645 C C . SER A 1 357 ? -10.654 45.699 28.792 1.00 28.36 357 SER A C 1
ATOM 2647 O O . SER A 1 357 ? -11.260 44.645 28.954 1.00 28.36 357 SER A O 1
ATOM 2649 N N . SER A 1 358 ? -10.006 46.342 29.753 1.00 32.84 358 SER A N 1
ATOM 2650 C CA . SER A 1 358 ? -10.115 46.194 31.201 1.00 32.84 358 SER A CA 1
ATOM 2651 C C . SER A 1 358 ? -11.554 46.251 31.729 1.00 32.84 358 SER A C 1
ATOM 2653 O O . SER A 1 358 ? -12.332 47.091 31.284 1.00 32.84 358 SER A O 1
ATOM 2655 N N . GLY A 1 359 ? -11.852 45.480 32.776 1.00 28.14 359 GLY A N 1
ATOM 2656 C CA . GLY A 1 359 ? -13.056 45.641 33.595 1.00 28.14 359 GLY A CA 1
ATOM 2657 C C . GLY A 1 359 ? -13.142 44.543 34.649 1.00 28.14 359 GLY A C 1
ATOM 2658 O O . GLY A 1 359 ? -13.278 43.383 34.292 1.00 28.14 359 GLY A O 1
ATOM 2659 N N . GLY A 1 360 ? -12.958 44.882 35.925 1.00 27.80 360 GLY A N 1
ATOM 2660 C CA . GLY A 1 360 ? -12.721 43.921 37.004 1.00 27.80 360 GLY A CA 1
ATOM 2661 C C . GLY A 1 360 ? -13.960 43.367 37.712 1.00 27.80 360 GLY A C 1
ATOM 2662 O O . GLY A 1 360 ? -15.057 43.898 37.590 1.00 27.80 360 GLY A O 1
ATOM 2663 N N . GLY A 1 361 ? -13.711 42.379 38.577 1.00 27.33 361 GLY A N 1
ATOM 2664 C CA . GLY A 1 361 ? -14.476 42.172 39.813 1.00 27.33 361 GLY A CA 1
ATOM 2665 C C . GLY A 1 361 ? -15.451 40.984 39.845 1.00 27.33 361 GLY A C 1
ATOM 2666 O O . GLY A 1 361 ? -15.814 40.463 38.802 1.00 27.33 361 GLY A O 1
ATOM 2667 N N . PRO A 1 362 ? -15.827 40.502 41.047 1.00 40.22 362 PRO A N 1
ATOM 2668 C CA . PRO A 1 362 ? -15.260 39.245 41.544 1.00 40.22 362 PRO A CA 1
ATOM 2669 C C . PRO A 1 362 ? -16.280 38.169 41.971 1.00 40.22 362 PRO A C 1
ATOM 2671 O O . PRO A 1 362 ? -17.449 38.445 42.200 1.00 40.22 362 PRO A O 1
ATOM 2674 N N . ALA A 1 363 ? -15.736 36.956 42.140 1.00 30.19 363 ALA A N 1
ATOM 2675 C CA . ALA A 1 363 ? -16.064 35.892 43.098 1.00 30.19 363 ALA A CA 1
ATOM 2676 C C . ALA A 1 363 ? -17.537 35.621 43.467 1.00 30.19 363 ALA A C 1
ATOM 2678 O O . ALA A 1 363 ? -18.185 36.403 44.159 1.00 30.19 363 ALA A O 1
ATOM 2679 N N . THR A 1 364 ? -17.999 34.391 43.215 1.00 31.16 364 THR A N 1
ATOM 2680 C CA . THR A 1 364 ? -18.971 33.760 44.118 1.00 31.16 364 THR A CA 1
ATOM 2681 C C . THR A 1 364 ? -18.722 32.262 44.251 1.00 31.16 364 THR A C 1
ATOM 2683 O O . THR A 1 364 ? -18.464 31.540 43.292 1.00 31.16 364 THR A O 1
ATOM 2686 N N . THR A 1 365 ? -18.733 31.864 45.511 1.00 30.95 365 THR A N 1
ATOM 2687 C CA . THR A 1 365 ? -18.290 30.625 46.128 1.00 30.95 365 THR A CA 1
ATOM 2688 C C . THR A 1 365 ? -19.247 29.465 45.857 1.00 30.95 365 THR A C 1
ATOM 2690 O O . THR A 1 365 ? -20.465 29.613 45.907 1.00 30.95 365 THR A O 1
ATOM 2693 N N . THR A 1 366 ? -18.673 28.288 45.632 1.00 31.30 366 THR A N 1
ATOM 2694 C CA . THR A 1 366 ? -19.331 26.978 45.593 1.00 31.30 366 THR A CA 1
ATOM 2695 C C . THR A 1 366 ? -19.899 26.577 46.957 1.00 31.30 366 THR A C 1
ATOM 2697 O O . THR A 1 366 ? -19.185 26.638 47.959 1.00 31.30 366 THR A O 1
ATOM 2700 N N . ALA A 1 367 ? -21.134 26.067 46.977 1.00 32.81 367 ALA A N 1
ATOM 2701 C CA . ALA A 1 367 ? -21.690 25.280 48.078 1.00 32.81 367 ALA A CA 1
ATOM 2702 C C . ALA A 1 367 ? -22.285 23.963 47.524 1.00 32.81 367 ALA A C 1
ATOM 2704 O O . ALA A 1 367 ? -22.975 24.004 46.503 1.00 32.81 367 ALA A O 1
ATOM 2705 N N . PRO A 1 368 ? -22.008 22.803 48.148 1.00 35.72 368 PRO A N 1
ATOM 2706 C CA . PRO A 1 368 ? -22.463 21.498 47.675 1.00 35.72 368 PRO A CA 1
ATOM 2707 C C . PRO A 1 368 ? -23.867 21.147 48.193 1.00 35.72 368 PRO A C 1
ATOM 2709 O O . PRO A 1 368 ? -24.185 21.368 49.361 1.00 35.72 368 PRO A O 1
ATOM 2712 N N . TRP A 1 369 ? -24.689 20.554 47.325 1.00 30.69 369 TRP A N 1
ATOM 2713 C CA . TRP A 1 369 ? -26.013 20.026 47.660 1.00 30.69 369 TRP A CA 1
ATOM 2714 C C . TRP A 1 369 ? -25.921 18.566 48.119 1.00 30.69 369 TRP A C 1
ATOM 2716 O O . TRP A 1 369 ? -25.455 17.699 47.383 1.00 30.69 369 TRP A O 1
ATOM 2726 N N . THR A 1 370 ? -26.398 18.300 49.333 1.00 30.31 370 THR A N 1
ATOM 2727 C CA . THR A 1 370 ? -26.637 16.970 49.906 1.00 30.31 370 THR A CA 1
ATOM 2728 C C . THR A 1 370 ? -28.117 16.593 49.771 1.00 30.31 370 THR A C 1
ATOM 2730 O O . THR A 1 370 ? -29.006 17.397 50.048 1.00 30.31 370 THR A O 1
ATOM 2733 N N . LEU A 1 371 ? -28.385 15.358 49.335 1.00 38.59 371 LEU A N 1
ATOM 2734 C CA . LEU A 1 371 ? -29.728 14.776 49.200 1.00 38.59 371 LEU A CA 1
ATOM 2735 C C . LEU A 1 371 ? -30.261 14.268 50.556 1.00 38.59 371 LEU A C 1
ATOM 2737 O O . LEU A 1 371 ? -29.500 13.630 51.288 1.00 38.59 371 LEU A O 1
ATOM 2741 N N . PRO A 1 372 ? -31.555 14.454 50.879 1.00 40.25 372 PRO A N 1
ATOM 2742 C CA . PRO A 1 372 ? -32.200 13.764 51.993 1.00 40.25 372 PRO A CA 1
ATOM 2743 C C . PRO A 1 372 ? -32.795 12.392 51.586 1.00 40.25 372 PRO A C 1
ATOM 2745 O O . PRO A 1 372 ? -33.156 12.192 50.423 1.00 40.25 372 PRO A O 1
ATOM 2748 N N . PRO A 1 373 ? -32.905 11.438 52.533 1.00 38.94 373 PRO A N 1
ATOM 2749 C CA . PRO A 1 373 ? -33.251 10.042 52.263 1.00 38.94 373 PRO A CA 1
ATOM 2750 C C . PRO A 1 373 ? -34.761 9.759 52.186 1.00 38.94 373 PRO A C 1
ATOM 2752 O O . PRO A 1 373 ? -35.579 10.397 52.847 1.00 38.94 373 PRO A O 1
ATOM 2755 N N . TRP A 1 374 ? -35.092 8.734 51.395 1.00 32.16 374 TRP A N 1
ATOM 2756 C CA . TRP A 1 374 ? -36.412 8.119 51.234 1.00 32.16 374 TRP A CA 1
ATOM 2757 C C . TRP A 1 374 ? -36.924 7.448 52.518 1.00 32.16 374 TRP A C 1
ATOM 2759 O O . TRP A 1 374 ? -36.202 6.680 53.155 1.00 32.16 374 TRP A O 1
ATOM 2769 N N . THR A 1 375 ? -38.206 7.649 52.829 1.00 36.28 375 THR A N 1
ATOM 2770 C CA . THR A 1 375 ? -38.959 6.881 53.831 1.00 36.28 375 THR A CA 1
ATOM 2771 C C . THR A 1 375 ? -40.262 6.356 53.222 1.00 36.28 375 THR A C 1
ATOM 2773 O O . THR A 1 375 ? -41.070 7.106 52.678 1.00 36.28 375 THR A O 1
ATOM 2776 N N . SER A 1 376 ? -40.451 5.037 53.289 1.00 42.16 376 SER A N 1
ATOM 2777 C CA . SER A 1 376 ? -41.639 4.327 52.799 1.00 42.16 376 SER A CA 1
ATOM 2778 C C . SER A 1 376 ? -42.789 4.393 53.817 1.00 42.16 376 SER A C 1
ATOM 2780 O O . SER A 1 376 ? -42.529 4.257 55.016 1.00 42.16 376 SER A O 1
ATOM 2782 N N . PRO A 1 377 ? -44.058 4.532 53.391 1.00 48.94 377 PRO A N 1
ATOM 2783 C CA . PRO A 1 377 ? -45.200 4.445 54.297 1.00 48.94 377 PRO A CA 1
ATOM 2784 C C . PRO A 1 377 ? -45.586 2.983 54.623 1.00 48.94 377 PRO A C 1
ATOM 2786 O O . PRO A 1 377 ? -45.361 2.089 53.802 1.00 48.94 377 PRO A O 1
ATOM 2789 N N . PRO A 1 378 ? -46.179 2.716 55.806 1.00 44.16 378 PRO A N 1
ATOM 2790 C CA . PRO A 1 378 ? -46.482 1.364 56.261 1.00 44.16 378 PRO A CA 1
ATOM 2791 C C . PRO A 1 378 ? -47.820 0.818 55.738 1.00 44.16 378 PRO A C 1
ATOM 2793 O O . PRO A 1 378 ? -48.820 1.526 55.628 1.00 44.16 378 PRO A O 1
ATOM 2796 N N . TRP A 1 379 ? -47.815 -0.491 55.478 1.00 31.94 379 TRP A N 1
ATOM 2797 C CA . TRP A 1 379 ? -48.968 -1.341 55.174 1.00 31.94 379 TRP A CA 1
ATOM 2798 C C . TRP A 1 379 ? -49.940 -1.444 56.361 1.00 31.94 379 TRP A C 1
ATOM 2800 O O . TRP A 1 379 ? -49.520 -1.661 57.497 1.00 31.94 379 TRP A O 1
ATOM 2810 N N . THR A 1 380 ? -51.243 -1.394 56.080 1.00 38.38 380 THR A N 1
ATOM 2811 C CA . THR A 1 380 ? -52.309 -1.824 57.001 1.00 38.38 380 THR A CA 1
ATOM 2812 C C . THR A 1 380 ? -53.138 -2.927 56.331 1.00 38.38 380 THR A C 1
ATOM 2814 O O . THR A 1 380 ? -53.488 -2.784 55.159 1.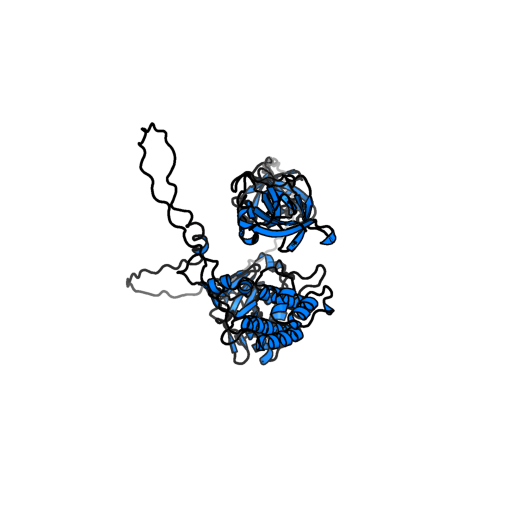00 38.38 380 THR A O 1
ATOM 2817 N N . PRO A 1 381 ? -53.456 -4.040 57.020 1.00 44.31 381 PRO A N 1
ATOM 2818 C CA . PRO A 1 381 ? -54.303 -5.087 56.467 1.00 44.31 381 PRO A CA 1
ATOM 2819 C C . PRO A 1 381 ? -55.767 -4.809 56.829 1.00 44.31 381 PRO A C 1
ATOM 2821 O O . PRO A 1 381 ? -56.113 -4.751 58.006 1.00 44.31 381 PRO A O 1
ATOM 2824 N N . SER A 1 382 ? -56.637 -4.650 55.830 1.00 37.47 382 SER A N 1
ATOM 2825 C CA . SER A 1 382 ? -58.089 -4.606 56.048 1.00 37.47 382 SER A CA 1
ATOM 2826 C C . SER A 1 382 ? -58.729 -5.907 55.575 1.00 37.47 382 SER A C 1
ATOM 2828 O O . SER A 1 382 ? -58.798 -6.197 54.386 1.00 37.47 382 SER A O 1
ATOM 2830 N N . THR A 1 383 ? -59.171 -6.698 56.547 1.00 39.47 383 THR A N 1
ATOM 2831 C CA . THR A 1 383 ? -60.015 -7.884 56.400 1.00 39.47 383 THR A CA 1
ATOM 2832 C C . THR A 1 383 ? -61.481 -7.475 56.288 1.00 39.47 383 THR A C 1
ATOM 2834 O O . THR A 1 383 ? -62.056 -7.044 57.289 1.00 39.47 383 THR A O 1
ATOM 2837 N N . THR A 1 384 ? -62.116 -7.643 55.127 1.00 37.34 384 THR A N 1
ATOM 2838 C CA . THR A 1 384 ? -63.543 -8.015 55.024 1.00 37.34 384 THR A CA 1
ATOM 2839 C C . THR A 1 384 ? -63.885 -8.434 53.594 1.00 37.34 384 THR A C 1
ATOM 2841 O O . THR A 1 384 ? -63.587 -7.717 52.646 1.00 37.34 384 THR A O 1
ATOM 2844 N N . ASP A 1 385 ? -64.517 -9.595 53.470 1.00 35.81 385 ASP A N 1
ATOM 2845 C CA . ASP A 1 385 ? -65.098 -10.176 52.252 1.00 35.81 385 ASP A CA 1
ATOM 2846 C C . ASP A 1 385 ? -66.642 -10.226 52.450 1.00 35.81 385 ASP A C 1
ATOM 2848 O O . ASP A 1 385 ? -67.106 -10.018 53.576 1.00 35.81 385 ASP A O 1
ATOM 2852 N N . PRO A 1 386 ? -67.479 -10.527 51.444 1.00 50.44 386 PRO A N 1
ATOM 2853 C CA . PRO A 1 386 ? -68.044 -9.579 50.485 1.00 50.44 386 PRO A CA 1
ATOM 2854 C C . PRO A 1 386 ? -69.582 -9.442 50.606 1.00 50.44 386 PRO A C 1
ATOM 2856 O O . PRO A 1 386 ? -70.268 -10.320 51.128 1.00 50.44 386 PRO A O 1
ATOM 2859 N N . ALA A 1 387 ? -70.153 -8.371 50.043 1.00 39.38 387 ALA A N 1
ATOM 2860 C CA . ALA A 1 387 ? -71.591 -8.265 49.759 1.00 39.38 387 ALA A CA 1
ATOM 2861 C C . ALA A 1 387 ? -71.808 -8.084 48.241 1.00 39.38 38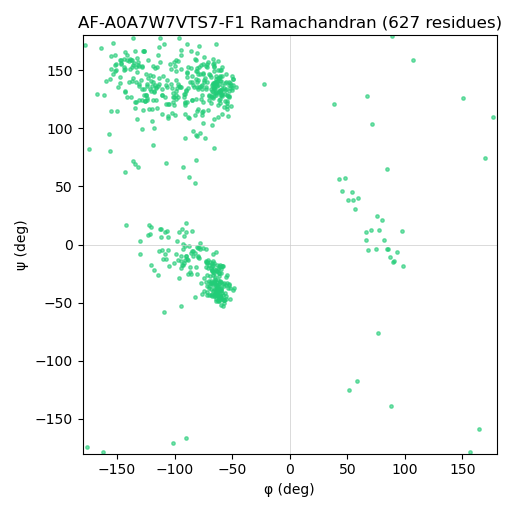7 ALA A C 1
ATOM 2863 O O . ALA A 1 387 ? -71.022 -7.374 47.609 1.00 39.38 387 ALA A O 1
ATOM 2864 N N . PRO A 1 388 ? -72.823 -8.728 47.631 1.00 52.69 388 PRO A N 1
ATOM 2865 C CA . PRO A 1 388 ? -72.975 -8.772 46.178 1.00 52.69 388 PRO A CA 1
ATOM 2866 C C . PRO A 1 388 ? -73.487 -7.431 45.623 1.00 52.69 388 PRO A C 1
ATOM 2868 O O . PRO A 1 388 ? -74.286 -6.764 46.287 1.00 52.69 388 PRO A O 1
ATOM 2871 N N . PRO A 1 389 ? -73.073 -7.024 44.409 1.00 46.41 389 PRO A N 1
ATOM 2872 C CA . PRO A 1 389 ? -73.515 -5.764 43.830 1.00 46.41 389 PRO A CA 1
ATOM 2873 C C . PRO A 1 389 ? -74.912 -5.899 43.199 1.00 46.41 389 PRO A C 1
ATOM 2875 O O . PRO A 1 389 ? -75.250 -6.961 42.669 1.00 46.41 389 PRO A O 1
ATOM 2878 N N . PRO A 1 390 ? -75.726 -4.828 43.189 1.00 44.66 390 PRO A N 1
ATOM 2879 C CA . PRO A 1 390 ? -76.909 -4.767 42.349 1.00 44.66 390 PRO A CA 1
ATOM 2880 C C . PRO A 1 390 ? -76.502 -4.498 40.893 1.00 44.66 390 PRO A C 1
ATOM 2882 O O . PRO A 1 390 ? -75.696 -3.614 40.603 1.00 44.66 390 PRO A O 1
ATOM 2885 N N . THR A 1 391 ? -77.088 -5.264 39.976 1.00 49.94 391 THR A N 1
ATOM 2886 C CA . THR A 1 391 ? -77.047 -5.066 38.521 1.00 49.94 391 THR A CA 1
ATOM 2887 C C . THR A 1 391 ? -77.440 -3.635 38.162 1.00 49.94 391 THR A C 1
ATOM 2889 O O . THR A 1 391 ? -78.555 -3.207 38.454 1.00 49.94 391 THR A O 1
ATOM 2892 N N . SER A 1 392 ? -76.525 -2.904 37.526 1.00 45.97 392 SER A N 1
ATOM 2893 C CA . SER A 1 392 ? -76.805 -1.640 36.846 1.00 45.97 392 SER A CA 1
ATOM 2894 C C . SER A 1 392 ? -76.257 -1.746 35.430 1.00 45.97 392 SER A C 1
ATOM 2896 O O . SER A 1 392 ? -75.054 -1.920 35.239 1.00 45.97 392 SER A O 1
ATOM 2898 N N . ASP A 1 393 ? -77.168 -1.685 34.464 1.00 53.16 393 ASP A N 1
ATOM 2899 C CA . ASP A 1 393 ? -76.894 -1.631 33.033 1.00 53.16 393 ASP A CA 1
ATOM 2900 C C . ASP A 1 393 ? -76.032 -0.403 32.704 1.00 53.16 393 ASP A C 1
ATOM 2902 O O . ASP A 1 393 ? -76.479 0.741 32.812 1.00 53.16 393 ASP A O 1
ATOM 2906 N N . VAL A 1 394 ? -74.785 -0.643 32.299 1.00 46.94 394 VAL A N 1
ATOM 2907 C CA . VAL A 1 394 ? -73.906 0.373 31.708 1.00 46.94 394 VAL A CA 1
ATOM 2908 C C . VAL A 1 394 ? -73.916 0.158 30.191 1.00 46.94 394 VAL A C 1
ATOM 2910 O O . VAL A 1 394 ? -73.651 -0.964 29.757 1.00 46.94 394 VAL A O 1
ATOM 2913 N N . PRO A 1 395 ? -74.212 1.182 29.366 1.00 51.53 395 PRO A N 1
ATOM 2914 C CA . PRO A 1 395 ? -74.160 1.049 27.916 1.00 51.53 395 PRO A CA 1
ATOM 2915 C C . PRO A 1 395 ? -72.719 0.809 27.462 1.00 51.53 395 PRO A C 1
ATOM 2917 O O . PRO A 1 395 ? -71.796 1.499 27.899 1.00 51.53 395 PRO A O 1
ATOM 2920 N N . GLU A 1 396 ? -72.547 -0.160 26.570 1.00 51.78 396 GLU A N 1
ATOM 2921 C CA . GLU A 1 396 ? -71.288 -0.492 25.906 1.00 51.78 396 GLU A CA 1
ATOM 2922 C C . GLU A 1 396 ? -70.674 0.760 25.239 1.00 51.78 396 GLU A C 1
ATOM 2924 O O . GLU A 1 396 ? -71.367 1.450 24.483 1.00 51.78 396 GLU A O 1
ATOM 2929 N N . PRO A 1 397 ? -69.400 1.108 25.507 1.00 49.16 397 PRO A N 1
ATOM 2930 C CA . PRO A 1 397 ? -68.760 2.211 24.809 1.00 49.16 397 PRO A CA 1
ATOM 2931 C C . PRO A 1 397 ? -68.511 1.809 23.352 1.00 49.16 397 PRO A C 1
ATOM 2933 O O . PRO A 1 397 ? -67.840 0.814 23.080 1.00 49.16 397 PRO A O 1
ATOM 2936 N N . SER A 1 398 ? -69.030 2.610 22.415 1.00 53.81 398 SER A N 1
ATOM 2937 C CA . SER A 1 398 ? -68.707 2.505 20.988 1.00 53.81 398 SER A CA 1
ATOM 2938 C C . SER A 1 398 ? -67.193 2.381 20.783 1.00 53.81 398 SER A C 1
ATOM 2940 O O . SER A 1 398 ? -66.443 3.156 21.388 1.00 53.81 398 SER A O 1
ATOM 2942 N N . PRO A 1 399 ? -66.722 1.465 19.916 1.00 55.97 399 PRO A N 1
ATOM 2943 C CA . PRO A 1 399 ? -65.301 1.306 19.667 1.00 55.97 399 PRO A CA 1
ATOM 2944 C C . PRO A 1 399 ? -64.744 2.599 19.072 1.00 55.97 399 PRO A C 1
ATOM 2946 O O . PRO A 1 399 ? -65.167 3.053 18.007 1.00 55.97 399 PRO A O 1
ATOM 2949 N N . THR A 1 400 ? -63.782 3.197 19.771 1.00 53.59 400 THR A N 1
ATOM 2950 C CA . THR A 1 400 ? -62.927 4.250 19.222 1.00 53.59 400 THR A CA 1
ATOM 2951 C C . THR A 1 400 ? -62.321 3.730 17.915 1.00 53.59 400 THR A C 1
ATOM 2953 O O . THR A 1 400 ? -61.758 2.631 17.933 1.00 53.59 400 THR A O 1
ATOM 2956 N N . PRO A 1 401 ? -62.417 4.461 16.786 1.00 54.72 401 PRO A N 1
ATOM 2957 C CA . PRO A 1 401 ? -61.805 4.021 15.542 1.00 54.72 401 PRO A CA 1
ATOM 2958 C C . PRO A 1 401 ? -60.312 3.815 15.785 1.00 54.72 401 PRO A C 1
ATOM 2960 O O . PRO A 1 401 ? -59.598 4.739 16.179 1.00 54.72 401 PRO A O 1
ATOM 2963 N N . THR A 1 402 ? -59.861 2.574 15.605 1.00 53.59 402 THR A N 1
ATOM 2964 C CA . THR A 1 402 ? -58.446 2.223 15.650 1.00 53.59 402 THR A CA 1
ATOM 2965 C C . THR A 1 402 ? -57.715 3.130 14.659 1.00 53.59 402 THR A C 1
ATOM 2967 O O . THR A 1 402 ? -58.152 3.211 13.505 1.00 53.59 402 THR A O 1
ATOM 2970 N N . PRO A 1 403 ? -56.647 3.838 15.072 1.00 54.03 403 PRO A N 1
ATOM 2971 C CA . PRO A 1 403 ? -55.822 4.588 14.137 1.00 54.03 403 PRO A CA 1
ATOM 2972 C C . PRO A 1 403 ? -55.437 3.664 12.975 1.00 54.03 403 PRO A C 1
ATOM 2974 O O . PRO A 1 403 ? -55.084 2.509 13.242 1.00 54.03 403 PRO A O 1
ATOM 2977 N N . PRO A 1 404 ? -55.537 4.109 11.708 1.00 56.12 404 PRO A N 1
ATOM 2978 C CA . PRO A 1 404 ? -55.116 3.284 10.587 1.00 56.12 404 PRO A CA 1
ATOM 2979 C C . PRO A 1 404 ? -53.685 2.817 10.849 1.00 56.12 404 PRO A C 1
ATOM 2981 O O . PRO A 1 404 ? -52.844 3.612 11.280 1.00 56.12 404 PRO A O 1
ATOM 2984 N N . ALA A 1 405 ? -53.447 1.516 10.663 1.00 57.16 405 ALA A N 1
ATOM 2985 C CA . ALA A 1 405 ? -52.129 0.932 10.856 1.00 57.16 405 ALA A CA 1
ATOM 2986 C C . ALA A 1 405 ? -51.096 1.781 10.095 1.00 57.16 405 ALA A C 1
ATOM 2988 O O . ALA A 1 405 ? -51.392 2.209 8.971 1.00 57.16 405 ALA A O 1
ATOM 2989 N N . PRO A 1 406 ? -49.923 2.068 10.692 1.00 57.53 406 PRO A N 1
ATOM 2990 C CA . PRO A 1 406 ? -48.884 2.798 9.987 1.00 57.53 406 PRO A CA 1
ATOM 2991 C C . PRO A 1 406 ? -48.619 2.100 8.647 1.00 57.53 406 PRO A C 1
ATOM 2993 O O . PRO A 1 406 ? -48.649 0.864 8.597 1.00 57.53 406 PRO A O 1
ATOM 2996 N N . PRO A 1 407 ? -48.429 2.867 7.558 1.00 63.03 407 PRO A N 1
ATOM 2997 C CA . PRO A 1 407 ? -48.193 2.283 6.249 1.00 63.03 407 PRO A CA 1
ATOM 2998 C C . PRO A 1 407 ? -47.034 1.282 6.346 1.00 63.03 407 PRO A C 1
ATOM 3000 O O . PRO A 1 407 ? -46.057 1.555 7.053 1.00 63.03 407 PRO A O 1
ATOM 3003 N N . PRO A 1 408 ? -47.158 0.109 5.703 1.00 72.69 408 PRO A N 1
ATOM 3004 C CA . PRO A 1 408 ? -46.141 -0.922 5.794 1.00 72.69 408 PRO A CA 1
ATOM 3005 C C . PRO A 1 408 ? -44.810 -0.370 5.290 1.00 72.69 408 PRO A C 1
ATOM 3007 O O . PRO A 1 408 ? -44.761 0.328 4.279 1.00 72.69 408 PRO A O 1
ATOM 3010 N N . ASP A 1 409 ? -43.736 -0.685 6.011 1.00 84.25 409 ASP A N 1
ATOM 3011 C CA . ASP A 1 409 ? -42.380 -0.310 5.627 1.00 84.25 409 ASP A CA 1
ATOM 3012 C C . ASP A 1 409 ? -42.092 -0.821 4.194 1.00 84.25 409 ASP A C 1
ATOM 3014 O O . ASP A 1 409 ? -42.202 -2.030 3.934 1.00 84.25 409 ASP A O 1
ATOM 3018 N N . PRO A 1 410 ? -41.750 0.068 3.242 1.00 89.69 410 PRO A N 1
ATOM 3019 C CA . PRO A 1 410 ? -41.506 -0.323 1.856 1.00 89.69 410 PRO A CA 1
ATOM 3020 C C . PRO A 1 410 ? -40.372 -1.337 1.700 1.00 89.69 410 PRO A C 1
ATOM 3022 O O . PRO A 1 410 ? -40.460 -2.222 0.855 1.00 89.69 410 PRO A O 1
ATOM 3025 N N . ILE A 1 411 ? -39.345 -1.303 2.557 1.00 89.88 411 ILE A N 1
ATOM 3026 C CA . ILE A 1 411 ? -38.283 -2.321 2.555 1.00 89.88 411 ILE A CA 1
ATOM 3027 C C . ILE A 1 411 ? -38.813 -3.652 3.096 1.00 89.88 411 ILE A C 1
ATOM 3029 O O . ILE A 1 411 ? -38.434 -4.720 2.608 1.00 89.88 411 ILE A O 1
ATOM 3033 N N . ALA A 1 412 ? -39.716 -3.610 4.081 1.00 88.94 412 ALA A N 1
ATOM 3034 C CA . ALA A 1 412 ? -40.332 -4.812 4.636 1.00 88.94 412 ALA A CA 1
ATOM 3035 C C . ALA A 1 412 ? -41.204 -5.554 3.610 1.00 88.94 412 ALA A C 1
ATOM 3037 O O . ALA A 1 412 ? -41.321 -6.778 3.690 1.00 88.94 412 ALA A O 1
ATOM 3038 N N . THR A 1 413 ? -41.773 -4.844 2.630 1.00 90.75 413 THR A N 1
ATOM 3039 C CA . THR A 1 413 ? -42.727 -5.391 1.647 1.00 90.75 413 THR A CA 1
ATOM 3040 C C . THR A 1 413 ? -42.196 -5.503 0.217 1.00 90.75 413 THR A C 1
ATOM 3042 O O . THR A 1 413 ? -42.789 -6.237 -0.567 1.00 90.75 413 THR A O 1
ATOM 3045 N N . ALA A 1 414 ? -41.048 -4.894 -0.092 1.00 92.62 414 ALA A N 1
ATOM 3046 C CA . ALA A 1 414 ? -40.417 -4.902 -1.412 1.00 92.62 414 ALA A CA 1
ATOM 3047 C C . ALA A 1 414 ? -40.296 -6.299 -2.050 1.00 92.62 414 ALA A C 1
ATOM 3049 O O . ALA A 1 414 ? -39.949 -7.280 -1.381 1.00 92.62 414 ALA A O 1
ATOM 3050 N N . GLN A 1 415 ? -40.489 -6.376 -3.359 1.00 93.25 415 GLN A N 1
ATOM 3051 C CA . GLN A 1 415 ? -40.295 -7.548 -4.209 1.00 93.25 415 GLN A CA 1
ATOM 3052 C C . GLN A 1 415 ? -39.311 -7.237 -5.338 1.00 93.25 415 GLN A C 1
ATOM 3054 O O . GLN A 1 415 ? -39.079 -6.080 -5.669 1.00 93.25 415 GLN A O 1
ATOM 3059 N N . ALA A 1 416 ? -38.701 -8.272 -5.921 1.00 92.69 416 ALA A N 1
ATOM 3060 C CA . ALA A 1 416 ? -37.825 -8.087 -7.076 1.00 92.69 416 ALA A CA 1
ATOM 3061 C C . ALA A 1 416 ? -38.595 -7.432 -8.235 1.00 92.69 416 ALA A C 1
ATOM 3063 O O . ALA A 1 416 ? -39.667 -7.903 -8.607 1.00 92.69 416 ALA A O 1
ATOM 3064 N N . GLY A 1 417 ? -38.033 -6.362 -8.792 1.00 89.31 417 GLY A N 1
ATOM 3065 C CA . GLY A 1 417 ? -38.656 -5.516 -9.806 1.00 89.31 417 GLY A CA 1
ATOM 3066 C C . GLY A 1 417 ? -39.300 -4.238 -9.263 1.00 89.31 417 GLY A C 1
ATOM 3067 O O . GLY A 1 417 ? -39.473 -3.308 -10.046 1.00 89.31 417 GLY A O 1
ATOM 3068 N N . ASP A 1 418 ? -39.596 -4.153 -7.960 1.00 94.44 418 ASP A N 1
ATOM 3069 C CA . ASP A 1 418 ? -40.140 -2.934 -7.352 1.00 94.44 418 ASP A CA 1
ATOM 3070 C C . ASP A 1 418 ? -39.117 -1.799 -7.392 1.00 94.44 418 ASP A C 1
ATOM 3072 O O . ASP A 1 418 ? -37.909 -2.036 -7.331 1.00 94.44 418 ASP A O 1
ATOM 3076 N N . CYS A 1 419 ? -39.596 -0.557 -7.419 1.00 93.50 419 CYS A N 1
ATOM 3077 C CA . CYS A 1 419 ? -38.743 0.618 -7.335 1.00 93.50 419 CYS A CA 1
ATOM 3078 C C . CYS A 1 419 ? -39.041 1.438 -6.087 1.00 93.50 419 CYS A C 1
ATOM 3080 O O . CYS A 1 419 ? -40.189 1.645 -5.686 1.00 93.50 419 CYS A O 1
ATOM 3082 N N . LEU A 1 420 ? -37.967 1.886 -5.447 1.00 92.81 420 LEU A N 1
ATOM 3083 C CA . LEU A 1 420 ? -38.008 2.612 -4.193 1.00 92.81 420 LEU A CA 1
ATOM 3084 C C . LEU A 1 420 ? -37.294 3.952 -4.347 1.00 92.81 420 LEU A C 1
ATOM 3086 O O . LEU A 1 420 ? -36.205 4.039 -4.914 1.00 92.81 420 LEU A O 1
ATOM 3090 N N . LEU A 1 421 ? -37.891 5.003 -3.804 1.00 90.25 421 LEU A N 1
ATOM 3091 C CA . LEU A 1 421 ? -37.248 6.292 -3.628 1.00 90.25 421 LEU A CA 1
ATOM 3092 C C . LEU A 1 421 ? -36.569 6.323 -2.258 1.00 90.25 421 LEU A C 1
ATOM 3094 O O . LEU A 1 421 ? -37.182 5.969 -1.246 1.00 90.25 421 LEU A O 1
ATOM 3098 N N . ARG A 1 422 ? -35.313 6.769 -2.239 1.00 88.44 422 ARG A N 1
ATOM 3099 C CA . ARG A 1 422 ? -34.541 6.994 -1.016 1.00 88.44 422 ARG A CA 1
ATOM 3100 C C . ARG A 1 422 ? -34.531 8.484 -0.691 1.00 88.44 422 ARG A C 1
ATOM 3102 O O . ARG A 1 422 ? -34.201 9.300 -1.546 1.00 88.44 422 ARG A O 1
ATOM 3109 N N . SER A 1 423 ? -34.853 8.836 0.545 1.00 82.31 423 SER A N 1
ATOM 3110 C CA . SER A 1 423 ? -34.743 10.196 1.079 1.00 82.31 423 SER A CA 1
ATOM 3111 C C . SER A 1 423 ? -34.137 10.174 2.488 1.00 82.31 423 SER A C 1
ATOM 3113 O O . SER A 1 423 ? -33.816 9.111 3.023 1.00 82.31 423 SER A O 1
ATOM 3115 N N . GLY A 1 424 ? -33.924 11.342 3.096 1.00 75.00 424 GLY A N 1
ATOM 3116 C CA . GLY A 1 424 ? -33.276 11.447 4.405 1.00 75.00 424 GLY A CA 1
ATOM 3117 C C . GLY A 1 424 ? -31.754 11.529 4.291 1.00 75.00 424 GLY A C 1
ATOM 3118 O O . GLY A 1 424 ? -31.246 12.249 3.439 1.00 75.00 424 GLY A O 1
ATOM 3119 N N . SER A 1 425 ? -31.023 10.845 5.172 1.00 64.31 425 SER A N 1
ATOM 3120 C CA . SER A 1 425 ? -29.552 10.883 5.208 1.00 64.31 425 SER A CA 1
ATOM 3121 C C . SER A 1 425 ? -28.932 9.488 5.160 1.00 64.31 425 SER A C 1
ATOM 3123 O O . SER A 1 425 ? -29.619 8.485 5.381 1.00 64.31 425 SER A O 1
ATOM 3125 N N . ALA A 1 426 ? -27.616 9.410 4.916 1.00 57.03 426 ALA A N 1
ATOM 3126 C CA . ALA A 1 426 ? -26.842 8.157 4.935 1.00 57.03 426 ALA A CA 1
ATOM 3127 C C . ALA A 1 426 ? -27.111 7.313 6.194 1.00 57.03 426 ALA A C 1
ATOM 3129 O O . ALA A 1 426 ? -27.227 6.095 6.106 1.00 57.03 426 ALA A O 1
ATOM 3130 N N . GLN A 1 427 ? -27.285 7.972 7.346 1.00 51.91 427 GLN A N 1
ATOM 3131 C CA . GLN A 1 427 ? -27.543 7.336 8.643 1.00 51.91 427 GLN A CA 1
ATOM 3132 C C . GLN A 1 427 ? -29.031 7.060 8.917 1.00 51.91 427 GLN A C 1
ATOM 3134 O O . GLN A 1 427 ? -29.349 6.175 9.704 1.00 51.91 427 GLN A O 1
ATOM 3139 N N . TYR A 1 428 ? -29.940 7.798 8.272 1.00 64.94 428 TYR A N 1
ATOM 3140 C CA . TYR A 1 428 ? -31.389 7.685 8.454 1.00 64.94 428 TYR A CA 1
ATOM 3141 C C . TYR A 1 428 ? -32.080 7.710 7.091 1.00 64.94 428 TYR A C 1
ATOM 3143 O O . TYR A 1 428 ? -32.691 8.706 6.695 1.00 64.94 428 TYR A O 1
ATOM 3151 N N . SER A 1 429 ? -31.926 6.615 6.346 1.00 77.62 429 SER A N 1
ATOM 3152 C CA . SER A 1 429 ? -32.555 6.468 5.035 1.00 77.62 429 SER A CA 1
ATOM 3153 C C . SER A 1 429 ? -34.041 6.174 5.198 1.00 77.62 429 SER A C 1
ATOM 3155 O O . SER A 1 429 ? -34.434 5.206 5.847 1.00 77.62 429 SER A O 1
ATOM 3157 N N . GLN A 1 430 ? -34.858 7.028 4.600 1.00 85.88 430 GLN A N 1
ATOM 3158 C CA . GLN A 1 430 ? -36.292 6.848 4.468 1.00 85.88 430 GLN A CA 1
ATOM 3159 C C . GLN A 1 430 ? -36.579 6.265 3.089 1.00 85.88 430 GLN A C 1
ATOM 3161 O O . GLN A 1 430 ? -35.974 6.667 2.095 1.00 85.88 430 GLN A O 1
ATOM 3166 N N . TRP A 1 431 ? -37.499 5.308 3.044 1.00 89.94 431 TRP A N 1
ATOM 3167 C CA . TRP A 1 431 ? -37.850 4.583 1.833 1.00 89.94 431 TRP A CA 1
ATOM 3168 C C . TRP A 1 431 ? -39.320 4.795 1.519 1.00 89.94 431 TRP A C 1
ATOM 3170 O O . TRP A 1 431 ? -40.162 4.730 2.413 1.00 89.94 431 TRP A O 1
ATOM 3180 N N . ALA A 1 432 ? -39.619 5.034 0.249 1.00 90.31 432 ALA A N 1
ATOM 3181 C CA . ALA A 1 432 ? -40.975 5.123 -0.272 1.00 90.31 432 ALA A CA 1
ATOM 3182 C C . ALA A 1 432 ? -41.080 4.296 -1.553 1.00 90.31 432 ALA A C 1
ATOM 3184 O O . ALA A 1 432 ? -40.166 4.322 -2.373 1.00 90.31 432 ALA A O 1
ATOM 3185 N N . SER A 1 433 ? -42.182 3.576 -1.750 1.00 91.75 433 SER A N 1
ATOM 3186 C CA . SER A 1 433 ? -42.465 2.947 -3.045 1.00 91.75 433 SER A CA 1
ATOM 3187 C C . SER A 1 433 ? -42.661 4.022 -4.117 1.00 91.75 433 SER A C 1
ATOM 3189 O O . SER A 1 433 ? -43.290 5.048 -3.858 1.00 91.75 433 SER A O 1
ATOM 3191 N N . SER A 1 434 ? -42.120 3.791 -5.309 1.00 92.19 434 SER A N 1
ATOM 3192 C CA . SER A 1 434 ? -42.173 4.719 -6.439 1.00 92.19 434 SER A CA 1
ATOM 3193 C C . SER A 1 434 ? -42.248 3.950 -7.755 1.00 92.19 434 SER A C 1
ATOM 3195 O O . SER A 1 434 ? -41.828 2.797 -7.835 1.00 92.19 434 SER A O 1
ATOM 3197 N N . ASP A 1 435 ? -42.725 4.607 -8.808 1.00 90.81 435 ASP A N 1
ATOM 3198 C CA . ASP A 1 435 ? -42.562 4.096 -10.166 1.00 90.81 435 ASP A CA 1
ATOM 3199 C C . ASP A 1 435 ? -41.075 4.050 -10.537 1.00 90.81 435 ASP A C 1
ATOM 3201 O O . ASP A 1 435 ? -40.295 4.915 -10.123 1.00 90.81 435 ASP A O 1
ATOM 3205 N N . CYS A 1 436 ? -40.688 3.046 -11.323 1.00 87.00 436 CYS A N 1
ATOM 3206 C CA . CYS A 1 436 ? -39.319 2.902 -11.798 1.00 87.00 436 CYS A CA 1
ATOM 3207 C C . CYS A 1 436 ? -38.947 4.031 -12.754 1.00 87.00 436 CYS A C 1
ATOM 3209 O O . CYS A 1 436 ? -39.606 4.264 -13.768 1.00 87.00 436 CYS A O 1
ATOM 3211 N N . GLY A 1 437 ? -37.854 4.712 -12.440 1.00 82.00 437 GLY A N 1
ATOM 3212 C CA . GLY A 1 437 ? -37.359 5.828 -13.224 1.00 82.00 437 GLY A CA 1
ATOM 3213 C C . GLY A 1 437 ? -36.036 6.360 -12.696 1.00 82.00 437 GLY A C 1
ATOM 3214 O O . GLY A 1 437 ? -35.428 5.804 -11.780 1.00 82.00 437 GLY A O 1
ATOM 3215 N N . LEU A 1 438 ? -35.585 7.460 -13.285 1.00 81.62 438 LEU A N 1
ATOM 3216 C CA . LEU A 1 438 ? -34.313 8.080 -12.928 1.00 81.62 438 LEU A CA 1
ATOM 3217 C C . LEU A 1 438 ? -34.290 8.492 -11.463 1.00 81.62 438 LEU A C 1
ATOM 3219 O O . LEU A 1 438 ? -35.225 9.131 -10.984 1.00 81.62 438 LEU A O 1
ATOM 3223 N N . GLY A 1 439 ? -33.207 8.149 -10.769 1.00 79.12 439 GLY A N 1
ATOM 3224 C CA . GLY A 1 439 ? -33.059 8.483 -9.355 1.00 79.12 439 GLY A CA 1
ATOM 3225 C C . GLY A 1 439 ? -33.766 7.520 -8.398 1.00 79.12 439 GLY A C 1
ATOM 3226 O O . GLY A 1 439 ? -33.758 7.755 -7.192 1.00 79.12 439 GLY A O 1
ATOM 3227 N N . THR A 1 440 ? -34.371 6.441 -8.908 1.00 89.06 440 THR A N 1
ATOM 3228 C CA . THR A 1 440 ? -34.996 5.396 -8.081 1.00 89.06 440 THR A CA 1
ATOM 3229 C C . THR A 1 440 ? -34.099 4.171 -7.943 1.00 89.06 440 THR A C 1
ATOM 3231 O O . THR A 1 440 ? -33.225 3.915 -8.773 1.00 89.06 440 THR A O 1
ATOM 3234 N N . TYR A 1 441 ? -34.324 3.398 -6.886 1.00 90.12 441 TYR A N 1
ATOM 3235 C CA . TYR A 1 441 ? -33.625 2.153 -6.613 1.00 90.12 441 TYR A CA 1
ATOM 3236 C C . TYR A 1 441 ? -34.509 0.966 -6.975 1.00 90.12 441 TYR A C 1
ATOM 3238 O O . TYR A 1 441 ? -35.524 0.733 -6.319 1.00 90.12 441 TYR A O 1
ATOM 3246 N N . GLN A 1 442 ? -34.114 0.204 -7.989 1.00 91.31 442 GLN A N 1
ATOM 3247 C CA . GLN A 1 442 ? -34.790 -1.031 -8.349 1.00 91.31 442 GLN A CA 1
ATOM 3248 C C . GLN A 1 442 ? -34.352 -2.161 -7.418 1.00 91.31 442 GLN A C 1
ATOM 3250 O O . GLN A 1 442 ? -33.164 -2.375 -7.179 1.00 91.31 442 GLN A O 1
ATOM 3255 N N . VAL A 1 443 ? -35.314 -2.923 -6.915 1.00 93.19 443 VAL A N 1
ATOM 3256 C CA . VAL A 1 443 ? -35.083 -4.126 -6.124 1.00 93.19 443 VAL A CA 1
ATOM 3257 C C . VAL A 1 443 ? -34.671 -5.253 -7.056 1.00 93.19 443 VAL A C 1
ATOM 3259 O O . VAL A 1 443 ? -35.473 -5.769 -7.829 1.00 93.19 443 VAL A O 1
ATOM 3262 N N . LEU A 1 444 ? -33.417 -5.675 -6.959 1.00 90.38 444 LEU A N 1
ATOM 3263 C CA . LEU A 1 444 ? -32.893 -6.782 -7.753 1.00 90.38 444 LEU A CA 1
ATOM 3264 C C . LEU A 1 444 ? -33.247 -8.127 -7.132 1.00 90.38 444 LEU A C 1
ATOM 3266 O O . LEU A 1 444 ? -33.638 -9.074 -7.813 1.00 90.38 444 LEU A O 1
ATOM 3270 N N . LYS A 1 445 ? -33.066 -8.226 -5.812 1.00 93.81 445 LYS A N 1
ATOM 3271 C CA . LYS A 1 445 ? -33.236 -9.477 -5.082 1.00 93.81 445 LYS A CA 1
ATOM 3272 C C . LYS A 1 445 ? -33.569 -9.229 -3.626 1.00 93.81 445 LYS A C 1
ATOM 3274 O O . LYS A 1 445 ? -33.154 -8.238 -3.029 1.00 93.81 445 LYS A O 1
ATOM 3279 N N . THR A 1 446 ? -34.306 -10.166 -3.051 1.00 94.62 446 THR A N 1
ATOM 3280 C CA . THR A 1 446 ? -34.709 -10.141 -1.653 1.00 94.62 446 THR A CA 1
ATOM 3281 C C . THR A 1 446 ? -34.362 -11.473 -0.998 1.00 94.62 446 THR A C 1
ATOM 3283 O O . THR A 1 446 ? -34.471 -12.534 -1.615 1.00 94.62 446 THR A O 1
ATOM 3286 N N . PHE A 1 447 ? -33.919 -11.419 0.253 1.00 93.00 447 PHE A N 1
ATOM 3287 C CA . PHE A 1 447 ? -33.606 -12.585 1.071 1.00 93.00 447 PHE A CA 1
ATOM 3288 C C . PHE A 1 447 ? -34.394 -12.483 2.373 1.00 93.00 447 PHE A C 1
ATOM 3290 O O . PHE A 1 447 ? -34.288 -11.483 3.075 1.00 93.00 447 PHE A O 1
ATOM 3297 N N . ALA A 1 448 ? -35.204 -13.491 2.684 1.00 92.12 448 ALA A N 1
ATOM 3298 C CA . ALA A 1 448 ? -35.979 -13.554 3.921 1.00 92.12 448 ALA A CA 1
ATOM 3299 C C . ALA A 1 448 ? -35.283 -14.443 4.963 1.00 92.12 448 ALA A C 1
ATOM 3301 O O . ALA A 1 448 ? -34.485 -15.309 4.611 1.00 92.12 448 ALA A O 1
ATOM 3302 N N . GLY A 1 449 ? -35.617 -14.254 6.239 1.00 90.25 449 GLY A N 1
ATOM 3303 C CA . GLY A 1 449 ? -35.074 -15.039 7.349 1.00 90.25 449 GLY A CA 1
ATOM 3304 C C . GLY A 1 449 ? -33.654 -14.648 7.768 1.00 90.25 449 GLY A C 1
ATOM 3305 O O . GLY A 1 449 ? -33.020 -15.397 8.506 1.00 90.25 449 GLY A O 1
ATOM 3306 N N . THR A 1 450 ? -33.147 -13.512 7.294 1.00 89.19 450 THR A N 1
ATOM 3307 C CA . THR A 1 450 ? -31.760 -13.085 7.488 1.00 89.19 450 THR A CA 1
ATOM 3308 C C . THR A 1 450 ? -31.636 -11.566 7.486 1.00 89.19 450 THR A C 1
ATOM 3310 O O . THR A 1 450 ? -32.370 -10.876 6.781 1.00 89.19 450 THR A O 1
ATOM 3313 N N . THR A 1 451 ? -30.666 -11.045 8.232 1.00 89.38 451 THR A N 1
ATOM 3314 C CA . THR A 1 451 ? -30.222 -9.642 8.178 1.00 89.38 451 THR A CA 1
ATOM 3315 C C . THR A 1 451 ? -28.811 -9.503 7.598 1.00 89.38 451 THR A C 1
ATOM 3317 O O . THR A 1 451 ? -28.253 -8.407 7.613 1.00 89.38 451 THR A O 1
ATOM 3320 N N . ASP A 1 452 ? -28.237 -10.602 7.102 1.00 88.12 452 ASP A N 1
ATOM 3321 C CA . ASP A 1 452 ? -26.889 -10.671 6.540 1.00 88.12 452 ASP A CA 1
ATOM 3322 C C . ASP A 1 452 ? -26.833 -10.054 5.137 1.00 88.12 452 ASP A C 1
ATOM 3324 O O . ASP A 1 452 ? -27.286 -10.635 4.145 1.00 88.12 452 ASP A O 1
ATOM 3328 N N . GLN A 1 453 ? -26.270 -8.850 5.058 1.00 86.12 453 GLN A N 1
ATOM 3329 C CA . GLN A 1 453 ? -26.168 -8.096 3.813 1.00 86.12 453 GLN A CA 1
ATOM 3330 C C . GLN A 1 453 ? -25.142 -8.677 2.826 1.00 86.12 453 GLN A C 1
ATOM 3332 O O . GLN A 1 453 ? -25.211 -8.333 1.645 1.00 86.12 453 GLN A O 1
ATOM 3337 N N . SER A 1 454 ? -24.244 -9.575 3.256 1.00 87.50 454 SER A N 1
ATOM 3338 C CA . SER A 1 454 ? -23.249 -10.204 2.367 1.00 87.50 454 SER A CA 1
ATOM 3339 C C . SER A 1 454 ? -23.895 -11.045 1.259 1.00 87.50 454 SER A C 1
ATOM 3341 O O . SER A 1 454 ? -23.335 -11.235 0.181 1.00 87.50 454 SER A O 1
ATOM 3343 N N . LEU A 1 455 ? -25.148 -11.470 1.452 1.00 85.31 455 LEU A N 1
ATOM 3344 C CA . LEU A 1 455 ? -25.939 -12.158 0.430 1.00 85.31 455 LEU A CA 1
ATOM 3345 C C . LEU A 1 455 ? -26.153 -11.319 -0.841 1.00 85.31 455 LEU A C 1
ATOM 3347 O O . LEU A 1 455 ? -26.426 -11.876 -1.907 1.00 85.31 455 LEU A O 1
ATOM 3351 N N . CYS A 1 456 ? -26.014 -9.994 -0.747 1.00 85.88 456 CYS A N 1
ATOM 3352 C CA . CYS A 1 456 ? -26.066 -9.093 -1.893 1.00 85.88 456 CYS A CA 1
ATOM 3353 C C . CYS A 1 456 ? -24.730 -8.952 -2.640 1.00 85.88 456 CYS A C 1
ATOM 3355 O O . CYS A 1 456 ? -24.732 -8.383 -3.727 1.00 85.88 456 CYS A O 1
ATOM 3357 N N . ASP A 1 457 ? -23.608 -9.458 -2.114 1.00 79.62 457 ASP A N 1
ATOM 3358 C CA . ASP A 1 457 ? -22.262 -9.238 -2.681 1.00 79.62 457 ASP A CA 1
ATOM 3359 C C . ASP A 1 457 ? -22.109 -9.800 -4.096 1.00 79.62 457 ASP A C 1
ATOM 3361 O O . ASP A 1 457 ? -21.380 -9.250 -4.915 1.00 79.62 457 ASP A O 1
ATOM 3365 N N . ASN A 1 458 ? -22.839 -10.877 -4.391 1.00 77.06 458 ASN A N 1
ATOM 3366 C CA . ASN A 1 458 ? -22.812 -11.559 -5.683 1.00 77.06 458 ASN A CA 1
ATOM 3367 C C . ASN A 1 458 ? -24.074 -11.304 -6.518 1.00 77.06 458 ASN A C 1
ATOM 3369 O O . ASN A 1 458 ? -24.320 -12.022 -7.488 1.00 77.06 458 ASN A O 1
ATOM 3373 N N . VAL A 1 459 ? -24.916 -10.342 -6.128 1.00 81.06 459 VAL A N 1
ATOM 3374 C CA . VAL A 1 459 ? -26.086 -9.961 -6.926 1.00 81.06 459 VAL A CA 1
ATOM 3375 C C . VAL A 1 459 ? -25.610 -9.032 -8.046 1.00 81.06 459 VAL A C 1
ATOM 3377 O O . VAL A 1 459 ? -25.131 -7.937 -7.743 1.00 81.06 459 VAL A O 1
ATOM 3380 N N . PRO A 1 460 ? -25.711 -9.443 -9.327 1.00 75.19 460 PRO A N 1
ATOM 3381 C CA . PRO A 1 460 ? -25.271 -8.617 -10.449 1.00 75.19 460 PRO A CA 1
ATOM 3382 C C . PRO A 1 460 ? -25.961 -7.258 -10.417 1.00 75.19 460 PRO A C 1
ATOM 3384 O O . PRO A 1 460 ? -27.147 -7.207 -10.117 1.00 75.19 460 PRO A O 1
ATOM 3387 N N . GLU A 1 461 ? -25.229 -6.181 -10.717 1.00 74.88 461 GLU A N 1
ATOM 3388 C CA . GLU A 1 461 ? -25.754 -4.802 -10.764 1.00 74.88 461 GLU A CA 1
ATOM 3389 C C . GLU A 1 461 ? -26.213 -4.238 -9.404 1.00 74.88 461 GLU A C 1
ATOM 3391 O O . GLU A 1 461 ? -26.699 -3.108 -9.336 1.00 74.88 461 GLU A O 1
ATOM 3396 N N . GLY A 1 462 ? -26.027 -4.980 -8.306 1.00 79.25 462 GLY A N 1
ATOM 3397 C CA . GLY A 1 462 ? -26.328 -4.517 -6.956 1.00 79.25 462 GLY A CA 1
ATOM 3398 C C . GLY A 1 462 ? -25.382 -3.402 -6.525 1.00 79.25 462 GLY A C 1
ATOM 3399 O O . GLY A 1 462 ? -24.164 -3.580 -6.492 1.00 79.25 462 GLY A O 1
ATOM 3400 N N . THR A 1 463 ? -25.940 -2.247 -6.173 1.00 76.12 463 THR A N 1
ATOM 3401 C CA . THR A 1 463 ? -25.168 -1.072 -5.745 1.00 76.12 463 THR A CA 1
ATOM 3402 C C . THR A 1 463 ? -25.465 -0.652 -4.313 1.00 76.12 463 THR A C 1
ATOM 3404 O O . THR A 1 463 ? -24.602 -0.057 -3.676 1.00 76.12 463 THR A O 1
ATOM 3407 N N . LEU A 1 464 ? -26.622 -1.042 -3.769 1.00 85.56 464 LEU A N 1
ATOM 3408 C CA . LEU A 1 464 ? -27.016 -0.753 -2.395 1.00 85.56 464 LEU A CA 1
ATOM 3409 C C . LEU A 1 464 ? -27.628 -1.982 -1.713 1.00 85.56 464 LEU A C 1
ATOM 3411 O O . LEU A 1 464 ? -28.343 -2.774 -2.324 1.00 85.56 464 LEU A O 1
ATOM 3415 N N . LYS A 1 465 ? -27.344 -2.133 -0.418 1.00 90.31 465 LYS A N 1
ATOM 3416 C CA . LYS A 1 465 ? -27.774 -3.260 0.414 1.00 90.31 465 LYS A CA 1
ATOM 3417 C C . LYS A 1 465 ? -28.522 -2.704 1.614 1.00 90.31 465 LYS A C 1
ATOM 3419 O O . LYS A 1 465 ? -28.022 -1.807 2.288 1.00 90.31 465 LYS A O 1
ATOM 3424 N N . VAL A 1 466 ? -29.719 -3.214 1.874 1.00 89.56 466 VAL A N 1
ATOM 3425 C CA . VAL A 1 466 ? -30.544 -2.752 2.995 1.00 89.56 466 VAL A CA 1
ATOM 3426 C C . VAL A 1 466 ? -31.042 -3.959 3.769 1.00 89.56 466 VAL A C 1
ATOM 3428 O O . VAL A 1 466 ? -31.675 -4.846 3.198 1.00 89.56 466 VAL A O 1
ATOM 3431 N N . SER A 1 467 ? -30.767 -4.002 5.071 1.00 90.56 467 SER A N 1
ATOM 3432 C CA . SER A 1 467 ? -31.378 -4.969 5.982 1.00 90.56 467 SER A CA 1
ATOM 3433 C C . SER A 1 467 ? -32.546 -4.333 6.733 1.00 90.56 467 SER A C 1
ATOM 3435 O O . SER A 1 467 ? -32.502 -3.172 7.132 1.00 90.56 467 SER A O 1
ATOM 3437 N N . ASN A 1 468 ? -33.602 -5.114 6.934 1.00 87.69 468 ASN A N 1
ATOM 3438 C CA . ASN A 1 468 ? -34.738 -4.768 7.772 1.00 87.69 468 ASN A CA 1
ATOM 3439 C C . ASN A 1 468 ? -34.845 -5.810 8.881 1.00 87.69 468 ASN A C 1
ATOM 3441 O O . ASN A 1 468 ? -35.223 -6.958 8.640 1.00 87.69 468 ASN A O 1
ATOM 3445 N N . THR A 1 469 ? -34.476 -5.411 10.095 1.00 85.25 469 THR A N 1
ATOM 3446 C CA . THR A 1 469 ? -34.469 -6.288 11.272 1.00 85.25 469 THR A CA 1
ATOM 3447 C C . THR A 1 469 ? -35.882 -6.673 11.701 1.00 85.25 469 THR A C 1
ATOM 3449 O O . THR A 1 469 ? -36.112 -7.830 12.039 1.00 85.25 469 THR A O 1
ATOM 3452 N N . GLY A 1 470 ? -36.844 -5.747 11.618 1.00 84.38 470 GLY A N 1
ATOM 3453 C CA . GLY A 1 470 ? -38.244 -5.992 11.977 1.00 84.38 470 GLY A CA 1
ATOM 3454 C C . GLY A 1 470 ? -38.915 -7.053 11.101 1.00 84.38 470 GLY A C 1
ATOM 3455 O O . GLY A 1 470 ? -39.704 -7.852 11.597 1.00 84.38 470 GLY A O 1
ATOM 3456 N N . ALA A 1 471 ? -38.556 -7.104 9.817 1.00 85.88 471 ALA A N 1
ATOM 3457 C CA . ALA A 1 471 ? -39.032 -8.108 8.866 1.00 85.88 471 ALA A CA 1
ATOM 3458 C C . ALA A 1 471 ? -38.051 -9.282 8.655 1.00 85.88 471 ALA A C 1
ATOM 3460 O O . ALA A 1 471 ? -38.327 -10.152 7.830 1.00 85.88 471 ALA A O 1
ATOM 3461 N N . ASN A 1 472 ? -36.919 -9.306 9.375 1.00 90.12 472 ASN A N 1
ATOM 3462 C CA . ASN A 1 472 ? -35.823 -10.272 9.232 1.00 90.12 472 ASN A CA 1
ATOM 3463 C C . ASN A 1 472 ? -35.474 -10.563 7.759 1.00 90.12 472 ASN A C 1
ATOM 3465 O O . ASN A 1 472 ? -35.571 -11.702 7.291 1.00 90.12 472 ASN A O 1
ATOM 3469 N N . ARG A 1 473 ? -35.153 -9.512 6.999 1.00 92.75 473 ARG A N 1
ATOM 3470 C CA . ARG A 1 473 ? -34.878 -9.625 5.561 1.00 92.75 473 ARG A CA 1
ATOM 3471 C C . ARG A 1 473 ? -33.788 -8.680 5.072 1.00 92.75 473 ARG A C 1
ATOM 3473 O O . ARG A 1 473 ? -33.544 -7.631 5.666 1.00 92.75 473 ARG A O 1
ATOM 3480 N N . VAL A 1 474 ? -33.214 -9.016 3.923 1.00 93.38 474 VAL A N 1
ATOM 3481 C CA . VAL A 1 474 ? -32.249 -8.210 3.166 1.00 93.38 474 VAL A CA 1
ATOM 3482 C C . VAL A 1 474 ? -32.792 -7.923 1.769 1.00 93.38 474 VAL A C 1
ATOM 3484 O O . VAL A 1 474 ? -33.430 -8.775 1.145 1.00 93.38 474 VAL A O 1
ATOM 3487 N N . VAL A 1 475 ? -32.559 -6.708 1.282 1.00 93.69 475 VAL A N 1
ATOM 3488 C CA . VAL A 1 475 ? -32.968 -6.217 -0.036 1.00 93.69 475 VAL A CA 1
ATOM 3489 C C . VAL A 1 475 ? -31.734 -5.680 -0.758 1.00 93.69 475 VAL A C 1
ATOM 3491 O O . VAL A 1 475 ? -31.040 -4.804 -0.243 1.00 93.69 475 VAL A O 1
ATOM 3494 N N . CYS A 1 476 ? -31.462 -6.222 -1.943 1.00 93.00 476 CYS A N 1
ATOM 3495 C CA . CYS A 1 476 ? -30.385 -5.787 -2.825 1.00 93.00 476 CYS A CA 1
ATOM 3496 C C . CYS A 1 476 ? -30.970 -4.868 -3.892 1.00 93.00 476 CYS A C 1
ATOM 3498 O O . CYS A 1 476 ? -31.916 -5.246 -4.588 1.00 93.00 476 CYS A O 1
ATOM 3500 N N . LEU A 1 477 ? -30.410 -3.672 -4.008 1.00 89.94 477 LEU A N 1
ATOM 3501 C CA . LEU A 1 477 ? -30.934 -2.576 -4.808 1.00 89.94 477 LEU A CA 1
ATOM 3502 C C . LEU A 1 477 ? -29.903 -2.146 -5.855 1.00 89.94 477 LEU A C 1
ATOM 3504 O O . LEU A 1 477 ? -28.702 -2.156 -5.580 1.00 89.94 477 LEU A O 1
ATOM 3508 N N . SER A 1 478 ? -30.375 -1.723 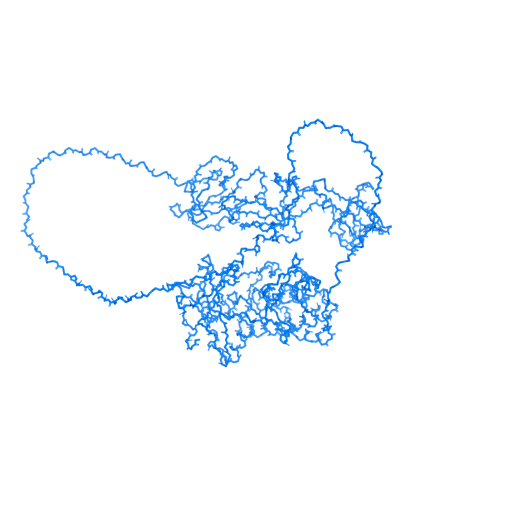-7.023 1.00 86.81 478 SER A N 1
ATOM 3509 C CA . SER A 1 478 ? -29.579 -1.024 -8.035 1.00 86.81 478 SER A CA 1
ATOM 3510 C C . SER A 1 478 ? -30.118 0.382 -8.219 1.00 86.81 478 SER A C 1
ATOM 3512 O O . SER A 1 478 ? -31.332 0.568 -8.299 1.00 86.81 478 SER A O 1
ATOM 3514 N N . TYR A 1 479 ? -29.240 1.376 -8.274 1.00 86.19 479 TYR A N 1
ATOM 3515 C CA . TYR A 1 479 ? -29.650 2.732 -8.621 1.00 86.19 479 TYR A CA 1
ATOM 3516 C C . TYR A 1 479 ? -29.884 2.836 -10.131 1.00 86.19 479 TYR A C 1
ATOM 3518 O O . TYR A 1 479 ? -29.036 2.451 -10.934 1.00 86.19 479 TYR A O 1
ATOM 3526 N N . THR A 1 480 ? -31.046 3.362 -10.505 1.00 80.81 480 THR A N 1
ATOM 3527 C CA . THR A 1 480 ? -31.473 3.464 -11.900 1.00 80.81 480 THR A CA 1
ATOM 3528 C C . THR A 1 480 ? -30.953 4.767 -12.503 1.00 80.81 480 THR A C 1
ATOM 3530 O O . THR A 1 480 ? -31.435 5.858 -12.170 1.00 80.81 480 THR A O 1
ATOM 3533 N N . ASP A 1 481 ? -29.980 4.658 -13.406 1.00 77.00 481 ASP A N 1
ATOM 3534 C CA . ASP A 1 481 ? -29.507 5.753 -14.251 1.00 77.00 481 ASP A CA 1
ATOM 3535 C C . ASP A 1 481 ? -30.189 5.734 -15.635 1.00 77.00 481 ASP A C 1
ATOM 3537 O O . ASP A 1 481 ? -31.032 4.889 -15.933 1.00 77.00 481 ASP A O 1
ATOM 3541 N N . GLN A 1 482 ? -29.880 6.719 -16.485 1.00 68.12 482 GLN A N 1
ATOM 3542 C CA . GLN A 1 482 ? -30.566 6.870 -17.775 1.00 68.12 482 GLN A CA 1
ATOM 3543 C C . GLN A 1 482 ? -30.252 5.759 -18.782 1.00 68.12 482 GLN A C 1
ATOM 3545 O O . GLN A 1 482 ? -31.124 5.441 -19.587 1.00 68.12 482 GLN A O 1
ATOM 3550 N N . ASN A 1 483 ? -29.033 5.200 -18.789 1.00 75.06 483 ASN A N 1
ATOM 3551 C CA . ASN A 1 483 ? -28.610 4.281 -19.857 1.00 75.06 483 ASN A CA 1
ATOM 3552 C C . ASN A 1 483 ? -27.746 3.093 -19.379 1.00 75.06 483 ASN A C 1
ATOM 3554 O O . ASN A 1 483 ? -27.093 2.444 -20.196 1.00 75.06 483 ASN A O 1
ATOM 3558 N N . GLY A 1 484 ? -27.733 2.788 -18.081 1.00 80.50 484 GLY A N 1
ATOM 3559 C CA . GLY A 1 484 ? -27.145 1.574 -17.508 1.00 80.50 484 GLY A CA 1
ATOM 3560 C C . GLY A 1 484 ? -25.644 1.624 -17.224 1.00 80.50 484 GLY A C 1
ATOM 3561 O O . GLY A 1 484 ? -25.105 0.655 -16.688 1.00 80.50 484 GLY A O 1
ATOM 3562 N N . ALA A 1 485 ? -24.939 2.708 -17.566 1.00 87.94 485 ALA A N 1
ATOM 3563 C CA . ALA A 1 485 ? -23.490 2.780 -17.373 1.00 87.94 485 ALA A CA 1
ATOM 3564 C C . ALA A 1 485 ? -23.101 2.799 -15.888 1.00 87.94 485 ALA A C 1
ATOM 3566 O O . ALA A 1 485 ? -22.104 2.185 -15.524 1.00 87.94 485 ALA A O 1
ATOM 3567 N N . TYR A 1 486 ? -23.914 3.396 -15.013 1.00 86.81 486 TYR A N 1
ATOM 3568 C CA . TYR A 1 486 ? -23.702 3.384 -13.559 1.00 86.81 486 TYR A CA 1
ATOM 3569 C C . TYR A 1 486 ? -23.523 1.960 -12.979 1.00 86.81 486 TYR A C 1
ATOM 3571 O O . TYR A 1 486 ? -22.703 1.714 -12.080 1.00 86.81 486 TYR A O 1
ATOM 3579 N N . SER A 1 487 ? -24.279 1.002 -13.521 1.00 84.88 487 SER A N 1
ATOM 3580 C CA . SER A 1 487 ? -24.289 -0.399 -13.083 1.00 84.88 487 SER A CA 1
ATOM 3581 C C . SER A 1 487 ? -23.320 -1.290 -13.866 1.00 84.88 487 SER A C 1
ATOM 3583 O O . SER A 1 487 ? -23.208 -2.479 -13.551 1.00 84.88 487 SER A O 1
ATOM 3585 N N . ALA A 1 488 ? -22.583 -0.729 -14.834 1.00 88.81 488 ALA A N 1
ATOM 3586 C CA . ALA A 1 488 ? -21.649 -1.473 -15.667 1.00 88.81 488 ALA A CA 1
ATOM 3587 C C . ALA A 1 488 ? -20.534 -2.113 -14.829 1.00 88.81 488 ALA A C 1
ATOM 3589 O O . ALA A 1 488 ? -19.912 -1.471 -13.980 1.00 88.81 488 ALA A O 1
ATOM 3590 N N . GLN A 1 489 ? -20.279 -3.393 -15.077 1.00 87.56 489 GLN A N 1
ATOM 3591 C CA . GLN A 1 489 ? -19.287 -4.206 -14.377 1.00 87.56 489 GLN A CA 1
ATOM 3592 C C . GLN A 1 489 ? -17.963 -4.275 -15.150 1.00 87.56 489 GLN A C 1
ATOM 3594 O O . GLN A 1 489 ? -17.964 -4.107 -16.373 1.00 87.56 489 GLN A O 1
ATOM 3599 N N . PRO A 1 490 ? -16.832 -4.577 -14.481 1.00 91.38 490 PRO A N 1
ATOM 3600 C CA . PRO A 1 490 ? -15.576 -4.860 -15.170 1.00 91.38 490 PRO A CA 1
ATOM 3601 C C . PRO A 1 490 ? -15.742 -5.907 -16.284 1.00 91.38 490 PRO A C 1
ATOM 3603 O O . PRO A 1 490 ? -16.371 -6.946 -16.089 1.00 91.38 490 PRO A O 1
ATOM 3606 N N . GLY A 1 491 ? -15.189 -5.616 -17.460 1.00 90.00 491 GLY A N 1
ATOM 3607 C CA . GLY A 1 491 ? -15.327 -6.410 -18.682 1.00 90.00 491 GLY A CA 1
ATOM 3608 C C . GLY A 1 491 ? -16.523 -6.038 -19.565 1.00 90.00 491 GLY A C 1
ATOM 3609 O O . GLY A 1 491 ? -16.545 -6.429 -20.730 1.00 90.00 491 GLY A O 1
ATOM 3610 N N . GLN A 1 492 ? -17.496 -5.270 -19.064 1.00 93.62 492 GLN A N 1
ATOM 3611 C CA . GLN A 1 492 ? -18.551 -4.699 -19.905 1.00 93.62 492 GLN A CA 1
ATOM 3612 C C . GLN A 1 492 ? -18.062 -3.438 -20.613 1.00 93.62 492 GLN A C 1
ATOM 3614 O O . GLN A 1 492 ? -17.112 -2.787 -20.171 1.00 93.62 492 GLN A O 1
ATOM 3619 N N . CYS A 1 493 ? -18.736 -3.088 -21.708 1.00 94.88 493 CYS A N 1
ATOM 3620 C CA . CYS A 1 493 ? -18.410 -1.898 -22.472 1.00 94.88 493 CYS A CA 1
ATOM 3621 C C . CYS A 1 493 ? -19.431 -0.788 -22.279 1.00 94.88 493 CYS A C 1
ATOM 3623 O O . CYS A 1 493 ? -20.638 -1.027 -22.193 1.00 94.88 493 CYS A O 1
ATOM 3625 N N . VAL A 1 494 ? -18.909 0.432 -22.225 1.00 93.75 494 VAL A N 1
ATOM 3626 C CA . VAL A 1 494 ? -19.667 1.669 -22.072 1.00 93.75 494 VAL A CA 1
ATOM 3627 C C . VAL A 1 494 ? -19.218 2.699 -23.100 1.00 93.75 494 VAL A C 1
ATOM 3629 O O . VAL A 1 494 ? -18.088 2.671 -23.595 1.00 93.75 494 VAL A O 1
ATOM 3632 N N . TYR A 1 495 ? -20.119 3.614 -23.435 1.00 91.69 495 TYR A N 1
ATOM 3633 C CA . TYR A 1 495 ? -19.840 4.711 -24.349 1.00 91.69 495 TYR A CA 1
ATOM 3634 C C . TYR A 1 495 ? -20.641 5.949 -23.970 1.00 91.69 495 TYR A C 1
ATOM 3636 O O . TYR A 1 495 ? -21.829 5.854 -23.661 1.00 91.69 495 TYR A O 1
ATOM 3644 N N . GLY A 1 496 ? -19.997 7.109 -24.054 1.00 86.94 496 GLY A N 1
ATOM 3645 C CA . GLY A 1 496 ? -20.625 8.423 -24.018 1.00 86.94 496 GLY A CA 1
ATOM 3646 C C . GLY A 1 496 ? -20.147 9.230 -25.224 1.00 86.94 496 GLY A C 1
ATOM 3647 O O . GLY A 1 496 ? -19.067 9.000 -25.744 1.00 86.94 496 GLY A O 1
ATOM 3648 N N . LYS A 1 497 ? -20.937 10.181 -25.723 1.00 72.12 497 LYS A N 1
ATOM 3649 C CA . LYS A 1 497 ? -20.461 11.072 -26.806 1.00 72.12 497 LYS A CA 1
ATOM 3650 C C . LYS A 1 497 ? -19.606 12.236 -26.296 1.00 72.12 497 LYS A C 1
ATOM 3652 O O . LYS A 1 497 ? -18.899 12.868 -27.070 1.00 72.12 497 LYS A O 1
ATOM 3657 N N . THR A 1 498 ? -19.707 12.560 -25.009 1.00 62.78 498 THR A N 1
ATOM 3658 C CA . THR A 1 498 ? -18.972 13.640 -24.334 1.00 62.78 498 THR A CA 1
ATOM 3659 C C . THR A 1 498 ? -18.786 13.280 -22.856 1.00 62.78 498 THR A C 1
ATOM 3661 O O . THR A 1 498 ? -19.521 12.445 -22.336 1.00 62.78 498 THR A O 1
ATOM 3664 N N . ALA A 1 499 ? -17.862 13.949 -22.153 1.00 51.94 499 ALA A N 1
ATOM 3665 C CA . ALA A 1 499 ? -17.656 13.794 -20.700 1.00 51.94 499 ALA A CA 1
ATOM 3666 C C . ALA A 1 499 ? -18.856 14.245 -19.831 1.00 51.94 499 ALA A C 1
ATOM 3668 O O . ALA A 1 499 ? -18.837 14.089 -18.622 1.00 51.94 499 ALA A O 1
ATOM 3669 N N . ALA A 1 500 ? -19.890 14.837 -20.438 1.00 51.78 500 ALA A N 1
ATOM 3670 C CA . ALA A 1 500 ? -21.172 15.157 -19.798 1.00 51.78 500 ALA A CA 1
ATOM 3671 C C . ALA A 1 500 ? -22.346 14.462 -20.517 1.00 51.78 500 ALA A C 1
ATOM 3673 O O . ALA A 1 500 ? -23.496 14.887 -20.412 1.00 51.78 500 ALA A O 1
ATOM 3674 N N . GLY A 1 501 ? -22.038 13.472 -21.355 1.00 60.84 501 GLY A N 1
ATOM 3675 C CA . GLY A 1 501 ? -22.989 12.804 -22.226 1.00 60.84 501 GLY A CA 1
ATOM 3676 C C . GLY A 1 501 ? -23.716 11.664 -21.525 1.00 60.84 501 GLY A C 1
ATOM 3677 O O . GLY A 1 501 ? -23.312 11.187 -20.471 1.00 60.84 501 GLY A O 1
ATOM 3678 N N . ASN A 1 502 ? -24.785 11.199 -22.166 1.00 72.12 502 ASN A N 1
ATOM 3679 C CA . ASN A 1 502 ? -25.541 10.013 -21.779 1.00 72.12 502 ASN A CA 1
ATOM 3680 C C . ASN A 1 502 ? -24.673 8.755 -21.937 1.00 72.12 502 ASN A C 1
ATOM 3682 O O . ASN A 1 502 ? -24.732 8.088 -22.969 1.00 72.12 502 ASN A O 1
ATOM 3686 N N . TRP A 1 503 ? -23.840 8.466 -20.938 1.00 87.38 503 TRP A N 1
ATOM 3687 C CA . TRP A 1 503 ? -23.083 7.223 -20.864 1.00 87.38 503 TRP A CA 1
ATOM 3688 C C . TRP A 1 503 ? -24.042 6.051 -20.740 1.00 87.38 503 TRP A C 1
ATOM 3690 O O . TRP A 1 503 ? -24.927 6.066 -19.883 1.00 87.38 503 TRP A O 1
ATOM 3700 N N . GLY A 1 504 ? -23.862 5.050 -21.595 1.00 88.62 504 GLY A N 1
ATOM 3701 C CA . GLY A 1 504 ? -24.651 3.827 -21.571 1.00 88.62 504 GLY A CA 1
ATOM 3702 C C . GLY A 1 504 ? -23.827 2.589 -21.862 1.00 88.62 504 GLY A C 1
ATOM 3703 O O . GLY A 1 504 ? -22.706 2.682 -22.368 1.00 88.62 504 GLY A O 1
ATOM 3704 N N . THR A 1 505 ? -24.387 1.431 -21.527 1.00 90.56 505 THR A N 1
ATOM 3705 C CA . THR A 1 505 ? -23.804 0.138 -21.889 1.00 90.56 505 THR A CA 1
ATOM 3706 C C . THR A 1 505 ? -24.081 -0.190 -23.353 1.00 90.56 505 THR A C 1
ATOM 3708 O O . THR A 1 505 ? -25.111 0.172 -23.922 1.00 90.56 505 THR A O 1
ATOM 3711 N N . LEU A 1 506 ? -23.132 -0.874 -23.986 1.00 92.38 506 LEU A N 1
ATOM 3712 C CA . LEU A 1 506 ? -23.225 -1.324 -25.373 1.00 92.38 506 LEU A CA 1
ATOM 3713 C C . LEU A 1 506 ? -22.363 -2.572 -25.594 1.00 92.38 506 LEU A C 1
ATOM 3715 O O . LEU A 1 506 ? -21.608 -3.000 -24.718 1.00 92.38 506 LEU A O 1
ATOM 3719 N N . ALA A 1 507 ? -22.473 -3.163 -26.784 1.00 92.94 507 ALA A N 1
ATOM 3720 C CA . ALA A 1 507 ? -21.575 -4.235 -27.191 1.00 92.94 507 ALA A CA 1
ATOM 3721 C C . ALA A 1 507 ? -20.130 -3.721 -27.294 1.00 92.94 507 ALA A C 1
ATOM 3723 O O . ALA A 1 507 ? -19.888 -2.605 -27.744 1.00 92.94 507 ALA A O 1
ATOM 3724 N N . CYS A 1 508 ? -19.159 -4.545 -26.903 1.00 92.12 508 CYS A N 1
ATOM 3725 C CA . CYS A 1 508 ? -17.752 -4.178 -27.003 1.00 92.12 508 CYS A CA 1
ATOM 3726 C C . CYS A 1 508 ? -17.306 -4.075 -28.462 1.00 92.12 508 CYS A C 1
ATOM 3728 O O . CYS A 1 508 ? -17.056 -5.082 -29.123 1.00 92.12 508 CYS A O 1
ATOM 3730 N N . GLU A 1 509 ? -17.195 -2.844 -28.945 1.00 92.56 509 GLU A N 1
ATOM 3731 C CA . GLU A 1 509 ? -16.761 -2.513 -30.296 1.00 92.56 509 GLU A CA 1
ATOM 3732 C C . GLU A 1 509 ? -15.607 -1.504 -30.288 1.00 92.56 509 GLU A C 1
ATOM 3734 O O . GLU A 1 509 ? -15.277 -0.905 -29.261 1.00 92.56 509 GLU A O 1
ATOM 3739 N N . THR A 1 510 ? -14.952 -1.346 -31.438 1.00 92.19 510 THR A N 1
ATOM 3740 C CA . THR A 1 510 ? -13.868 -0.375 -31.616 1.00 92.19 510 THR A CA 1
ATOM 3741 C C . THR A 1 510 ? -14.366 1.045 -31.361 1.00 92.19 510 THR A C 1
ATOM 3743 O O . THR A 1 510 ? -15.379 1.457 -31.918 1.00 92.19 510 THR A O 1
ATOM 3746 N N . GLY A 1 511 ? -13.624 1.812 -30.563 1.00 90.25 511 GLY A N 1
ATOM 3747 C CA . GLY A 1 511 ? -13.992 3.172 -30.167 1.00 90.25 511 GLY A CA 1
ATOM 3748 C C . GLY A 1 511 ? -14.876 3.250 -28.919 1.00 90.25 511 GLY A C 1
ATOM 3749 O O . GLY A 1 511 ? -15.029 4.344 -28.377 1.00 90.25 511 GLY A O 1
ATOM 3750 N N . ALA A 1 512 ? -15.412 2.121 -28.437 1.00 93.69 512 ALA A N 1
ATOM 3751 C CA . ALA A 1 512 ? -16.038 2.032 -27.121 1.00 93.69 512 ALA A CA 1
ATOM 3752 C C . ALA A 1 512 ? -14.988 1.918 -26.007 1.00 93.69 512 ALA A C 1
ATOM 3754 O O . ALA A 1 512 ? -13.805 1.695 -26.270 1.00 93.69 512 ALA A O 1
ATOM 3755 N N . PHE A 1 513 ? -15.422 2.026 -24.753 1.00 94.88 513 PHE A N 1
ATOM 3756 C CA . PHE A 1 513 ? -14.562 1.776 -23.602 1.00 94.88 513 PHE A CA 1
ATOM 3757 C C . PHE A 1 513 ? -14.919 0.465 -22.928 1.00 94.88 513 PHE A C 1
ATOM 3759 O O . PHE A 1 513 ? -16.093 0.201 -22.687 1.00 94.88 513 PHE A O 1
ATOM 3766 N N . THR A 1 514 ? -13.911 -0.312 -22.548 1.00 95.81 514 THR A N 1
ATOM 3767 C CA . THR A 1 514 ? -14.084 -1.428 -21.614 1.00 95.81 514 THR A CA 1
ATOM 3768 C C . THR A 1 514 ? -13.887 -0.933 -20.186 1.00 95.81 514 THR A C 1
ATOM 3770 O O . THR A 1 514 ? -12.900 -0.256 -19.886 1.00 95.81 514 THR A O 1
ATOM 3773 N N . VAL A 1 515 ? -14.803 -1.301 -19.291 1.00 95.44 515 VAL A N 1
ATOM 3774 C CA . VAL A 1 515 ? -14.653 -1.079 -17.851 1.00 95.44 515 VAL A CA 1
ATOM 3775 C C . VAL A 1 515 ? -13.570 -2.020 -17.327 1.00 95.44 515 VAL A C 1
ATOM 3777 O O . VAL A 1 515 ? -13.720 -3.237 -17.366 1.00 95.44 515 VAL A O 1
ATOM 3780 N N . VAL A 1 516 ? -12.468 -1.468 -16.832 1.00 94.88 516 VAL A N 1
ATOM 3781 C CA . VAL A 1 516 ? -11.351 -2.222 -16.234 1.00 94.88 516 VAL A CA 1
ATOM 3782 C C . VAL A 1 516 ? -11.325 -2.124 -14.712 1.00 94.88 516 VAL A C 1
ATOM 3784 O O . VAL A 1 516 ? -10.726 -2.965 -14.050 1.00 94.88 516 VAL A O 1
ATOM 3787 N N . GLY A 1 517 ? -12.004 -1.129 -14.144 1.00 90.81 517 GLY A N 1
ATOM 3788 C CA . GLY A 1 517 ? -12.138 -0.952 -12.703 1.00 90.81 517 GLY A CA 1
ATOM 3789 C C . GLY A 1 517 ? -13.446 -0.257 -12.359 1.00 90.81 517 GLY A C 1
ATOM 3790 O O . GLY A 1 517 ? -13.966 0.528 -13.149 1.00 90.81 517 GLY A O 1
ATOM 3791 N N . ARG A 1 518 ? -13.984 -0.557 -11.179 1.00 90.75 518 ARG A N 1
ATOM 3792 C CA . ARG A 1 518 ? -15.213 0.045 -10.660 1.00 90.75 518 ARG A CA 1
ATOM 3793 C C . ARG A 1 518 ? -15.057 0.292 -9.170 1.00 90.75 518 ARG A C 1
ATOM 3795 O O . ARG A 1 518 ? -14.759 -0.636 -8.422 1.00 90.75 518 ARG A O 1
ATOM 3802 N N . TYR A 1 519 ? -15.303 1.522 -8.744 1.00 88.00 519 TYR A N 1
ATOM 3803 C CA . TYR A 1 519 ? -15.239 1.927 -7.346 1.00 88.00 519 TYR A CA 1
ATOM 3804 C C . TYR A 1 519 ? -16.565 2.556 -6.933 1.00 88.00 519 TYR A C 1
ATOM 3806 O O . TYR A 1 519 ? -17.047 3.457 -7.607 1.00 88.00 519 TYR A O 1
ATOM 3814 N N . ILE A 1 520 ? -17.143 2.082 -5.830 1.00 84.38 520 ILE A N 1
ATOM 3815 C CA . ILE A 1 520 ? -18.365 2.638 -5.230 1.00 84.38 520 ILE A CA 1
ATOM 3816 C C . ILE A 1 520 ? -17.966 3.557 -4.068 1.00 84.38 520 ILE A C 1
ATOM 3818 O O . ILE A 1 520 ? -16.945 3.325 -3.416 1.00 84.38 520 ILE A O 1
ATOM 3822 N N . GLY A 1 521 ? -18.768 4.586 -3.809 1.00 82.62 521 GLY A N 1
ATOM 3823 C CA . GLY A 1 521 ? -18.583 5.546 -2.723 1.00 82.62 521 GLY A CA 1
ATOM 3824 C C . GLY A 1 521 ? -17.488 6.564 -2.991 1.00 82.62 521 GLY A C 1
ATOM 3825 O O . GLY A 1 521 ? -16.853 7.067 -2.064 1.00 82.62 521 GLY A O 1
ATOM 3826 N N . THR A 1 522 ? -17.193 6.820 -4.263 1.00 83.75 522 THR A N 1
ATOM 3827 C CA . THR A 1 522 ? -16.141 7.749 -4.649 1.00 83.75 522 THR A CA 1
ATOM 3828 C C . THR A 1 522 ? -16.415 8.345 -6.020 1.00 83.75 522 THR A C 1
ATOM 3830 O O . THR A 1 522 ? -16.964 7.687 -6.896 1.00 83.75 522 THR A O 1
ATOM 3833 N N . GLU A 1 523 ? -16.001 9.597 -6.183 1.00 88.50 523 GLU A N 1
ATOM 3834 C CA . GLU A 1 523 ? -15.923 10.311 -7.465 1.00 88.50 523 GLU A CA 1
ATOM 3835 C C . GLU A 1 523 ? -14.453 10.585 -7.826 1.00 88.50 523 GLU A C 1
ATOM 3837 O O . GLU A 1 523 ? -14.129 11.403 -8.684 1.00 88.50 523 GLU A O 1
ATOM 3842 N N . ASP A 1 524 ? -13.529 9.923 -7.125 1.00 86.19 524 ASP A N 1
ATOM 3843 C CA . ASP A 1 524 ? -12.100 10.134 -7.286 1.00 86.19 524 ASP A CA 1
ATOM 3844 C C . ASP A 1 524 ? -11.580 9.353 -8.494 1.00 86.19 524 ASP A C 1
ATOM 3846 O O . ASP A 1 524 ? -11.232 8.171 -8.407 1.00 86.19 524 ASP A O 1
ATOM 3850 N N . GLY A 1 525 ? -11.519 10.038 -9.635 1.00 84.19 525 GLY A N 1
ATOM 3851 C CA . GLY A 1 525 ? -10.959 9.503 -10.872 1.00 84.19 525 GLY A CA 1
ATOM 3852 C C . GLY A 1 525 ? -9.478 9.123 -10.781 1.00 84.19 525 GLY A C 1
ATOM 3853 O O . GLY A 1 525 ? -9.013 8.309 -11.576 1.00 84.19 525 GLY A O 1
ATOM 3854 N N . THR A 1 526 ? -8.728 9.626 -9.789 1.00 87.88 526 THR A N 1
ATOM 3855 C CA . THR A 1 526 ? -7.297 9.298 -9.647 1.00 87.88 526 THR A CA 1
ATOM 3856 C C . THR A 1 526 ? -7.059 7.827 -9.309 1.00 87.88 526 THR A C 1
ATOM 3858 O O . THR A 1 526 ? -6.001 7.281 -9.625 1.00 87.88 526 THR A O 1
ATOM 3861 N N . ARG A 1 527 ? -8.074 7.139 -8.770 1.00 85.81 527 ARG A N 1
ATOM 3862 C CA . ARG A 1 527 ? -8.058 5.687 -8.533 1.00 85.81 527 ARG A CA 1
ATOM 3863 C C . ARG A 1 527 ? -7.883 4.868 -9.811 1.00 85.81 527 ARG A C 1
ATOM 3865 O O . ARG A 1 527 ? -7.474 3.715 -9.736 1.00 85.81 527 ARG A O 1
ATOM 3872 N N . CYS A 1 528 ? -8.161 5.456 -10.973 1.00 87.75 528 CYS A N 1
ATOM 3873 C CA . CYS A 1 528 ? -8.000 4.809 -12.270 1.00 87.75 528 CYS A CA 1
ATOM 3874 C C . CYS A 1 528 ? -6.566 4.841 -12.812 1.00 87.75 528 CYS A C 1
ATOM 3876 O O . CYS A 1 528 ? -6.286 4.183 -13.819 1.00 87.75 528 CYS A O 1
ATOM 3878 N N . GLY A 1 529 ? -5.646 5.560 -12.159 1.00 89.56 529 GLY A N 1
ATOM 3879 C CA . GLY A 1 529 ? -4.265 5.698 -12.616 1.00 89.56 529 GLY A CA 1
ATOM 3880 C C . GLY A 1 529 ? -4.200 6.306 -14.019 1.00 89.56 529 GLY A C 1
ATOM 3881 O O . GLY A 1 529 ? -4.636 7.433 -14.229 1.00 89.56 529 GLY A O 1
ATOM 3882 N N . ASN A 1 530 ? -3.668 5.546 -14.980 1.00 82.94 530 ASN A N 1
ATOM 3883 C CA . ASN A 1 530 ? -3.556 5.971 -16.382 1.00 82.94 530 ASN A CA 1
ATOM 3884 C C . ASN A 1 530 ? -4.816 5.685 -17.220 1.00 82.94 530 ASN A C 1
ATOM 3886 O O . ASN A 1 530 ? -4.867 6.072 -18.387 1.00 82.94 530 ASN A O 1
ATOM 3890 N N . ASN A 1 531 ? -5.802 4.977 -16.664 1.00 88.19 531 ASN A N 1
ATOM 3891 C CA . ASN A 1 531 ? -7.063 4.715 -17.351 1.00 88.19 531 ASN A CA 1
ATOM 3892 C C . ASN A 1 531 ? -7.968 5.947 -17.284 1.00 88.19 531 ASN A C 1
ATOM 3894 O O . ASN A 1 531 ? -7.910 6.723 -16.329 1.00 88.19 531 ASN A O 1
ATOM 3898 N N . GLN A 1 532 ? -8.849 6.101 -18.269 1.00 89.31 532 GLN A N 1
ATOM 3899 C CA . GLN A 1 532 ? -9.855 7.154 -18.226 1.00 89.31 532 GLN A CA 1
ATOM 3900 C C . GLN A 1 532 ? -10.813 6.899 -17.072 1.00 89.31 532 GLN A C 1
ATOM 3902 O O . GLN A 1 532 ? -11.342 5.801 -16.940 1.00 89.31 532 GLN A O 1
ATOM 3907 N N . SER A 1 533 ? -11.063 7.910 -16.254 1.00 92.19 533 SER A N 1
ATOM 3908 C CA . SER A 1 533 ? -12.113 7.844 -15.247 1.00 92.19 533 SER A CA 1
ATOM 3909 C C . SER A 1 533 ? -13.406 8.441 -15.786 1.00 92.19 533 SER A C 1
ATOM 3911 O O . SER A 1 533 ? -13.372 9.545 -16.330 1.00 92.19 533 SER A O 1
ATOM 3913 N N . GLU A 1 534 ? -14.525 7.768 -15.554 1.00 91.62 534 GLU A N 1
ATOM 3914 C CA . GLU A 1 534 ? -15.861 8.351 -15.670 1.00 91.62 534 GLU A CA 1
ATOM 3915 C C . GLU A 1 534 ? -16.574 8.243 -14.324 1.00 91.62 534 GLU A C 1
ATOM 3917 O O . GLU A 1 534 ? -16.557 7.181 -13.698 1.00 91.62 534 GLU A O 1
ATOM 3922 N N . THR A 1 535 ? -17.173 9.337 -13.860 1.00 90.12 535 THR A N 1
ATOM 3923 C CA . THR A 1 535 ? -17.798 9.406 -12.538 1.00 90.12 535 THR A CA 1
ATOM 3924 C C . THR A 1 535 ? -19.300 9.602 -12.657 1.00 90.12 535 THR A C 1
ATOM 3926 O O . THR A 1 535 ? -19.797 10.410 -13.434 1.00 90.12 535 THR A O 1
ATOM 3929 N N . PHE A 1 536 ? -20.034 8.856 -11.843 1.00 86.88 536 PHE A N 1
ATOM 3930 C CA . PHE A 1 536 ? -21.483 8.876 -11.770 1.00 86.88 536 PHE A CA 1
ATOM 3931 C C . PHE A 1 536 ? -21.878 9.308 -10.357 1.00 86.88 536 PHE A C 1
ATOM 3933 O O . PHE A 1 536 ? -22.051 8.452 -9.480 1.00 86.88 536 PHE A O 1
ATOM 3940 N N . PRO A 1 537 ? -21.952 10.625 -10.099 1.00 86.25 537 PRO A N 1
ATOM 3941 C CA . PRO A 1 537 ? -22.343 11.142 -8.799 1.00 86.25 537 PRO A CA 1
ATOM 3942 C C . PRO A 1 537 ? -23.806 10.804 -8.507 1.00 86.25 537 PRO A C 1
ATOM 3944 O O . PRO A 1 537 ? -24.672 10.950 -9.375 1.00 86.25 537 PRO A O 1
ATOM 3947 N N . VAL A 1 538 ? -24.100 10.402 -7.272 1.00 80.00 538 VAL A N 1
ATOM 3948 C CA . VAL A 1 538 ? -25.480 10.280 -6.787 1.00 80.00 538 VAL A CA 1
ATOM 3949 C C . VAL A 1 538 ? -25.744 11.447 -5.846 1.00 80.00 538 VAL A C 1
ATOM 3951 O O . VAL A 1 538 ? -25.171 11.538 -4.761 1.00 80.00 538 VAL A O 1
ATOM 3954 N N . GLN A 1 539 ? -26.597 12.373 -6.288 1.00 75.75 539 GLN A N 1
ATOM 3955 C CA . GLN A 1 539 ? -26.920 13.578 -5.528 1.00 75.75 539 GLN A CA 1
ATOM 3956 C C . GLN A 1 539 ? -27.423 13.209 -4.123 1.00 75.75 539 GLN A C 1
ATOM 3958 O O . GLN A 1 539 ? -28.243 12.308 -3.981 1.00 75.75 539 GLN A O 1
ATOM 3963 N N . ASP A 1 540 ? -26.910 13.902 -3.104 1.00 76.12 540 ASP A N 1
ATOM 3964 C CA . ASP A 1 540 ? -27.187 13.695 -1.671 1.00 76.12 540 ASP A CA 1
ATOM 3965 C C . ASP A 1 540 ? -26.656 12.374 -1.065 1.00 76.12 540 ASP A C 1
ATOM 3967 O O . ASP A 1 540 ? -26.697 12.203 0.156 1.00 76.12 540 ASP A O 1
ATOM 3971 N N . TRP A 1 541 ? -26.072 11.483 -1.878 1.00 77.31 541 TRP A N 1
ATOM 3972 C CA . TRP A 1 541 ? -25.582 10.160 -1.465 1.00 77.31 541 TRP A CA 1
ATOM 3973 C C . TRP A 1 541 ? -24.180 9.864 -2.031 1.00 77.31 541 TRP A C 1
ATOM 3975 O O . TRP A 1 541 ? -24.025 8.992 -2.889 1.00 77.31 541 TRP A O 1
ATOM 3985 N N . PRO A 1 542 ? -23.126 10.557 -1.560 1.00 78.81 542 PRO A N 1
ATOM 3986 C CA . PRO A 1 542 ? -21.765 10.390 -2.083 1.00 78.81 542 PRO A CA 1
ATOM 3987 C C . PRO A 1 542 ? -21.190 8.980 -1.855 1.00 78.81 542 PRO A C 1
ATOM 3989 O O . PRO A 1 542 ? -20.311 8.540 -2.591 1.00 78.81 542 PRO A O 1
ATOM 3992 N N . ASP A 1 543 ? -21.710 8.239 -0.871 1.00 76.81 543 ASP A N 1
ATOM 3993 C CA . ASP A 1 543 ? -21.412 6.821 -0.632 1.00 76.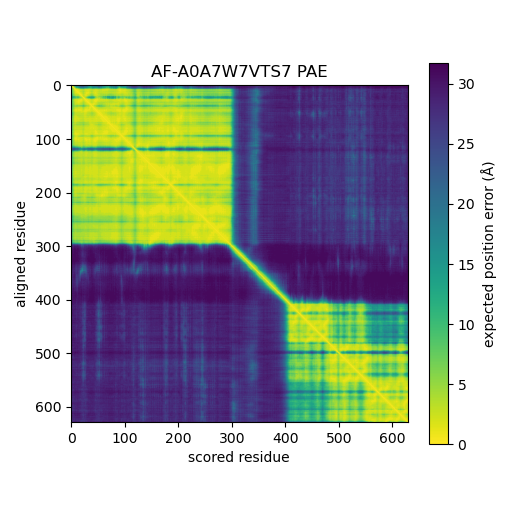81 543 ASP A CA 1
ATOM 3994 C C . ASP A 1 543 ? -21.931 5.897 -1.749 1.00 76.81 543 ASP A C 1
ATOM 3996 O O . ASP A 1 543 ? -21.513 4.744 -1.844 1.00 76.81 543 ASP A O 1
ATOM 4000 N N . GLN A 1 544 ? -22.814 6.405 -2.609 1.00 81.44 544 GLN A N 1
ATOM 4001 C CA . GLN A 1 544 ? -23.387 5.701 -3.753 1.00 81.44 544 GLN A CA 1
ATOM 4002 C C . GLN A 1 544 ? -22.805 6.167 -5.090 1.00 81.44 544 GLN A C 1
ATOM 4004 O O . GLN A 1 544 ? -23.126 5.572 -6.121 1.00 81.44 544 GLN A O 1
ATOM 4009 N N . SER A 1 545 ? -21.951 7.194 -5.096 1.00 87.12 545 SER A N 1
ATOM 4010 C CA . SER A 1 545 ? -21.261 7.638 -6.307 1.00 87.12 545 SER A CA 1
ATOM 4011 C C . SER A 1 545 ? -20.341 6.538 -6.833 1.00 87.12 545 SER A C 1
ATOM 4013 O O . SER A 1 545 ? -19.694 5.829 -6.058 1.00 87.12 545 SER A O 1
ATOM 4015 N N . VAL A 1 546 ? -20.289 6.375 -8.153 1.00 88.38 546 VAL A N 1
ATOM 4016 C CA . VAL A 1 546 ? -19.481 5.334 -8.800 1.00 88.38 546 VAL A CA 1
ATOM 4017 C C . VAL A 1 546 ? -18.423 5.972 -9.687 1.00 88.38 546 VAL A C 1
ATOM 4019 O O . VAL A 1 546 ? -18.746 6.793 -10.536 1.00 88.38 546 VAL A O 1
ATOM 4022 N N . THR A 1 547 ? -17.174 5.536 -9.553 1.00 92.62 547 THR A N 1
ATOM 4023 C CA . THR A 1 547 ? -16.105 5.818 -10.517 1.00 92.62 547 THR A CA 1
ATOM 4024 C C . THR A 1 547 ? -15.826 4.562 -11.333 1.00 92.62 547 THR A C 1
ATOM 4026 O O . THR A 1 547 ? -15.444 3.527 -10.777 1.00 92.62 547 THR A O 1
ATOM 4029 N N . LEU A 1 548 ? -15.971 4.654 -12.653 1.00 93.12 548 LEU A N 1
ATOM 4030 C CA . LEU A 1 548 ? -15.514 3.643 -13.600 1.00 93.12 548 LEU A CA 1
ATOM 4031 C C . LEU A 1 548 ? -14.139 4.010 -14.143 1.00 93.12 548 LEU A C 1
ATOM 4033 O O . LEU A 1 548 ? -13.903 5.144 -14.551 1.00 93.12 548 LEU A O 1
ATOM 4037 N N . CYS A 1 549 ? -13.255 3.024 -14.199 1.00 95.38 549 CYS A N 1
ATOM 4038 C CA . CYS A 1 549 ? -11.980 3.110 -14.887 1.00 95.38 549 CYS A CA 1
ATOM 4039 C C . CYS A 1 549 ? -12.103 2.412 -16.228 1.00 95.38 549 CYS A C 1
ATOM 4041 O O . CYS A 1 549 ? -12.532 1.260 -16.299 1.00 95.38 549 CYS A O 1
ATOM 4043 N N . LEU A 1 550 ? -11.730 3.121 -17.278 1.00 94.56 550 LEU A N 1
ATOM 4044 C CA . LEU A 1 550 ? -12.076 2.826 -18.651 1.00 94.56 550 LEU A CA 1
ATOM 4045 C C . LEU A 1 550 ? -10.810 2.751 -19.501 1.00 94.56 550 LEU A C 1
ATOM 4047 O O . LEU A 1 550 ? -9.947 3.630 -19.436 1.00 94.56 550 LEU A O 1
ATOM 4051 N N . THR A 1 551 ? -10.723 1.720 -20.335 1.00 93.69 551 THR A N 1
ATOM 4052 C CA . THR A 1 551 ? -9.706 1.620 -21.386 1.00 93.69 551 THR A CA 1
ATOM 4053 C C . THR A 1 551 ? -10.372 1.687 -22.753 1.00 93.69 551 THR A C 1
ATOM 4055 O O . THR A 1 551 ? -11.435 1.102 -22.955 1.00 93.69 551 THR A O 1
ATOM 4058 N N . MET A 1 552 ? -9.769 2.427 -23.682 1.00 93.38 552 MET A N 1
ATOM 4059 C CA . MET A 1 552 ? -10.264 2.538 -25.053 1.00 93.38 552 MET A CA 1
ATOM 4060 C C . MET A 1 552 ? -10.102 1.198 -25.778 1.00 93.38 552 MET A C 1
ATOM 4062 O O . MET A 1 552 ? -9.031 0.591 -25.743 1.00 93.38 552 MET A O 1
ATOM 4066 N N . ASN A 1 553 ? -11.144 0.768 -26.484 1.00 93.81 553 ASN A N 1
ATOM 4067 C CA . ASN A 1 553 ? -11.098 -0.400 -27.353 1.00 93.81 553 ASN A CA 1
ATOM 4068 C C . ASN A 1 553 ? -10.545 0.002 -28.720 1.00 93.81 553 ASN A C 1
ATOM 4070 O O . ASN A 1 553 ? -11.262 0.512 -29.586 1.00 93.81 553 ASN A O 1
ATOM 4074 N N . TYR A 1 554 ? -9.255 -0.235 -28.915 1.00 93.25 554 TYR A N 1
ATOM 4075 C CA . TYR A 1 554 ? -8.578 -0.001 -30.185 1.00 93.25 554 TYR A CA 1
ATOM 4076 C C . TYR A 1 554 ? -9.010 -1.023 -31.253 1.00 93.25 554 TYR A C 1
ATOM 4078 O O . TYR A 1 554 ? -9.506 -2.103 -30.921 1.00 93.25 554 TYR A O 1
ATOM 4086 N N . PRO A 1 555 ? -8.869 -0.706 -32.553 1.00 91.88 555 PRO A N 1
ATOM 4087 C CA . PRO A 1 555 ? -9.230 -1.631 -33.636 1.00 91.88 555 PRO A CA 1
ATOM 4088 C C . PRO A 1 555 ? -8.421 -2.936 -33.614 1.00 91.88 555 PRO A C 1
ATOM 4090 O O . PRO A 1 555 ? -8.872 -3.971 -34.127 1.00 91.88 555 PRO A O 1
ATOM 4093 N N . ASP A 1 556 ? -7.209 -2.876 -33.062 1.00 93.12 556 ASP A N 1
ATOM 4094 C CA . ASP A 1 556 ? -6.233 -3.949 -33.074 1.00 93.12 556 ASP A CA 1
ATOM 4095 C C . ASP A 1 556 ? -5.141 -3.753 -32.002 1.00 93.12 556 ASP A C 1
ATOM 4097 O O . ASP A 1 556 ? -5.179 -2.798 -31.222 1.00 93.12 556 ASP A O 1
ATOM 4101 N N . ASP A 1 557 ? -4.174 -4.671 -31.945 1.00 93.94 557 ASP A N 1
ATOM 4102 C CA . ASP A 1 557 ? -3.201 -4.753 -30.846 1.00 93.94 557 ASP A CA 1
ATOM 4103 C C . ASP A 1 557 ? -2.085 -3.695 -30.949 1.00 93.94 557 ASP A C 1
ATOM 4105 O O . ASP A 1 557 ? -1.230 -3.587 -30.069 1.00 93.94 557 ASP A O 1
ATOM 4109 N N . MET A 1 558 ? -2.069 -2.890 -32.016 1.00 91.38 558 MET A N 1
ATOM 4110 C CA . MET A 1 558 ? -0.981 -1.959 -32.325 1.00 91.38 558 MET A CA 1
ATOM 4111 C C . MET A 1 558 ? -0.778 -0.890 -31.242 1.00 91.38 558 MET A C 1
ATOM 4113 O O . MET A 1 558 ? 0.352 -0.480 -30.972 1.00 91.38 558 MET A O 1
ATOM 4117 N N . TRP A 1 559 ? -1.857 -0.445 -30.592 1.00 89.75 559 TRP A N 1
ATOM 4118 C CA . TRP A 1 559 ? -1.757 0.498 -29.476 1.00 89.75 559 TRP A CA 1
ATOM 4119 C C . TRP A 1 559 ? -1.049 -0.107 -28.255 1.00 89.75 559 TRP A C 1
ATOM 4121 O O . TRP A 1 559 ? -0.338 0.599 -27.541 1.00 89.75 559 TRP A O 1
ATOM 4131 N N . HIS A 1 560 ? -1.215 -1.408 -28.022 1.00 88.19 560 HIS A N 1
ATOM 4132 C CA . HIS A 1 560 ? -0.654 -2.103 -26.863 1.00 88.19 560 HIS A CA 1
ATOM 4133 C C . HIS A 1 560 ? 0.739 -2.688 -27.122 1.00 88.19 560 HIS A C 1
ATOM 4135 O O . HIS A 1 560 ? 1.437 -3.016 -26.164 1.00 88.19 560 HIS A O 1
ATOM 4141 N N . ALA A 1 561 ? 1.165 -2.752 -28.385 1.00 91.50 561 ALA A N 1
ATOM 4142 C CA . ALA A 1 561 ? 2.442 -3.325 -28.779 1.00 91.50 561 ALA A CA 1
ATOM 4143 C C . ALA A 1 561 ? 3.653 -2.627 -28.129 1.00 91.50 561 ALA A C 1
ATOM 4145 O O . ALA A 1 561 ? 3.691 -1.407 -27.920 1.00 91.50 561 ALA A O 1
ATOM 4146 N N . THR A 1 562 ? 4.672 -3.425 -27.835 1.00 92.06 562 THR A N 1
ATOM 4147 C CA . THR A 1 562 ? 5.958 -3.020 -27.263 1.00 92.06 562 THR A CA 1
ATOM 4148 C C . THR A 1 562 ? 7.059 -3.005 -28.325 1.00 92.06 562 THR A C 1
ATOM 4150 O O . THR A 1 562 ? 6.970 -3.661 -29.361 1.00 92.06 562 THR A O 1
ATOM 4153 N N . VAL A 1 563 ? 8.119 -2.216 -28.111 1.00 92.12 563 VAL A N 1
ATOM 4154 C CA . VAL A 1 563 ? 9.226 -2.082 -29.081 1.00 92.12 563 VAL A CA 1
ATOM 4155 C C . VAL A 1 563 ? 9.833 -3.453 -29.399 1.00 92.12 563 VAL A C 1
ATOM 4157 O O . VAL A 1 563 ? 10.229 -4.180 -28.494 1.00 92.12 563 VAL A O 1
ATOM 4160 N N . ASN A 1 564 ? 9.964 -3.767 -30.693 1.00 91.81 564 ASN A N 1
ATOM 4161 C CA . ASN A 1 564 ? 10.392 -5.060 -31.245 1.00 91.81 564 ASN A CA 1
ATOM 4162 C C . ASN A 1 564 ? 9.393 -6.219 -31.108 1.00 91.81 564 ASN A C 1
ATOM 4164 O O . ASN A 1 564 ? 9.756 -7.366 -31.380 1.00 91.81 564 ASN A O 1
ATOM 4168 N N . GLU A 1 565 ? 8.141 -5.948 -30.752 1.00 96.31 565 GLU A N 1
ATOM 4169 C CA . GLU A 1 565 ? 7.110 -6.976 -30.724 1.00 96.31 565 GLU A CA 1
ATOM 4170 C C . GLU A 1 565 ? 6.799 -7.496 -32.133 1.00 96.31 565 GLU A C 1
ATOM 4172 O O . GLU A 1 565 ? 6.615 -6.739 -33.090 1.00 96.31 565 GLU A O 1
ATOM 4177 N N . CYS A 1 566 ? 6.782 -8.820 -32.271 1.00 97.19 566 CYS A N 1
ATOM 4178 C CA . CYS A 1 566 ? 6.475 -9.508 -33.516 1.00 97.19 566 CYS A CA 1
ATOM 4179 C C . CYS A 1 566 ? 4.957 -9.586 -33.701 1.00 97.19 566 CYS A C 1
ATOM 4181 O O . CYS A 1 566 ? 4.264 -10.130 -32.844 1.00 97.19 566 CYS A O 1
ATOM 4183 N N . MET A 1 567 ? 4.443 -9.098 -34.831 1.00 96.88 567 MET A N 1
ATOM 4184 C CA . MET A 1 567 ? 3.002 -9.027 -35.078 1.00 96.88 567 MET A CA 1
ATOM 4185 C C . MET A 1 567 ? 2.619 -9.590 -36.450 1.00 96.88 567 MET A C 1
ATOM 4187 O O . MET A 1 567 ? 3.425 -9.657 -37.384 1.00 96.88 567 MET A O 1
ATOM 4191 N N . VAL A 1 568 ? 1.359 -9.996 -36.567 1.00 96.75 568 VAL A N 1
ATOM 4192 C CA . VAL A 1 568 ? 0.728 -10.404 -37.820 1.00 96.75 568 VAL A CA 1
ATOM 4193 C C . VAL A 1 568 ? -0.102 -9.240 -38.346 1.00 96.75 568 VAL A C 1
ATOM 4195 O O . VAL A 1 568 ? -1.134 -8.888 -37.776 1.00 96.75 568 VAL A O 1
ATOM 4198 N N . MET A 1 569 ? 0.350 -8.658 -39.453 1.00 95.56 569 MET A N 1
ATOM 4199 C CA . MET A 1 569 ? -0.410 -7.735 -40.284 1.00 95.56 569 MET A CA 1
ATOM 4200 C C . MET A 1 569 ? -1.263 -8.534 -41.272 1.00 95.56 569 MET A C 1
ATOM 4202 O O . MET A 1 569 ? -0.746 -9.334 -42.055 1.00 95.56 569 MET A O 1
ATOM 4206 N N . SER A 1 570 ? -2.569 -8.297 -41.259 1.00 93.19 570 SER A N 1
ATOM 4207 C CA . SER A 1 570 ? -3.552 -8.956 -42.122 1.00 93.19 570 SER A CA 1
ATOM 4208 C C . SER A 1 570 ? -4.528 -7.939 -42.719 1.00 93.19 570 SER A C 1
ATOM 4210 O O . SER A 1 570 ? -4.591 -6.796 -42.275 1.00 93.19 570 SER A O 1
ATOM 4212 N N . GLY A 1 571 ? -5.298 -8.344 -43.731 1.00 87.12 571 GLY A N 1
ATOM 4213 C CA . GLY A 1 571 ? -6.272 -7.468 -44.387 1.00 87.12 571 GLY A CA 1
ATOM 4214 C C . GLY A 1 571 ? -5.704 -6.654 -45.562 1.00 87.12 571 GLY A C 1
ATOM 4215 O O . GLY A 1 571 ? -4.540 -6.810 -45.937 1.00 87.12 571 GLY A O 1
ATOM 4216 N N . PRO A 1 572 ? -6.548 -5.836 -46.214 1.00 82.75 572 PRO A N 1
ATOM 4217 C CA . PRO A 1 572 ? -6.166 -5.061 -47.390 1.00 82.75 572 PRO A CA 1
ATOM 4218 C C . PRO A 1 572 ? -5.232 -3.902 -47.022 1.00 82.75 572 PRO A C 1
ATOM 4220 O O . PRO A 1 572 ? -5.330 -3.331 -45.940 1.00 82.75 572 PRO A O 1
ATOM 4223 N N . SER A 1 573 ? -4.382 -3.478 -47.961 1.00 72.06 573 SER A N 1
ATOM 4224 C CA . SER A 1 573 ? -3.358 -2.441 -47.741 1.00 72.06 573 SER A CA 1
ATOM 4225 C C . SER A 1 573 ? -3.895 -1.073 -47.291 1.00 72.06 573 SER A C 1
ATOM 4227 O O . SER A 1 573 ? -3.127 -0.272 -46.773 1.00 72.06 573 SER A O 1
ATOM 4229 N N . GLY A 1 574 ? -5.188 -0.790 -47.492 1.00 75.12 574 GLY A N 1
ATOM 4230 C CA . GLY A 1 574 ? -5.838 0.439 -47.018 1.00 75.12 574 GLY A CA 1
ATOM 4231 C C . GLY A 1 574 ? -6.371 0.369 -45.581 1.00 75.12 574 GLY A C 1
ATOM 4232 O O . GLY A 1 574 ? -6.577 1.411 -44.970 1.00 75.12 574 GLY A O 1
ATOM 4233 N N . HIS A 1 575 ? -6.573 -0.837 -45.042 1.00 79.44 575 HIS A N 1
ATOM 4234 C CA . HIS A 1 575 ? -7.072 -1.076 -43.683 1.00 79.44 575 HIS A CA 1
ATOM 4235 C C . HIS A 1 575 ? -6.376 -2.304 -43.071 1.00 79.44 575 HIS A C 1
ATOM 4237 O O . HIS A 1 575 ? -7.028 -3.327 -42.830 1.00 79.44 575 HIS A O 1
ATOM 4243 N N . PRO A 1 576 ? -5.044 -2.252 -42.886 1.00 88.38 576 PRO A N 1
ATOM 4244 C CA . PRO A 1 576 ? -4.319 -3.349 -42.269 1.00 88.38 576 PRO A CA 1
ATOM 4245 C C . PRO A 1 576 ? -4.741 -3.499 -40.805 1.00 88.38 576 PRO A C 1
ATOM 4247 O O . PRO A 1 576 ? -4.894 -2.508 -40.095 1.00 88.38 576 PRO A O 1
ATOM 4250 N N . ARG A 1 577 ? -4.904 -4.746 -40.363 1.00 92.81 577 ARG A N 1
ATOM 4251 C CA . ARG A 1 577 ? -5.176 -5.112 -38.972 1.00 92.81 577 ARG A CA 1
ATOM 4252 C C . ARG A 1 577 ? -3.974 -5.831 -38.385 1.00 92.81 577 ARG A C 1
ATOM 4254 O O . ARG A 1 577 ? -3.453 -6.758 -39.014 1.00 92.81 577 ARG A O 1
ATOM 4261 N N . PHE A 1 578 ? -3.578 -5.445 -37.179 1.00 95.12 578 PHE A N 1
ATOM 4262 C CA . PHE A 1 578 ? -2.373 -5.956 -36.531 1.00 95.12 578 PHE A CA 1
ATOM 4263 C C . PHE A 1 578 ? -2.681 -6.733 -35.257 1.00 95.12 578 PHE A C 1
ATOM 4265 O O . PHE A 1 578 ? -3.297 -6.221 -34.335 1.00 95.12 578 PHE A O 1
ATOM 4272 N N . THR A 1 579 ? -2.212 -7.971 -35.184 1.00 96.19 579 THR A N 1
ATOM 4273 C CA . THR A 1 579 ? -2.398 -8.818 -33.995 1.00 96.19 579 THR A CA 1
ATOM 4274 C C . THR A 1 579 ? -1.057 -9.279 -33.457 1.00 96.19 579 THR A C 1
ATOM 4276 O O . THR A 1 579 ? -0.139 -9.533 -34.243 1.00 96.19 579 THR A O 1
ATOM 4279 N N . ALA A 1 580 ? -0.917 -9.374 -32.138 1.00 92.69 580 ALA A N 1
ATOM 4280 C CA . ALA A 1 580 ? 0.288 -9.911 -31.520 1.00 92.69 580 ALA A CA 1
ATOM 4281 C C . ALA A 1 580 ? 0.516 -11.355 -31.998 1.00 92.69 580 ALA A C 1
ATOM 4283 O O . ALA A 1 580 ? -0.390 -12.193 -31.979 1.00 92.69 580 ALA A O 1
ATOM 4284 N N . ALA A 1 581 ? 1.724 -11.661 -32.476 1.00 92.94 581 ALA A N 1
ATOM 4285 C CA . ALA A 1 581 ? 2.029 -13.004 -32.946 1.00 92.94 581 ALA A CA 1
ATOM 4286 C C . ALA A 1 581 ? 2.342 -13.919 -31.756 1.00 92.94 581 ALA A C 1
ATOM 4288 O O . ALA A 1 581 ? 3.152 -13.574 -30.898 1.00 92.94 581 ALA A O 1
ATOM 4289 N N . SER A 1 582 ? 1.785 -15.135 -31.749 1.00 88.00 582 SER A N 1
ATOM 4290 C CA . SER A 1 582 ? 2.093 -16.135 -30.709 1.00 88.00 582 SER A CA 1
ATOM 4291 C C . SER A 1 582 ? 3.576 -16.536 -30.684 1.00 88.00 582 SER A C 1
ATOM 4293 O O . SER A 1 582 ? 4.109 -16.959 -29.660 1.00 88.00 582 SER A O 1
ATOM 4295 N N . SER A 1 583 ? 4.261 -16.380 -31.820 1.00 91.06 583 SER A N 1
ATOM 4296 C CA . SER A 1 583 ? 5.707 -16.477 -31.927 1.00 91.06 583 SER A CA 1
ATOM 4297 C C . SER A 1 583 ? 6.218 -15.609 -33.071 1.00 91.06 583 SER A C 1
ATOM 4299 O O . SER A 1 583 ? 5.538 -15.370 -34.073 1.00 91.06 583 SER A O 1
ATOM 4301 N N . CYS A 1 584 ? 7.477 -15.186 -32.973 1.00 91.94 584 CYS A N 1
ATOM 4302 C CA . CYS A 1 584 ? 8.085 -14.374 -34.016 1.00 91.94 584 CYS A CA 1
ATOM 4303 C C . CYS A 1 584 ? 8.156 -15.073 -35.383 1.00 91.94 584 CYS A C 1
ATOM 4305 O O . CYS A 1 584 ? 8.230 -14.376 -36.390 1.00 91.94 584 CYS A O 1
ATOM 4307 N N . 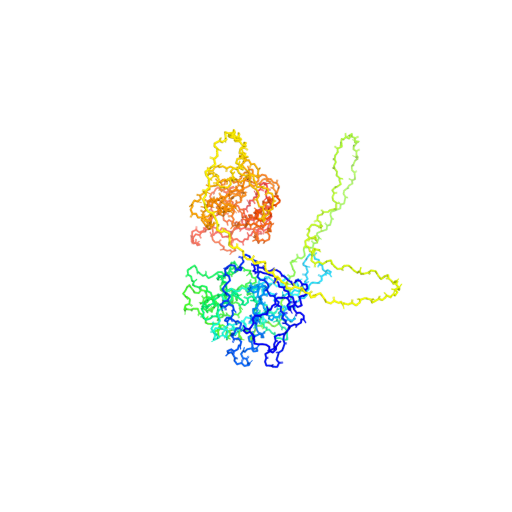SER A 1 585 ? 8.152 -16.406 -35.479 1.00 93.31 585 SER A N 1
ATOM 4308 C CA . SER A 1 585 ? 8.210 -17.092 -36.783 1.00 93.31 585 SER A CA 1
ATOM 4309 C C . SER A 1 585 ? 6.927 -16.951 -37.608 1.00 93.31 585 SER A C 1
ATOM 4311 O O . SER A 1 585 ? 6.972 -17.155 -38.816 1.00 93.31 585 SER A O 1
ATOM 4313 N N . GLN A 1 586 ? 5.811 -16.579 -36.977 1.00 92.31 586 GLN A N 1
ATOM 4314 C CA . GLN A 1 586 ? 4.517 -16.362 -37.632 1.00 92.31 586 GLN A CA 1
ATOM 4315 C C . GLN A 1 586 ? 4.269 -14.892 -38.004 1.00 92.31 586 GLN A C 1
ATOM 4317 O O . GLN A 1 586 ? 3.308 -14.590 -38.705 1.00 92.31 586 GLN A O 1
ATOM 4322 N N . ALA A 1 587 ? 5.120 -13.980 -37.533 1.00 94.88 587 ALA A N 1
ATOM 4323 C CA . ALA A 1 587 ? 4.995 -12.552 -37.781 1.00 94.88 587 ALA A CA 1
ATOM 4324 C C . ALA A 1 587 ? 5.518 -12.163 -39.168 1.00 94.88 587 ALA A C 1
ATOM 4326 O O . ALA A 1 587 ? 6.564 -12.643 -39.605 1.00 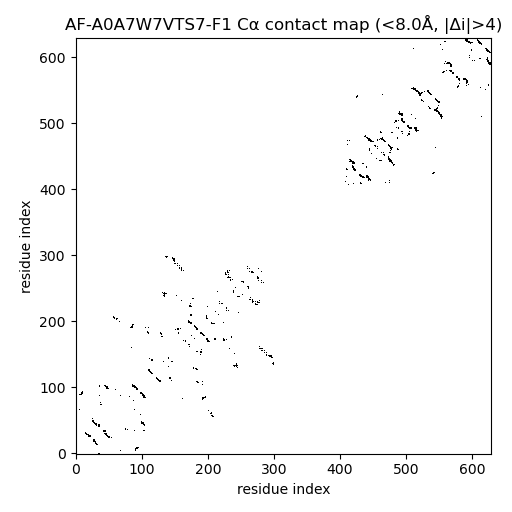94.88 587 ALA A O 1
ATOM 4327 N N . ASN A 1 588 ? 4.827 -11.232 -39.818 1.00 95.81 588 ASN A N 1
ATOM 4328 C CA . ASN A 1 588 ? 5.256 -10.581 -41.061 1.00 95.81 588 ASN A CA 1
ATOM 4329 C C . ASN A 1 588 ? 5.619 -9.102 -40.850 1.00 95.81 588 ASN A C 1
ATOM 4331 O O . ASN A 1 588 ? 6.110 -8.452 -41.773 1.00 95.81 588 ASN A O 1
ATOM 4335 N N . VAL A 1 589 ? 5.411 -8.575 -39.641 1.00 96.38 589 VAL A N 1
ATOM 4336 C CA . VAL A 1 589 ? 5.838 -7.235 -39.240 1.00 96.38 589 VAL A CA 1
ATOM 4337 C C . VAL A 1 589 ? 6.419 -7.242 -37.828 1.00 96.38 589 VAL A C 1
ATOM 4339 O O . VAL A 1 589 ? 6.158 -8.136 -37.021 1.00 96.38 589 VAL A O 1
ATOM 4342 N N . VAL A 1 590 ? 7.217 -6.225 -37.528 1.00 96.31 590 VAL A N 1
ATOM 4343 C CA . VAL A 1 590 ? 7.757 -5.959 -36.193 1.00 96.31 590 VAL A CA 1
ATOM 4344 C C . VAL A 1 590 ? 7.423 -4.523 -35.811 1.00 96.31 590 VAL A C 1
ATOM 4346 O O . VAL A 1 590 ? 7.698 -3.602 -36.588 1.00 96.31 590 VAL A O 1
ATOM 4349 N N . PHE A 1 591 ? 6.845 -4.338 -34.625 1.00 96.38 591 PHE A N 1
ATOM 4350 C CA . PHE A 1 591 ? 6.538 -3.027 -34.062 1.00 96.38 591 PHE A CA 1
ATOM 4351 C C . PHE A 1 591 ? 7.821 -2.255 -33.744 1.00 96.38 591 PHE A C 1
ATOM 4353 O O . PHE A 1 591 ? 8.768 -2.799 -33.170 1.00 96.38 591 PHE A O 1
ATOM 4360 N N . VAL A 1 592 ? 7.855 -0.974 -34.108 1.00 95.75 592 VAL A N 1
ATOM 4361 C CA . VAL A 1 592 ? 9.019 -0.102 -33.903 1.00 95.75 592 VAL A CA 1
ATOM 4362 C C . VAL A 1 592 ? 8.733 0.932 -32.823 1.00 95.75 592 VAL A C 1
ATOM 4364 O O . VAL A 1 592 ? 9.462 1.009 -31.838 1.00 95.75 592 VAL A O 1
ATOM 4367 N N . SER A 1 593 ? 7.695 1.742 -33.006 1.00 94.19 593 SER A N 1
ATOM 4368 C CA . SER A 1 593 ? 7.344 2.832 -32.093 1.00 94.19 593 SER A CA 1
ATOM 4369 C C . SER A 1 593 ? 5.919 3.315 -32.356 1.00 94.19 593 SER A C 1
ATOM 4371 O O . SER A 1 593 ? 5.312 2.966 -33.367 1.00 94.19 593 SER A O 1
ATOM 4373 N N . ARG A 1 594 ? 5.378 4.146 -31.461 1.00 94.31 594 ARG A N 1
ATOM 4374 C CA . ARG A 1 594 ? 4.123 4.872 -31.689 1.00 94.31 594 ARG A CA 1
ATOM 4375 C C . ARG A 1 594 ? 4.199 6.301 -31.168 1.00 94.31 594 ARG A C 1
ATOM 4377 O O . ARG A 1 594 ? 5.000 6.597 -30.285 1.00 94.31 594 ARG A O 1
ATOM 4384 N N . THR A 1 595 ? 3.338 7.152 -31.704 1.00 92.88 595 THR A N 1
ATOM 4385 C CA . THR A 1 595 ? 3.040 8.504 -31.222 1.00 92.88 595 THR A CA 1
ATOM 4386 C C . THR A 1 595 ? 1.529 8.652 -31.064 1.00 92.88 595 THR A C 1
ATOM 4388 O O . THR A 1 595 ? 0.769 7.968 -31.746 1.00 92.88 595 THR A O 1
ATOM 4391 N N . THR A 1 596 ? 1.085 9.540 -30.176 1.00 90.69 596 THR A N 1
ATOM 4392 C CA . THR A 1 596 ? -0.338 9.885 -29.997 1.00 90.69 596 THR A CA 1
ATOM 4393 C C . THR A 1 596 ? -0.846 10.877 -31.049 1.00 90.69 596 THR A C 1
ATOM 4395 O O . THR A 1 596 ? -2.025 11.216 -31.079 1.00 90.69 596 THR A O 1
ATOM 4398 N N . GLN A 1 597 ? 0.030 11.359 -31.935 1.00 92.44 597 GLN A N 1
ATOM 4399 C CA . GLN A 1 597 ? -0.366 12.220 -33.046 1.00 92.44 597 GLN A CA 1
ATOM 4400 C C . GLN A 1 597 ? -1.014 11.389 -34.155 1.00 92.44 597 GLN A C 1
ATOM 4402 O O . GLN A 1 597 ? -0.430 10.423 -34.653 1.00 92.44 597 GLN A O 1
ATOM 4407 N N . TYR A 1 598 ? -2.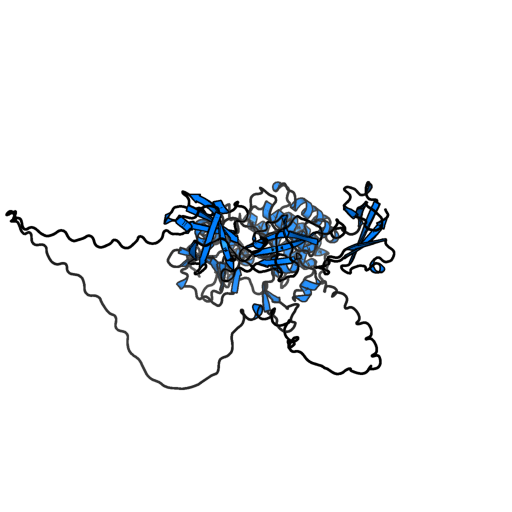229 11.766 -34.550 1.00 93.75 598 TYR A N 1
ATOM 4408 C CA . TYR A 1 598 ? -2.931 11.148 -35.672 1.00 93.75 598 TYR A CA 1
ATOM 4409 C C . TYR A 1 598 ? -2.234 11.470 -36.998 1.00 93.75 598 TYR A C 1
ATOM 4411 O O . TYR A 1 598 ? -1.895 12.626 -37.251 1.00 93.75 598 TYR A O 1
ATOM 4419 N N . ASN A 1 599 ? -2.101 10.472 -37.873 1.00 93.62 599 ASN A N 1
ATOM 4420 C CA . ASN A 1 599 ? -1.578 10.627 -39.232 1.00 93.62 599 ASN A CA 1
ATOM 4421 C C . ASN A 1 599 ? -0.158 11.243 -39.320 1.00 93.62 599 ASN A C 1
ATOM 4423 O O . ASN A 1 599 ? 0.179 11.921 -40.292 1.00 93.62 599 ASN A O 1
ATOM 4427 N N . ASP A 1 600 ? 0.688 11.007 -38.315 1.00 93.06 600 ASP A N 1
ATOM 4428 C CA . ASP A 1 600 ? 2.060 11.520 -38.240 1.00 93.06 600 ASP A CA 1
ATOM 4429 C C . ASP A 1 600 ? 3.063 10.516 -38.827 1.00 93.06 600 ASP A C 1
ATOM 4431 O O . ASP A 1 600 ? 3.889 9.920 -38.138 1.00 93.06 600 ASP A O 1
ATOM 4435 N N . GLY A 1 601 ? 2.980 10.291 -40.139 1.00 91.12 601 GLY A N 1
ATOM 4436 C CA . GLY A 1 601 ? 3.899 9.383 -40.832 1.00 91.12 601 GLY A CA 1
ATOM 4437 C C . GLY A 1 601 ? 5.362 9.850 -40.813 1.00 91.12 601 GLY A C 1
ATOM 4438 O O . GLY A 1 601 ? 6.271 9.034 -40.968 1.00 91.12 601 GLY A O 1
ATOM 4439 N N . ALA A 1 602 ? 5.608 11.148 -40.602 1.00 93.31 602 ALA A N 1
ATOM 4440 C CA . ALA A 1 602 ? 6.957 11.703 -40.515 1.00 93.31 602 ALA A CA 1
ATOM 4441 C C . ALA A 1 602 ? 7.698 11.200 -39.265 1.00 93.31 602 ALA A C 1
ATOM 4443 O O . ALA A 1 602 ? 8.896 10.919 -39.345 1.00 93.31 602 ALA A O 1
ATOM 4444 N N . TRP A 1 603 ? 6.978 10.996 -38.153 1.00 92.50 603 TRP A N 1
ATOM 4445 C CA . TRP A 1 603 ? 7.499 10.370 -36.931 1.00 92.50 603 TRP A CA 1
ATOM 4446 C C . TRP A 1 603 ? 8.172 9.017 -37.187 1.00 92.50 603 TRP A C 1
ATOM 4448 O O . TRP A 1 603 ? 9.177 8.679 -36.560 1.00 92.50 603 TRP A O 1
ATOM 4458 N N . CYS A 1 604 ? 7.657 8.252 -38.149 1.00 92.56 604 CYS A N 1
ATOM 4459 C CA . CYS A 1 604 ? 8.151 6.914 -38.439 1.00 92.56 604 CYS A CA 1
ATOM 4460 C C . CYS A 1 604 ? 9.480 6.882 -39.198 1.00 92.56 604 CYS A C 1
ATOM 4462 O O . CYS A 1 604 ? 10.013 5.797 -39.398 1.00 92.56 604 CYS A O 1
ATOM 4464 N N . ASN A 1 605 ? 10.046 8.031 -39.591 1.00 91.12 605 ASN A N 1
ATOM 4465 C CA . ASN A 1 605 ? 11.420 8.158 -40.093 1.00 91.12 605 ASN A CA 1
ATOM 4466 C C . ASN A 1 605 ? 11.826 7.080 -41.130 1.00 91.12 605 ASN A C 1
ATOM 4468 O O . ASN A 1 605 ? 12.884 6.460 -41.032 1.00 91.12 605 ASN A O 1
ATOM 4472 N N . GLY A 1 606 ? 10.948 6.822 -42.105 1.00 89.50 606 GLY A N 1
ATOM 4473 C CA . GLY A 1 606 ? 11.171 5.847 -43.181 1.00 89.50 606 GLY A CA 1
ATOM 4474 C C . GLY A 1 606 ? 10.633 4.432 -42.928 1.00 89.50 606 GLY A C 1
ATOM 4475 O O . GLY A 1 606 ? 10.634 3.625 -43.856 1.00 89.50 606 GLY A O 1
ATOM 4476 N N . TYR A 1 607 ? 10.130 4.125 -41.730 1.00 94.50 607 TYR A N 1
ATOM 4477 C CA . TYR A 1 607 ? 9.366 2.901 -41.469 1.00 94.50 607 TYR A CA 1
ATOM 4478 C C . TYR A 1 607 ? 7.936 2.991 -42.025 1.00 94.50 607 TYR A C 1
ATOM 4480 O O . TYR A 1 607 ? 7.375 4.079 -42.182 1.00 94.50 607 TYR A O 1
ATOM 4488 N N . SER A 1 608 ? 7.335 1.833 -42.316 1.00 94.81 608 SER A N 1
ATOM 4489 C CA . SER A 1 608 ? 5.911 1.745 -42.647 1.00 94.81 608 SER A CA 1
ATOM 4490 C C . SER A 1 608 ? 5.071 2.115 -41.426 1.00 94.81 608 SER A C 1
ATOM 4492 O O . SER A 1 608 ? 5.525 1.982 -40.291 1.00 94.81 608 SER A O 1
ATOM 4494 N N . TRP A 1 609 ? 3.852 2.603 -41.642 1.00 94.25 609 TRP A N 1
ATOM 4495 C CA . TRP A 1 609 ? 3.021 3.079 -40.542 1.00 94.25 609 TRP A CA 1
ATOM 4496 C C . TRP A 1 609 ? 1.532 2.863 -40.781 1.00 94.25 609 TRP A C 1
ATOM 4498 O O . TRP A 1 609 ? 1.089 2.645 -41.909 1.00 94.25 609 TRP A O 1
ATOM 4508 N N . SER A 1 610 ? 0.780 2.859 -39.685 1.00 93.38 610 SER A N 1
ATOM 4509 C CA . SER A 1 610 ? -0.682 2.832 -39.650 1.00 93.38 610 SER A CA 1
ATOM 4510 C C . SER A 1 610 ? -1.167 3.827 -38.601 1.00 93.38 610 SER A C 1
ATOM 4512 O O . SER A 1 610 ? -0.437 4.155 -37.663 1.00 93.38 610 SER A O 1
ATOM 4514 N N . THR A 1 611 ? -2.385 4.328 -38.756 1.00 93.75 611 THR A N 1
ATOM 4515 C CA . THR A 1 611 ? -2.975 5.295 -37.833 1.00 93.75 611 THR A CA 1
ATOM 4516 C C . THR A 1 611 ? -4.435 4.967 -37.585 1.00 93.75 611 THR A C 1
ATOM 4518 O O . THR A 1 611 ? -5.119 4.417 -38.449 1.00 93.75 611 THR A O 1
ATOM 4521 N N . TRP A 1 612 ? -4.916 5.324 -36.404 1.00 93.50 612 TRP A N 1
ATOM 4522 C CA . TRP A 1 612 ? -6.325 5.264 -36.062 1.00 93.50 612 TRP A CA 1
ATOM 4523 C C . TRP A 1 612 ? -6.675 6.444 -35.158 1.00 93.50 612 TRP A C 1
ATOM 4525 O O . TRP A 1 612 ? -5.826 6.948 -34.421 1.00 93.50 612 TRP A O 1
ATOM 4535 N N . SER A 1 613 ? -7.922 6.897 -35.242 1.00 92.81 613 SER A N 1
ATOM 4536 C CA . SER A 1 613 ? -8.481 7.933 -34.380 1.00 92.81 613 SER A CA 1
ATOM 4537 C C . SER A 1 613 ? -9.965 7.670 -34.155 1.00 92.81 613 SER A C 1
ATOM 4539 O O . SER A 1 613 ? -10.666 7.224 -35.067 1.00 92.81 613 SER A O 1
ATOM 4541 N N . SER A 1 614 ? -10.435 7.978 -32.950 1.00 89.12 614 SER A N 1
ATOM 4542 C CA . SER A 1 614 ? -11.859 8.046 -32.635 1.00 89.12 614 SER A CA 1
ATOM 4543 C C . SER A 1 614 ? -12.407 9.423 -33.016 1.00 89.12 614 SER A C 1
ATOM 4545 O O . SER A 1 614 ? -11.767 10.441 -32.749 1.00 89.12 614 SER A O 1
ATOM 4547 N N . SER A 1 615 ? -13.599 9.470 -33.621 1.00 83.69 615 SER A N 1
ATOM 4548 C CA . SER A 1 615 ? -14.256 10.739 -33.972 1.00 83.69 615 SER A CA 1
ATOM 4549 C C . SER A 1 615 ? -14.591 11.574 -32.741 1.00 83.69 615 SER A C 1
ATOM 4551 O O . SER A 1 615 ? -14.428 12.793 -32.758 1.00 83.69 615 SER A O 1
ATOM 4553 N N . ASP A 1 616 ? -15.039 10.903 -31.681 1.00 84.81 616 ASP A N 1
ATOM 4554 C CA . ASP A 1 616 ? -15.562 11.543 -30.475 1.00 84.81 616 ASP A CA 1
ATOM 4555 C C . ASP A 1 616 ? -14.459 11.691 -29.413 1.00 84.81 616 ASP A C 1
ATOM 4557 O O . ASP A 1 616 ? -14.543 12.558 -28.544 1.00 84.81 616 ASP A O 1
ATOM 4561 N N . TYR A 1 617 ? -13.381 10.902 -29.527 1.00 87.00 617 TYR A N 1
ATOM 4562 C CA . TYR A 1 617 ? -12.249 10.915 -28.601 1.00 87.00 617 TYR A CA 1
ATOM 4563 C C . TYR A 1 617 ? -10.881 10.975 -29.313 1.00 87.00 617 TYR A C 1
ATOM 4565 O O . TYR A 1 617 ? -10.086 10.029 -29.235 1.00 87.00 617 TYR A O 1
ATOM 4573 N N . PRO A 1 618 ? -10.560 12.089 -29.996 1.00 88.12 618 PRO A N 1
ATOM 4574 C CA . PRO A 1 618 ? -9.335 12.225 -30.788 1.00 88.12 618 PRO A CA 1
ATOM 4575 C C . PRO A 1 618 ? -8.043 12.145 -29.959 1.00 88.12 618 PRO A C 1
ATOM 4577 O O . PRO A 1 618 ? -6.978 11.894 -30.514 1.00 88.12 618 PRO A O 1
ATOM 4580 N N . GLN A 1 619 ? -8.106 12.323 -28.636 1.00 87.88 619 GLN A N 1
ATOM 4581 C CA . GLN A 1 619 ? -6.956 12.164 -27.740 1.00 87.88 619 GLN A CA 1
ATOM 4582 C C . GLN A 1 619 ? -6.434 10.721 -27.644 1.00 87.88 619 GLN A C 1
ATOM 4584 O O . GLN A 1 619 ? -5.299 10.525 -27.220 1.00 87.88 619 GLN A O 1
ATOM 4589 N N . TYR A 1 620 ? -7.234 9.726 -28.044 1.00 90.75 620 TYR A N 1
ATOM 4590 C CA . TYR A 1 620 ? -6.803 8.325 -28.162 1.00 90.75 620 TYR A CA 1
ATOM 4591 C C . TYR A 1 620 ? -6.323 7.976 -29.568 1.00 90.75 620 TYR A C 1
ATOM 4593 O O . TYR A 1 620 ? -6.192 6.804 -29.912 1.00 90.75 620 TYR A O 1
ATOM 4601 N N . ALA A 1 621 ? -6.086 8.970 -30.420 1.00 93.50 621 ALA A N 1
ATOM 4602 C CA . ALA A 1 621 ? -5.483 8.702 -31.707 1.00 93.50 621 ALA A CA 1
ATOM 4603 C C . ALA A 1 621 ? -4.042 8.203 -31.554 1.00 93.50 621 ALA A C 1
ATOM 4605 O O . ALA A 1 621 ? -3.344 8.500 -30.582 1.00 93.50 621 ALA A O 1
ATOM 4606 N N . TYR A 1 622 ? -3.577 7.463 -32.556 1.00 93.94 622 TYR A N 1
ATOM 4607 C CA . TYR A 1 622 ? -2.175 7.088 -32.651 1.00 93.94 622 TYR A CA 1
ATOM 4608 C C . TYR A 1 622 ? -1.698 7.008 -34.092 1.00 93.94 622 TYR A C 1
ATOM 4610 O O . TYR A 1 622 ? -2.470 6.727 -35.010 1.00 93.94 622 TYR A O 1
ATOM 4618 N N . THR A 1 623 ? -0.392 7.178 -34.271 1.00 95.25 623 THR A N 1
ATOM 4619 C CA . THR A 1 623 ? 0.346 6.692 -35.437 1.00 95.25 623 THR A CA 1
ATOM 4620 C C . THR A 1 623 ? 1.392 5.705 -34.955 1.00 95.25 623 THR A C 1
ATOM 4622 O O . THR A 1 623 ? 2.196 6.021 -34.079 1.00 95.25 623 THR A O 1
ATOM 4625 N N . ALA A 1 624 ? 1.366 4.496 -35.501 1.00 94.88 624 ALA A N 1
ATOM 4626 C CA . ALA A 1 624 ? 2.266 3.421 -35.129 1.00 94.88 624 ALA A CA 1
ATOM 4627 C C . ALA A 1 624 ? 3.151 3.023 -36.303 1.00 94.88 624 ALA A C 1
ATOM 4629 O O . ALA A 1 624 ? 2.683 2.858 -37.430 1.00 94.88 624 ALA A O 1
ATOM 4630 N N . CYS A 1 625 ? 4.431 2.853 -36.007 1.00 96.12 625 CYS A N 1
ATOM 4631 C CA . CYS A 1 625 ? 5.486 2.548 -36.949 1.00 96.12 625 CYS A CA 1
ATOM 4632 C C . CYS A 1 625 ? 5.842 1.066 -36.855 1.00 96.12 625 CYS A C 1
ATOM 4634 O O . CYS A 1 625 ? 6.042 0.523 -35.765 1.00 96.12 625 CYS A O 1
ATOM 4636 N N . TYR A 1 626 ? 5.984 0.420 -38.002 1.00 95.62 626 TYR A N 1
ATOM 4637 C CA . TYR A 1 626 ? 6.366 -0.978 -38.110 1.00 95.62 626 TYR A CA 1
ATOM 4638 C C . TYR A 1 626 ? 7.312 -1.189 -39.290 1.00 95.62 626 TYR A C 1
ATOM 4640 O O . TYR A 1 626 ? 7.368 -0.412 -40.245 1.00 95.62 626 TYR A O 1
ATOM 4648 N N . ARG A 1 627 ? 8.060 -2.286 -39.238 1.00 95.56 627 ARG A N 1
ATOM 4649 C CA . ARG A 1 627 ? 8.866 -2.762 -40.364 1.00 95.56 627 ARG A CA 1
ATOM 4650 C C . ARG A 1 627 ? 8.396 -4.139 -40.789 1.00 95.56 627 ARG A C 1
ATOM 4652 O O . ARG A 1 627 ? 8.011 -4.941 -39.942 1.00 95.56 627 ARG A O 1
ATOM 4659 N N . LEU A 1 628 ? 8.448 -4.405 -42.090 1.00 92.50 628 LEU A N 1
ATOM 4660 C CA . LEU A 1 628 ? 8.249 -5.754 -42.611 1.00 92.50 628 LEU A CA 1
ATOM 4661 C C . LEU A 1 628 ? 9.354 -6.667 -42.071 1.00 92.50 628 LEU A C 1
ATOM 4663 O O . LEU A 1 628 ? 10.496 -6.227 -41.886 1.00 92.50 628 LEU A O 1
ATOM 4667 N N . LYS A 1 629 ? 8.982 -7.909 -41.775 1.00 85.31 629 LYS A N 1
ATOM 4668 C CA . LYS A 1 629 ? 9.902 -8.928 -41.284 1.00 85.31 629 LYS A CA 1
ATOM 4669 C C . LYS A 1 629 ? 10.500 -9.750 -42.418 1.00 85.31 629 LYS A C 1
ATOM 4671 O O . LYS A 1 629 ? 9.733 -10.129 -43.329 1.00 85.31 629 LYS A O 1
#

InterPro domains:
  IPR000719 Protein kinase domain [PS50011] (14-286)
  IPR011009 Protein kinase-like domain superfamily [SSF56112] (17-201)
  IPR011009 Protein kinase-like domain superfamily [SSF56112] (140-287)
  IPR061465 LppU/SCO3897 domain [NF049863] (417-477)

Nearest PDB structures (foldseek):
  5amn-assembly1_A-2  TM=6.718E-01  e=2.725E-08  Homo sapiens
  7n3u-assembly1_A  TM=6.059E-01  e=6.623E-07  Homo sapiens
  4pdp-assembly1_A-3  TM=6.543E-01  e=5.270E-06  Saccharomyces cerevisiae
  4equ-assembly1_B  TM=5.359E-01  e=1.127E-06  Homo sapiens
  5y86-assembly1_A  TM=6.223E-01  e=7.137E-05  Homo sapiens

Solvent-accessible surface area (backbone atoms only — not comparable to full-atom values): 36619 Å² total; per-residue (Å²): 93,94,65,66,44,76,53,68,40,54,51,88,77,56,48,67,54,74,72,76,47,71,63,101,62,26,38,34,25,39,35,78,80,53,43,53,63,41,81,94,46,74,41,56,27,24,35,41,36,49,37,79,87,50,57,86,60,47,36,62,65,36,46,48,51,54,19,38,46,50,80,75,41,54,62,66,60,36,36,48,47,57,72,38,26,28,43,52,46,25,47,25,22,54,96,88,37,80,45,33,31,32,20,48,47,84,57,74,60,32,45,42,60,35,33,46,89,89,44,91,83,60,71,46,83,38,73,34,37,44,54,58,52,19,37,47,48,38,58,32,38,56,34,57,50,85,63,18,63,18,42,55,30,39,25,51,21,38,40,19,48,48,50,42,52,35,47,72,73,36,34,17,57,38,49,60,44,41,82,35,27,28,36,28,66,59,100,51,46,30,48,36,38,44,74,44,62,60,22,22,50,76,87,37,46,20,43,82,86,63,62,55,88,98,57,66,73,67,89,92,60,72,77,40,27,66,47,48,38,23,28,35,51,27,44,48,54,27,11,46,60,54,28,26,86,79,50,78,59,33,68,45,29,48,87,73,32,63,65,54,21,50,48,27,51,35,12,65,41,89,51,51,91,66,32,54,52,34,59,59,50,22,56,54,28,53,59,44,33,74,76,39,53,77,62,52,62,69,37,78,71,78,83,77,74,78,82,71,83,82,83,81,87,78,84,89,79,86,85,80,86,88,81,89,81,91,80,90,82,95,75,89,87,81,88,78,60,77,79,52,56,80,66,48,83,81,66,85,84,82,80,85,81,92,78,90,78,91,83,87,85,82,89,85,82,89,80,88,88,82,85,83,84,91,80,85,85,84,89,81,89,84,91,83,86,89,82,86,81,80,91,72,94,72,83,80,78,77,80,74,82,73,75,76,75,75,79,77,56,42,80,68,68,62,49,65,73,40,20,31,36,77,46,81,42,95,90,54,69,42,66,39,78,42,79,81,46,77,78,18,30,34,26,68,41,70,43,76,84,35,58,63,56,71,76,36,74,81,41,83,54,50,70,45,71,46,62,36,75,94,62,28,19,23,39,22,22,21,69,34,58,94,44,48,36,81,48,58,49,68,76,40,22,35,47,51,77,44,102,86,41,82,40,18,57,52,80,84,44,68,72,29,25,34,26,74,39,75,42,77,42,33,72,62,42,71,82,31,67,93,34,50,52,47,65,44,80,36,89,98,35,56,72,64,5,28,21,37,15,29,43,78,32,61,91,42,42,67,84,76,58,48,75,70,36,34,20,32,71,42,78,54,94,92,61,65,44,39,39,76,34,98,43,63,89,73,25,52,26,29,35,57,53,73,46,61,50,61,76,44,62,73,81,34,74,87,43,49,69,52,60,51,67,36,93,77,46,55,85,72,10,26,17,36,20,30,39,81,99

Mean predicted aligned error: 19.66 Å

Organism: Kitasatospora kifunensis (NCBI:txid58351)

Radius of gyration: 33.54 Å; Cα contacts (8 Å, |Δi|>4): 1101; chains: 1; bounding box: 106×69×105 Å

Sequence (629 aa):
MTADPACPVDHTALALGARLGQGGQGSIYPVTNQTITVADATWEVVYKEYDPALLPDLDVDALTVMVRLRSELDAADGQWLYERTAWPAAVVQRIGHTSGFLMRAAPDRFHFDYRSLSSTTTRTRRLASLEYLLNDDAYVAGIGLSISDRDRLLVVADLAATLTRLHTLGIAVGDLSPKNLLFSTAPQPECFLIDCDAMQLRGATALPQAETPDWQLPAGEPKATPAGDAYKLALLTIRLFARHQSATDPAALSAISPELAALARAGLDPAPERRPTPSTWRNALLTAAATASATPNPGNPPPSHPLGPSPVPGPPKPKPLSIGARVGAAGVVAVTALVFVLAIVLSHTDSTPSASSSGGGPATTTAPWTLPPWTSPPWTPSTTDPAPPPTSDVPEPSPTPTPPAPPPDPIATAQAGDCLLRSGSAQYSQWASSDCGLGTYQVLKTFAGTTDQSLCDNVPEGTLKVSNTGANRVVCLSYTDQNGAYSAQPGQCVYGKTAAGNWGTLACETGAFTVVGRYIGTEDGTRCGNNQSETFPVQDWPDQSVTLCLTMNYPDDMWHATVNECMVMSGPSGHPRFTAASSCSQANVVFVSRTTQYNDGAWCNGYSWSTWSSSDYPQYAYTACYRLK

Foldseek 3Di:
DPDDQLDAAEPVPFDWDDWPDADPFFTKTWTDPDWDDFDPDIATKIWGFGDPVFLVQFPPVLLSVQLCLLVVDDRVLNVVDLVAEQGFNHFYDYPNGTGTTMTGDDDPLQWDFFADLVDRPDTDIDGQFQLQLLADLQSCVSRPHFAFPLLLLQALLQVLVVLVVCVVQQKFQQQPDSRQWTWGPPPHTYIHGYPRQLIDHNNGHRGPRDYDPLLDAPPPDDTRDQLSNLLSSLQSSQSSQVSHNNDLQLVSCVVQPPVNSVLSVQSNDNDSVSHDGSNSSSVVSVVSSVPGDRGTDNDDDDDDPPDDDDDDDDDDDDDDDDDDDDDDDPDDDDPPPPVVVVVCVVDDDDDDDDDDDDDDDDDDDDDDDDDDDDDDDDDDDDDDDDDDDDDDDDDDDDDDPDDPDDPPQCQLVDDQQWKWAWDDAPVDTHIDTDPDDARIKGFHDKAFQAQDQCVLVPRQLFQDKDGDVVNRMITTIHHDHDACPLRDDAQWWWDALDLPGDIHTDPDDAFIKGFHDKDALDQDQCVLPPFGWRWDANPNCSNGIMITGIDGRHQECQLVDDAFFFWAWDDDPVDTHIYGDPDNVRGQKTWHDKDLDAPPVVVLVPFDWDWDARPSGSSNIMITGMHTD

pLDDT: mean 80.77, std 22.23, range [25.41, 98.81]

Secondary structure (DSSP, 8-state):
--S-TTSPEEGGG--B-S--EEETTEEEEEEEEEEEEETTEEEEEEEEEEPTTTGGG--HHHHHHHHHHHHHS-HHHHHHHHHHB--EEEEEEETTEEEEEEEEPPPGGGEEEEEETTEEEEEEEEE-BGGGGGS-HHHHHHTT----HHHHHHHHHHHHHHHHHHHHTTEE-S---GGGEEEE-SSS-EEEE--GGGSEETTB-SS-----TT-PPSTTPPSS-HHHHHHHHHHHHHHHHHT-TT---GGGGTTT-HHHHHHHHHHT-SSGGGSPPHHHHHHHHHHHHHHS--SPP--PPPP----PPPPPPPPPPPPPPP---------SS-SSSTTTSTTTTT---------------------PPPPPPP-PPPP--------PPPP--PPPPPPPPPPPPPPPPHHHH--TT-EEEEEEETTEEEEEEE-S-TT-EEEEEEEES---GGGGTTSTT--EEEEETTTTEEEEEEE--SSBGGGPPTT-EEE-SSTTS--EEE---TTSEEEEEEEES---GGGGTTSEEEEE--TT-GGG-EEEEEEE--SSGGGTPPTT-EEEEES-TTS-EEEE-SSGGG-SEEEEEEESSTT-GGGGTTSEEEEE--SS-GGG-EEEEEEE-